Protein AF-A0AAD8Y2N8-F1 (afdb_monomer)

Sequence (390 aa):
MVSRKKAKGKARKAAAKAKKEEEKEAHNDSSAAAAQQREHEQEGALEAQMQRLLIDSLPSPCKHGFDPFPEGGNCDRFVSLFLETFNAGIGNKDGKKIDTMLEAVDAVDKKYPEVLYDSSKMKHILSYFLSGGTDHILNGRDGAARTTVAVIIMFEEFIAFSVLKTKAVLHLQKLKEIFIADDHTLVSFFRKRITCSCLDKKHKEVKSIKKMGYCNNEKCPLPGGKVERSKMKKAKGKARKAAVKAKKEEEEEAHDDSSAAAAQQREQEGAETQLQMQRLLIDSLPPLCKHGCDPFPAGHICDRFVCFYLDTCASSDALTKWTGFGARVVPLLEALDAVEEKYPEVLHDSSKMKQILTYFSSVGTQEILNEDGDAARITSAKAHYMFLFG

Structure (mmCIF, N/CA/C/O backbone):
data_AF-A0AAD8Y2N8-F1
#
_entry.id   AF-A0AAD8Y2N8-F1
#
loop_
_atom_site.group_PDB
_atom_site.id
_atom_site.type_symbol
_atom_site.label_atom_id
_atom_site.label_alt_id
_atom_site.label_comp_id
_atom_site.label_asym_id
_atom_site.label_entity_id
_atom_site.label_seq_id
_atom_site.pdbx_PDB_ins_code
_atom_site.Cartn_x
_atom_site.Cartn_y
_atom_site.Cartn_z
_atom_site.occupancy
_atom_site.B_iso_or_equiv
_atom_site.auth_seq_id
_atom_site.auth_comp_id
_atom_site.auth_asym_id
_atom_site.auth_atom_id
_atom_site.pdbx_PDB_model_num
ATOM 1 N N . MET A 1 1 ? 71.904 29.377 42.339 1.00 46.62 1 MET A N 1
ATOM 2 C CA . MET A 1 1 ? 71.273 29.226 41.006 1.00 46.62 1 MET A CA 1
ATOM 3 C C . MET A 1 1 ? 69.960 28.460 41.145 1.00 46.62 1 MET A C 1
ATOM 5 O O . MET A 1 1 ? 69.978 27.260 41.383 1.00 46.62 1 MET A O 1
ATOM 9 N N . VAL A 1 2 ? 68.816 29.150 41.083 1.00 44.25 2 VAL A N 1
ATOM 10 C CA . VAL A 1 2 ? 67.486 28.533 41.248 1.00 44.25 2 VAL A CA 1
ATOM 11 C C . VAL A 1 2 ? 67.082 27.842 39.942 1.00 44.25 2 VAL A C 1
ATOM 13 O O . VAL A 1 2 ? 67.032 28.457 38.880 1.00 44.25 2 VAL A O 1
ATOM 16 N N . SER A 1 3 ? 66.843 26.532 40.022 1.00 50.16 3 SER A N 1
ATOM 17 C CA . SER A 1 3 ? 66.620 25.640 38.880 1.00 50.16 3 SER A CA 1
ATOM 18 C C . SER A 1 3 ? 65.394 26.034 38.037 1.00 50.16 3 SER A C 1
ATOM 20 O O . SER A 1 3 ? 64.248 25.962 38.493 1.00 50.16 3 SER A O 1
ATOM 22 N N . ARG A 1 4 ? 65.648 26.380 36.763 1.00 54.41 4 ARG A N 1
ATOM 23 C CA . ARG A 1 4 ? 64.682 26.749 35.699 1.00 54.41 4 ARG A CA 1
ATOM 24 C C . ARG A 1 4 ? 63.517 25.760 35.499 1.00 54.41 4 ARG A C 1
ATOM 26 O O . ARG A 1 4 ? 62.532 26.113 34.854 1.00 54.41 4 ARG A O 1
ATOM 33 N N . LYS A 1 5 ? 63.569 24.542 36.055 1.00 57.84 5 LYS A N 1
ATOM 34 C CA . LYS A 1 5 ? 62.501 23.533 35.910 1.00 57.84 5 LYS A CA 1
ATOM 35 C C . LYS A 1 5 ? 61.232 23.832 36.725 1.00 57.84 5 LYS A C 1
ATOM 37 O O . LYS A 1 5 ? 60.155 23.428 36.297 1.00 57.84 5 LYS A O 1
ATOM 42 N N . LYS A 1 6 ? 61.300 24.575 37.841 1.00 55.38 6 LYS A N 1
ATOM 43 C CA . LYS A 1 6 ? 60.105 24.849 38.678 1.00 55.38 6 LYS A CA 1
ATOM 44 C C . LYS A 1 6 ? 59.189 25.960 38.134 1.00 55.38 6 LYS A C 1
ATOM 46 O O . LYS A 1 6 ? 57.996 25.946 38.422 1.00 55.38 6 LYS A O 1
ATOM 51 N N . ALA A 1 7 ? 59.695 26.872 37.300 1.00 56.53 7 ALA A N 1
ATOM 52 C CA . ALA A 1 7 ? 58.892 27.964 36.733 1.00 56.53 7 ALA A CA 1
ATOM 53 C C . ALA A 1 7 ? 57.951 27.501 35.598 1.00 56.53 7 ALA A C 1
ATOM 55 O O . ALA A 1 7 ? 56.822 27.976 35.491 1.00 56.53 7 ALA A O 1
ATOM 56 N N . LYS A 1 8 ? 58.360 26.504 34.797 1.00 57.00 8 LYS A N 1
ATOM 57 C CA . LYS A 1 8 ? 57.597 26.035 33.621 1.00 57.00 8 LYS A CA 1
ATOM 58 C C . LYS A 1 8 ? 56.325 25.244 33.986 1.00 57.00 8 LYS A C 1
ATOM 60 O O . LYS A 1 8 ? 55.377 25.205 33.206 1.00 57.00 8 LYS A O 1
ATOM 65 N N . GLY A 1 9 ? 56.273 24.655 35.186 1.00 59.78 9 GLY A N 1
ATOM 66 C CA . GLY A 1 9 ? 55.108 23.910 35.681 1.00 59.78 9 GLY A CA 1
ATOM 67 C C . GLY A 1 9 ? 53.938 24.794 36.132 1.00 59.78 9 GLY A C 1
ATOM 68 O O . GLY A 1 9 ? 52.783 24.420 35.935 1.00 59.78 9 GLY A O 1
ATOM 69 N N . LYS A 1 10 ? 54.210 25.989 36.681 1.00 60.56 10 LYS A N 1
ATOM 70 C CA . LYS A 1 10 ? 53.151 26.916 37.122 1.00 60.56 10 LYS A CA 1
ATOM 71 C C . LYS A 1 10 ? 52.397 27.546 35.943 1.00 60.56 10 LYS A C 1
ATOM 73 O O . LYS A 1 10 ? 51.178 27.650 36.010 1.00 60.56 10 LYS A O 1
ATOM 78 N N . ALA A 1 11 ? 53.083 27.853 34.839 1.00 61.31 11 ALA A N 1
ATOM 79 C CA . ALA A 1 11 ? 52.451 28.415 33.639 1.00 61.31 11 ALA A CA 1
ATOM 80 C C . ALA A 1 11 ? 51.464 27.439 32.963 1.00 61.31 11 ALA A C 1
ATOM 82 O O . ALA A 1 11 ? 50.363 27.831 32.587 1.00 61.31 11 ALA A O 1
ATOM 83 N N . ARG A 1 12 ? 51.800 26.140 32.882 1.00 64.06 12 ARG A N 1
ATOM 84 C CA . ARG A 1 12 ? 50.895 25.123 32.306 1.00 64.06 12 ARG A CA 1
ATOM 85 C C . ARG A 1 12 ? 49.624 24.903 33.132 1.00 64.06 12 ARG A C 1
ATOM 87 O O . ARG A 1 12 ? 48.577 24.618 32.560 1.00 64.06 12 ARG A O 1
ATOM 94 N N . LYS A 1 13 ? 49.694 25.055 34.459 1.00 70.12 13 LYS A N 1
ATOM 95 C CA . LYS A 1 13 ? 48.534 24.866 35.345 1.00 70.12 13 LYS A CA 1
ATOM 96 C C . LYS A 1 13 ? 47.549 26.044 35.287 1.00 70.12 13 LYS A C 1
ATOM 98 O O . LYS A 1 13 ? 46.355 25.822 35.445 1.00 70.12 13 LYS A O 1
ATOM 103 N N . ALA A 1 14 ? 48.030 27.259 35.011 1.00 70.81 14 ALA A N 1
ATOM 104 C CA . ALA A 1 14 ? 47.180 28.435 34.806 1.00 70.81 14 ALA A CA 1
ATOM 105 C C . ALA A 1 14 ? 46.430 28.383 33.460 1.00 70.81 14 ALA A C 1
ATOM 107 O O . ALA A 1 14 ? 45.222 28.593 33.432 1.00 70.81 14 ALA A O 1
ATOM 108 N N . ALA A 1 15 ? 47.106 27.992 32.372 1.00 69.50 15 ALA A N 1
ATOM 109 C CA . ALA A 1 15 ? 46.479 27.877 31.049 1.00 69.50 15 ALA A CA 1
ATOM 110 C C . ALA A 1 15 ? 45.377 26.799 30.994 1.00 69.50 15 ALA A C 1
ATOM 112 O O . ALA A 1 15 ? 44.333 27.005 30.383 1.00 69.50 15 ALA A O 1
ATOM 113 N N . ALA A 1 16 ? 45.570 25.667 31.680 1.00 72.81 16 ALA A N 1
ATOM 114 C CA . ALA A 1 16 ? 44.553 24.615 31.758 1.00 72.81 16 ALA A CA 1
ATOM 115 C C . ALA A 1 16 ? 43.324 25.018 32.594 1.00 72.81 16 ALA A C 1
ATOM 117 O O . ALA A 1 16 ? 42.245 24.469 32.387 1.00 72.81 16 ALA A O 1
ATOM 118 N N . LYS A 1 17 ? 43.475 25.958 33.540 1.00 76.06 17 LYS A N 1
ATOM 119 C CA . LYS A 1 17 ? 42.352 26.460 34.339 1.00 76.06 17 LYS A CA 1
ATOM 120 C C . LYS A 1 17 ? 41.508 27.460 33.541 1.00 76.06 17 LYS A C 1
ATOM 122 O O . LYS A 1 17 ? 40.297 27.301 33.524 1.00 76.06 17 LYS A O 1
ATOM 127 N N . ALA A 1 18 ? 42.147 28.383 32.817 1.00 73.25 18 ALA A N 1
ATOM 128 C CA . ALA A 1 18 ? 41.455 29.351 31.960 1.00 73.25 18 ALA A CA 1
ATOM 129 C C . ALA A 1 18 ? 40.616 28.662 30.868 1.00 73.25 18 ALA A C 1
ATOM 131 O O . ALA A 1 18 ? 39.437 28.956 30.713 1.00 73.25 18 ALA A O 1
ATOM 132 N N . LYS A 1 19 ? 41.175 27.638 30.208 1.00 73.38 19 LYS A N 1
ATOM 133 C CA . LYS A 1 19 ? 40.460 26.898 29.154 1.00 73.38 19 LYS A CA 1
ATOM 134 C C . LYS A 1 19 ? 39.216 26.151 29.663 1.00 73.38 19 LYS A C 1
ATOM 136 O O . LYS A 1 19 ? 38.261 25.954 28.927 1.00 73.38 19 LYS A O 1
ATOM 141 N N . LYS A 1 20 ? 39.220 25.747 30.938 1.00 74.75 20 LYS A N 1
ATOM 142 C CA . LYS A 1 20 ? 38.101 25.035 31.575 1.00 74.75 20 LYS A CA 1
ATOM 143 C C . LYS A 1 20 ? 37.013 25.978 32.105 1.00 74.75 20 LYS A C 1
ATOM 145 O O . LYS A 1 20 ? 35.928 25.507 32.435 1.00 74.75 20 LYS A O 1
ATOM 150 N N . GLU A 1 21 ? 37.312 27.269 32.243 1.00 73.50 21 GLU A N 1
ATOM 151 C CA . GLU A 1 21 ? 36.328 28.304 32.582 1.00 73.50 21 GLU A CA 1
ATOM 152 C C . GLU A 1 21 ? 35.629 28.817 31.307 1.00 73.50 21 GLU A C 1
ATOM 154 O O . GLU A 1 21 ? 34.402 28.855 31.299 1.00 73.50 21 GLU A O 1
ATOM 159 N N . GLU A 1 22 ? 36.347 29.017 30.191 1.00 68.69 22 GLU A N 1
ATOM 160 C CA . GLU A 1 22 ? 35.735 29.357 28.884 1.00 68.69 22 GLU A CA 1
ATOM 161 C C . GLU A 1 22 ? 34.762 28.279 28.368 1.00 68.69 22 GLU A C 1
ATOM 163 O O . GLU A 1 22 ? 33.666 28.594 27.907 1.00 68.69 22 GLU A O 1
ATOM 168 N N . GLU A 1 23 ? 35.104 26.989 28.492 1.00 67.56 23 GLU A N 1
ATOM 169 C CA . GLU A 1 23 ? 34.205 25.896 28.075 1.00 67.56 23 GLU A CA 1
ATOM 170 C C . GLU A 1 23 ? 32.923 25.811 28.927 1.00 67.56 23 GLU A C 1
ATOM 172 O O . GLU A 1 23 ? 31.916 25.265 28.476 1.00 67.56 23 GLU A O 1
ATOM 177 N N . LYS A 1 24 ? 32.932 26.353 30.154 1.00 66.56 24 LYS A N 1
ATOM 178 C CA . LYS A 1 24 ? 31.742 26.387 31.017 1.00 66.56 24 LYS A CA 1
ATOM 179 C C . LYS A 1 24 ? 30.820 27.559 30.701 1.00 66.56 24 LYS A C 1
ATOM 181 O O . LYS A 1 24 ? 29.609 27.386 30.802 1.00 66.56 24 LYS A O 1
ATOM 186 N N . GLU A 1 25 ? 31.363 28.709 30.308 1.00 61.75 25 GLU A N 1
ATOM 187 C CA . GLU A 1 25 ? 30.543 29.849 29.879 1.00 61.75 25 GLU A CA 1
ATOM 188 C C . GLU A 1 25 ? 29.883 29.576 28.521 1.00 61.75 25 GLU A C 1
ATOM 190 O O . GLU A 1 25 ? 28.669 29.732 28.398 1.00 61.75 25 GLU A O 1
ATOM 195 N N . ALA A 1 26 ? 30.609 28.999 27.556 1.00 58.38 26 ALA A N 1
ATOM 196 C CA . ALA A 1 26 ? 30.042 28.657 26.245 1.00 58.38 26 ALA A CA 1
ATOM 197 C C . ALA A 1 26 ? 28.902 27.613 26.309 1.00 58.38 26 ALA A C 1
ATOM 199 O O . ALA A 1 26 ? 28.002 27.610 25.467 1.00 58.38 26 ALA A O 1
ATOM 200 N N . HIS A 1 27 ? 28.904 26.729 27.315 1.00 56.41 27 HIS A N 1
ATOM 201 C CA . HIS A 1 27 ? 27.838 25.739 27.503 1.00 56.41 27 HIS A CA 1
ATOM 202 C C . HIS A 1 27 ? 26.563 26.338 28.129 1.00 56.41 27 HIS A C 1
ATOM 204 O O . HIS A 1 27 ? 25.469 25.815 27.907 1.00 56.41 27 HIS A O 1
ATOM 210 N N . ASN A 1 28 ? 26.663 27.429 28.896 1.00 57.59 28 ASN A N 1
ATOM 211 C CA . ASN A 1 28 ? 25.488 28.058 29.506 1.00 57.59 28 ASN A CA 1
ATOM 212 C C . ASN A 1 28 ? 24.690 28.896 28.498 1.00 57.59 28 ASN A C 1
ATOM 214 O O . ASN A 1 28 ? 23.461 28.804 28.481 1.00 57.59 28 ASN A O 1
ATOM 218 N N . ASP A 1 29 ? 25.361 29.606 27.590 1.00 57.62 29 ASP A N 1
ATOM 219 C CA . ASP A 1 29 ? 24.675 30.455 26.605 1.00 57.62 29 ASP A CA 1
ATOM 220 C C . ASP A 1 29 ? 23.942 29.637 25.527 1.00 57.62 29 ASP A C 1
ATOM 222 O O . ASP A 1 29 ? 22.840 29.990 25.102 1.00 57.62 29 ASP A O 1
ATOM 226 N N . SER A 1 30 ? 24.471 28.464 25.156 1.00 62.25 30 SER A N 1
ATOM 227 C CA . SER A 1 30 ? 23.787 27.546 24.231 1.00 62.25 30 SER A CA 1
ATOM 228 C C . SER A 1 30 ? 22.550 26.872 24.845 1.00 62.25 30 SER A C 1
ATOM 230 O O . SER A 1 30 ? 21.672 26.419 24.106 1.00 62.25 30 SER A O 1
ATOM 232 N N . SER A 1 31 ? 22.463 26.780 26.175 1.00 67.25 31 SER A N 1
ATOM 233 C CA . SER A 1 31 ? 21.336 26.140 26.866 1.00 67.25 31 SER A CA 1
ATOM 234 C C . SER A 1 31 ? 20.108 27.048 26.938 1.00 67.25 31 SER A C 1
ATOM 236 O O . SER A 1 31 ? 18.982 26.554 26.879 1.00 67.25 31 SER A O 1
ATOM 238 N N . ALA A 1 32 ? 20.303 28.362 27.073 1.00 71.25 32 ALA A N 1
ATOM 239 C CA . ALA A 1 32 ? 19.205 29.318 27.202 1.00 71.25 32 ALA A CA 1
ATOM 240 C C . ALA A 1 32 ? 18.456 29.521 25.872 1.00 71.25 32 ALA A C 1
ATOM 242 O O . ALA A 1 32 ? 17.226 29.495 25.845 1.00 71.25 32 ALA A O 1
ATOM 243 N N . ALA A 1 33 ? 19.184 29.614 24.753 1.00 71.12 33 ALA A N 1
ATOM 244 C CA . ALA A 1 33 ? 18.585 29.750 23.423 1.00 71.12 33 ALA A CA 1
ATOM 245 C C . ALA A 1 33 ? 17.753 28.514 23.020 1.00 71.12 33 ALA A C 1
ATOM 247 O O . ALA A 1 33 ? 16.658 28.639 22.473 1.00 71.12 33 ALA A O 1
ATOM 248 N N . ALA A 1 34 ? 18.225 27.310 23.364 1.00 72.00 34 ALA A N 1
ATOM 249 C CA . ALA A 1 34 ? 17.496 26.070 23.095 1.00 72.00 34 ALA A CA 1
ATOM 250 C C . ALA A 1 34 ? 16.212 25.925 23.936 1.00 72.00 34 ALA A C 1
ATOM 252 O O . ALA A 1 34 ? 15.283 25.235 23.517 1.00 72.00 34 ALA A O 1
ATOM 253 N N . ALA A 1 35 ? 16.147 26.551 25.116 1.00 72.38 35 ALA A N 1
ATOM 254 C CA . ALA A 1 35 ? 14.946 26.553 25.949 1.00 72.38 35 ALA A CA 1
ATOM 255 C C . ALA A 1 35 ? 13.861 27.477 25.372 1.00 72.38 35 ALA A C 1
ATOM 257 O O . ALA A 1 35 ? 12.724 27.043 25.212 1.00 72.38 35 ALA A O 1
ATOM 258 N N . GLN A 1 36 ? 14.231 28.692 24.955 1.00 75.38 36 GLN A N 1
ATOM 259 C CA . GLN A 1 36 ? 13.294 29.656 24.359 1.00 75.38 36 GLN A CA 1
ATOM 260 C C . GLN A 1 36 ? 12.695 29.154 23.037 1.00 75.38 36 GLN A C 1
ATOM 262 O O . GLN A 1 36 ? 11.505 29.326 22.783 1.00 75.38 36 GLN A O 1
ATOM 267 N N . GLN A 1 37 ? 13.489 28.460 22.215 1.00 73.31 37 GLN A N 1
ATOM 268 C CA . GLN A 1 37 ? 12.987 27.869 20.973 1.00 73.31 37 GLN A CA 1
ATOM 269 C C . GLN A 1 37 ? 11.957 26.753 21.234 1.00 73.31 37 GLN A C 1
ATOM 271 O O . GLN A 1 37 ? 10.979 26.631 20.500 1.00 73.31 37 GLN A O 1
ATOM 276 N N . ARG A 1 38 ? 12.121 25.978 22.317 1.00 74.81 38 ARG A N 1
ATOM 277 C CA . ARG A 1 38 ? 11.158 24.934 22.707 1.00 74.81 38 ARG A CA 1
ATOM 278 C C . ARG A 1 38 ? 9.847 25.504 23.236 1.00 74.81 38 ARG A C 1
ATOM 280 O O . ARG A 1 38 ? 8.810 24.894 23.000 1.00 74.81 38 ARG A O 1
ATOM 287 N N . GLU A 1 39 ? 9.881 26.634 23.936 1.00 78.06 39 GLU A N 1
ATOM 288 C CA . GLU A 1 39 ? 8.666 27.304 24.419 1.00 78.06 39 GLU A CA 1
ATOM 289 C C . GLU A 1 39 ? 7.841 27.853 23.248 1.00 78.06 39 GLU A C 1
ATOM 291 O O . GLU A 1 39 ? 6.650 27.565 23.157 1.00 78.06 39 GLU A O 1
ATOM 296 N N . HIS A 1 40 ? 8.484 28.504 22.273 1.00 75.19 40 HIS A N 1
ATOM 297 C CA . HIS A 1 40 ? 7.798 29.012 21.080 1.00 75.19 40 HIS A CA 1
ATOM 298 C C . HIS A 1 40 ? 7.239 27.883 20.184 1.00 75.19 40 HIS A C 1
ATOM 300 O O . HIS A 1 40 ? 6.174 28.020 19.579 1.00 75.19 40 HIS A O 1
ATOM 306 N N . GLU A 1 41 ? 7.925 26.736 20.099 1.00 75.38 41 GLU A N 1
ATOM 307 C CA . GLU A 1 41 ? 7.403 25.541 19.417 1.00 75.38 41 GLU A CA 1
ATOM 308 C C . GLU A 1 41 ? 6.224 24.901 20.174 1.00 75.38 41 GLU A C 1
ATOM 310 O O . GLU A 1 41 ? 5.296 24.384 19.546 1.00 75.38 41 GLU A O 1
ATOM 315 N N . GLN A 1 42 ? 6.222 24.952 21.512 1.00 76.38 42 GLN A N 1
ATOM 316 C CA . GLN A 1 42 ? 5.114 24.452 22.331 1.00 76.38 42 GLN A CA 1
ATOM 317 C C . GLN A 1 42 ? 3.874 25.345 22.251 1.00 76.38 42 GLN A C 1
ATOM 319 O O . GLN A 1 42 ? 2.769 24.813 22.140 1.00 76.38 42 GLN A O 1
ATOM 324 N N . GLU A 1 43 ? 4.033 26.669 22.250 1.00 74.81 43 GLU A N 1
ATOM 325 C CA . GLU A 1 43 ? 2.913 27.607 22.105 1.00 74.81 43 GLU A CA 1
ATOM 326 C C . GLU A 1 43 ? 2.244 27.476 20.731 1.00 74.81 43 GLU A C 1
ATOM 328 O O . GLU A 1 43 ? 1.023 27.326 20.661 1.00 74.81 43 GLU A O 1
ATOM 333 N N . GLY A 1 44 ? 3.025 27.379 19.648 1.00 77.38 44 GLY A N 1
ATOM 334 C CA . GLY A 1 44 ? 2.477 27.137 18.308 1.00 77.38 44 GLY A CA 1
ATOM 335 C C . GLY A 1 44 ? 1.757 25.786 18.180 1.00 77.38 44 GLY A C 1
ATOM 336 O O . GLY A 1 44 ? 0.728 25.678 17.508 1.00 77.38 44 GLY A O 1
ATOM 337 N N . ALA A 1 45 ? 2.250 24.746 18.862 1.00 73.38 45 ALA A N 1
ATOM 338 C CA . ALA A 1 45 ? 1.589 23.442 18.899 1.00 73.38 45 ALA A CA 1
ATOM 339 C C . ALA A 1 45 ? 0.272 23.468 19.698 1.00 73.38 45 ALA A C 1
ATOM 341 O O . ALA A 1 45 ? -0.696 22.814 19.297 1.00 73.38 45 ALA A O 1
ATOM 342 N N . LEU A 1 46 ? 0.220 24.225 20.799 1.00 71.69 46 LEU A N 1
ATOM 343 C CA . LEU A 1 46 ? -0.971 24.385 21.634 1.00 71.69 46 LEU A CA 1
ATOM 344 C C . LEU A 1 46 ? -2.048 25.214 20.922 1.00 71.69 46 LEU A C 1
ATOM 346 O O . LEU A 1 46 ? -3.219 24.834 20.920 1.00 71.69 46 LEU A O 1
ATOM 350 N N . GLU A 1 47 ? -1.661 26.299 20.254 1.00 71.50 47 GLU A N 1
ATOM 351 C CA . GLU A 1 47 ? -2.582 27.154 19.505 1.00 71.50 47 GLU A CA 1
ATOM 352 C C . GLU A 1 47 ? -3.189 26.411 18.303 1.00 71.50 47 GLU A C 1
ATOM 354 O O . GLU A 1 47 ? -4.409 26.421 18.108 1.00 71.50 47 GLU A O 1
ATOM 359 N N . ALA A 1 48 ? -2.380 25.637 17.569 1.00 68.44 48 ALA A N 1
ATOM 360 C CA . ALA A 1 48 ? -2.869 24.746 16.515 1.00 68.44 48 ALA A CA 1
ATOM 361 C C . ALA A 1 48 ? -3.803 23.645 17.057 1.00 68.44 48 ALA A C 1
ATOM 363 O O . ALA A 1 48 ? -4.716 23.194 16.358 1.00 68.44 48 ALA A O 1
ATOM 364 N N . GLN A 1 49 ? -3.603 23.202 18.302 1.00 72.25 49 GLN A N 1
ATOM 365 C CA . GLN A 1 49 ? -4.493 22.251 18.967 1.00 72.25 49 GLN A CA 1
ATOM 366 C C . GLN A 1 49 ? -5.820 22.906 19.386 1.00 72.25 49 GLN A C 1
ATOM 368 O O . GLN A 1 49 ? -6.872 22.288 19.227 1.00 72.25 49 GLN A O 1
ATOM 373 N N . MET A 1 50 ? -5.799 24.157 19.853 1.00 70.69 50 MET A N 1
ATOM 374 C CA . MET A 1 50 ? -7.007 24.913 20.208 1.00 70.69 50 MET A CA 1
ATOM 375 C C . MET A 1 50 ? -7.848 25.289 18.984 1.00 70.69 50 MET A C 1
ATOM 377 O O . MET A 1 50 ? -9.070 25.151 19.023 1.00 70.69 50 MET A O 1
ATOM 381 N N . GLN A 1 51 ? -7.220 25.678 17.871 1.00 69.81 51 GLN A N 1
ATOM 382 C CA . GLN A 1 51 ? -7.941 25.963 16.624 1.00 69.81 51 GLN A CA 1
ATOM 383 C C . GLN A 1 51 ? -8.617 24.713 16.040 1.00 69.81 51 GLN A C 1
ATOM 385 O O . GLN A 1 51 ? -9.693 24.815 15.454 1.00 69.81 51 GLN A O 1
ATOM 390 N N . ARG A 1 52 ? -8.055 23.516 16.263 1.00 60.69 52 ARG A N 1
ATOM 391 C CA . ARG A 1 52 ? -8.719 22.249 15.906 1.00 60.69 52 ARG A CA 1
ATOM 392 C C . ARG A 1 52 ? -9.975 21.990 16.742 1.00 60.69 52 ARG A C 1
ATOM 394 O O . ARG A 1 52 ? -10.972 21.550 16.187 1.00 60.69 52 ARG A O 1
ATOM 401 N N . LEU A 1 53 ? -9.954 22.316 18.035 1.00 61.28 53 LEU A N 1
ATOM 402 C CA . LEU A 1 53 ? -11.089 22.089 18.942 1.00 61.28 53 LEU A CA 1
ATOM 403 C C . LEU A 1 53 ? -12.280 23.025 18.683 1.00 61.28 53 LEU A C 1
ATOM 405 O O . LEU A 1 53 ? -13.419 22.652 18.953 1.00 61.28 53 LEU A O 1
ATOM 409 N N . LEU A 1 54 ? -12.047 24.228 18.151 1.00 56.84 54 LEU A N 1
ATOM 410 C CA . LEU A 1 54 ? -13.121 25.185 17.851 1.00 56.84 54 LEU A CA 1
ATOM 411 C C . LEU A 1 54 ? -13.921 24.821 16.587 1.00 56.84 54 LEU A C 1
ATOM 413 O O . LEU A 1 54 ? -15.105 25.141 16.511 1.00 56.84 54 LEU A O 1
ATOM 417 N N . ILE A 1 55 ? -13.333 24.077 15.643 1.00 54.78 55 ILE A N 1
ATOM 418 C CA . ILE A 1 55 ? -14.025 23.582 14.436 1.00 54.78 55 ILE A CA 1
ATOM 419 C C . ILE A 1 55 ? -14.919 22.358 14.753 1.00 54.78 55 ILE A C 1
ATOM 421 O O . ILE A 1 55 ? -15.891 22.100 14.046 1.00 54.78 55 ILE A O 1
ATOM 425 N N . ASP A 1 56 ? -14.675 21.659 15.868 1.00 50.12 56 ASP A N 1
ATOM 426 C CA . ASP A 1 56 ? -15.381 20.429 16.272 1.00 50.12 56 ASP A CA 1
ATOM 427 C C . ASP A 1 56 ? -16.788 20.645 16.881 1.00 50.12 56 ASP A C 1
ATOM 429 O O . ASP A 1 56 ? -17.437 19.682 17.299 1.00 50.12 56 ASP A O 1
ATOM 433 N N . SER A 1 57 ? -17.293 21.882 16.955 1.00 52.81 57 SER A N 1
ATOM 434 C CA . SER A 1 57 ? -18.511 22.208 17.725 1.00 52.81 57 SER A CA 1
ATOM 435 C C . SER A 1 57 ? -19.779 22.508 16.909 1.00 52.81 57 SER A C 1
ATOM 437 O O . SER A 1 57 ? -20.823 22.789 17.498 1.00 52.81 57 SER A O 1
ATOM 439 N N . LEU A 1 58 ? -19.761 22.344 15.580 1.00 52.97 58 LEU A N 1
ATOM 440 C CA . LEU A 1 58 ? -20.984 22.351 14.763 1.00 52.97 58 LEU A CA 1
ATOM 441 C C . LEU A 1 58 ? -21.181 20.984 14.085 1.00 52.97 58 LEU A C 1
ATOM 443 O O . LEU A 1 58 ? -20.512 20.691 13.092 1.00 52.97 58 LEU A O 1
ATOM 447 N N . PRO A 1 59 ? -22.081 20.121 14.600 1.00 63.69 59 PRO A N 1
ATOM 448 C CA . PRO A 1 59 ? -22.320 18.804 14.032 1.00 63.69 59 PRO A CA 1
ATOM 449 C C . PRO A 1 59 ? -23.100 18.934 12.719 1.00 63.69 59 PRO A C 1
ATOM 451 O O . PRO A 1 59 ? -24.325 18.842 12.687 1.00 63.69 59 PRO A O 1
ATOM 454 N N . SER A 1 60 ? -22.371 19.118 11.618 1.00 58.62 60 SER A N 1
ATOM 455 C CA . SER A 1 60 ? -22.814 18.637 10.311 1.00 58.62 60 SER A CA 1
ATOM 456 C C . SER A 1 60 ? -22.391 17.162 10.159 1.00 58.62 60 SER A C 1
ATOM 458 O O . SER A 1 60 ? -21.321 16.770 10.635 1.00 58.62 60 SER A O 1
ATOM 460 N N . PRO A 1 61 ? -23.259 16.304 9.593 1.00 61.00 61 PRO A N 1
ATOM 461 C CA . PRO A 1 61 ? -23.125 14.850 9.644 1.00 61.00 61 PRO A CA 1
ATOM 462 C C . PRO A 1 61 ? -21.864 14.385 8.911 1.00 61.00 61 PRO A C 1
ATOM 464 O O . PRO A 1 61 ? -21.586 14.813 7.791 1.00 61.00 61 PRO A O 1
ATOM 467 N N . CYS A 1 62 ? -21.080 13.521 9.558 1.00 74.69 62 CYS A N 1
ATOM 468 C CA . CYS A 1 62 ? -19.753 13.160 9.081 1.00 74.69 62 CYS A CA 1
ATOM 469 C C . CYS A 1 62 ? -19.806 12.493 7.693 1.00 74.69 62 CYS A C 1
ATOM 471 O O . CYS A 1 62 ? -20.222 11.352 7.545 1.00 74.69 62 CYS A O 1
ATOM 473 N N . LYS A 1 63 ? -19.285 13.170 6.671 1.00 82.19 63 LYS A N 1
ATOM 474 C CA . LYS A 1 63 ? -18.894 12.552 5.388 1.00 82.19 63 LYS A CA 1
ATOM 475 C C . LYS A 1 63 ? -17.439 12.059 5.419 1.00 82.19 63 LYS A C 1
ATOM 477 O O . LYS A 1 63 ? -16.736 12.078 4.414 1.00 82.19 63 LYS A O 1
ATOM 482 N N . HIS A 1 64 ? -16.954 11.736 6.622 1.00 88.44 64 HIS A N 1
ATOM 483 C CA . HIS A 1 64 ? -15.576 11.336 6.931 1.00 88.44 64 HIS A CA 1
ATOM 484 C C . HIS A 1 64 ? -14.481 12.206 6.279 1.00 88.44 64 HIS A C 1
ATOM 486 O O . HIS A 1 64 ? -13.421 11.710 5.910 1.00 88.44 64 HIS A O 1
ATOM 492 N N . GLY A 1 65 ? -14.729 13.520 6.176 1.00 83.06 65 GLY A N 1
ATOM 493 C CA . GLY A 1 65 ? -13.768 14.493 5.645 1.00 83.06 65 GLY A CA 1
ATOM 494 C C . GLY A 1 65 ? -13.585 14.453 4.125 1.00 83.06 65 GLY A C 1
ATOM 495 O O . GLY A 1 65 ? -12.617 15.023 3.629 1.00 83.06 65 GLY A O 1
ATOM 496 N N . PHE A 1 66 ? -14.478 13.784 3.393 1.00 91.81 66 PHE A N 1
ATOM 497 C CA . PHE A 1 66 ? -14.452 13.741 1.935 1.00 91.81 66 PHE A CA 1
ATOM 498 C C . PHE A 1 66 ? -15.456 14.716 1.321 1.00 91.81 66 PHE A C 1
ATOM 500 O O . PHE A 1 66 ? -16.637 14.723 1.679 1.00 91.81 66 PHE A O 1
ATOM 507 N N . ASP A 1 67 ? -14.960 15.502 0.370 1.00 91.56 67 ASP A N 1
ATOM 508 C CA . ASP A 1 67 ? -15.767 16.319 -0.525 1.00 91.56 67 ASP A CA 1
ATOM 509 C C . ASP A 1 67 ? -16.006 15.537 -1.830 1.00 91.56 67 ASP A C 1
ATOM 511 O O . ASP A 1 67 ? -15.018 15.174 -2.486 1.00 91.56 67 ASP A O 1
ATOM 515 N N . PRO A 1 68 ? -17.267 15.211 -2.183 1.00 92.38 68 PRO A N 1
ATOM 516 C CA . PRO A 1 68 ? -17.590 14.431 -3.372 1.00 92.38 68 PRO A CA 1
ATOM 517 C C . PRO A 1 68 ? -16.942 14.966 -4.648 1.00 92.38 68 PRO A C 1
ATOM 519 O O . PRO A 1 68 ? -16.802 16.172 -4.842 1.00 92.38 68 PRO A O 1
ATOM 522 N N . PHE A 1 69 ? -16.574 14.056 -5.549 1.00 91.25 69 PHE A N 1
ATOM 523 C CA . PHE A 1 69 ? -16.107 14.458 -6.869 1.00 91.25 69 PHE A CA 1
ATOM 524 C C . PHE A 1 69 ? -17.220 15.196 -7.627 1.00 91.25 69 PHE A C 1
ATOM 526 O O . PHE A 1 69 ? -18.391 14.828 -7.497 1.00 91.25 69 PHE A O 1
ATOM 533 N N . PRO A 1 70 ? -16.875 16.187 -8.468 1.00 88.75 70 PRO A N 1
ATOM 534 C CA . PRO A 1 70 ? -17.795 16.666 -9.486 1.00 88.75 70 PRO A CA 1
ATOM 535 C C . PRO A 1 70 ? -18.241 15.486 -10.352 1.00 88.75 70 PRO A C 1
ATOM 537 O O . PRO A 1 70 ? -17.403 14.702 -10.811 1.00 88.75 70 PRO A O 1
ATOM 540 N N . GLU A 1 71 ? -19.546 15.356 -10.567 1.00 89.69 71 GLU A N 1
ATOM 541 C CA . GLU A 1 71 ? -20.118 14.252 -11.334 1.00 89.69 71 GLU A CA 1
ATOM 542 C C . GLU A 1 71 ? -19.492 14.182 -12.737 1.00 89.69 71 GLU A C 1
ATOM 544 O O . GLU A 1 71 ? -19.414 15.181 -13.457 1.00 89.69 71 GLU A O 1
ATOM 549 N N . GLY A 1 72 ? -18.978 13.006 -13.110 1.00 87.88 72 GLY A N 1
ATOM 550 C CA . GLY A 1 72 ? -18.323 12.783 -14.400 1.00 87.88 72 GLY A CA 1
ATOM 551 C C . GLY A 1 72 ? -16.917 13.381 -14.550 1.00 87.88 72 GLY A C 1
ATOM 552 O O . GLY A 1 72 ? -16.354 13.299 -15.646 1.00 87.88 72 GLY A O 1
ATOM 553 N N . GLY A 1 73 ? -16.333 13.948 -13.489 1.00 94.88 73 GLY A N 1
ATOM 554 C CA . GLY A 1 73 ? -14.956 14.444 -13.489 1.00 94.88 73 GLY A CA 1
ATOM 555 C C . GLY A 1 73 ? -13.909 13.333 -13.657 1.00 94.88 73 GLY A C 1
ATOM 556 O O . GLY A 1 73 ? -14.160 12.160 -13.378 1.00 94.88 73 GLY A O 1
ATOM 557 N N . ASN A 1 74 ? -12.692 13.691 -14.085 1.00 96.44 74 ASN A N 1
ATOM 558 C CA . ASN A 1 74 ? -11.638 12.698 -14.345 1.00 96.44 74 ASN A CA 1
ATOM 559 C C . ASN A 1 74 ? -11.252 11.887 -13.093 1.00 96.44 74 ASN A C 1
ATOM 561 O O . ASN A 1 74 ? -10.946 10.710 -13.228 1.00 96.44 74 ASN A O 1
ATOM 565 N N . CYS A 1 75 ? -11.309 12.467 -11.885 1.00 96.62 75 CYS A N 1
ATOM 566 C CA . CYS A 1 75 ? -11.038 11.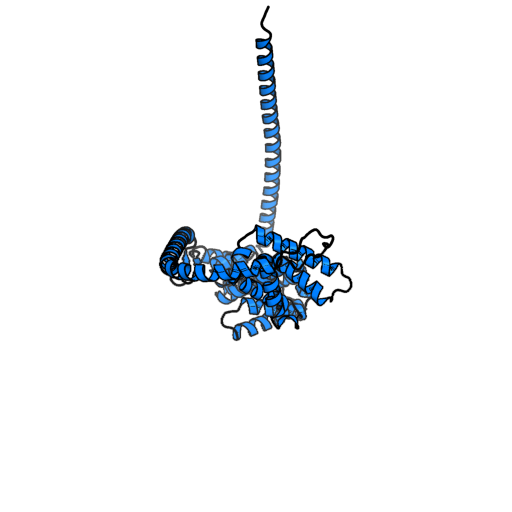732 -10.639 1.00 96.62 75 CYS A CA 1
ATOM 567 C C . CYS A 1 75 ? -12.083 10.637 -10.362 1.00 96.62 75 CYS A C 1
ATOM 569 O O . CYS A 1 75 ? -11.721 9.540 -9.949 1.00 96.62 75 CYS A O 1
ATOM 571 N N . ASP A 1 76 ? -13.361 10.910 -10.631 1.00 96.25 76 ASP A N 1
ATOM 572 C CA . ASP A 1 76 ? -14.447 9.935 -10.477 1.00 96.25 76 ASP A CA 1
ATOM 573 C C . ASP A 1 76 ? -14.302 8.771 -11.472 1.00 96.25 76 ASP A C 1
ATOM 575 O O . ASP A 1 76 ? -14.330 7.595 -11.099 1.00 96.25 76 ASP A O 1
ATOM 579 N N . ARG A 1 77 ? -14.015 9.096 -12.740 1.00 97.38 77 ARG A N 1
ATOM 580 C CA . ARG A 1 77 ? -13.741 8.096 -13.785 1.00 97.38 77 ARG A CA 1
ATOM 581 C C . ARG A 1 77 ? -12.470 7.289 -13.514 1.00 97.38 77 ARG A C 1
ATOM 583 O O . ARG A 1 77 ? -12.445 6.091 -13.788 1.00 97.38 77 ARG A O 1
ATOM 590 N N . PHE A 1 78 ? -11.436 7.926 -12.965 1.00 97.69 78 PHE A N 1
ATOM 591 C CA . PHE A 1 78 ? -10.207 7.268 -12.523 1.00 97.69 78 PHE A CA 1
ATOM 592 C C . PHE A 1 78 ? -10.509 6.227 -11.445 1.00 97.69 78 PHE A C 1
ATOM 594 O O . PHE A 1 78 ? -10.117 5.070 -11.581 1.00 97.69 78 PHE A O 1
ATOM 601 N N . VAL A 1 79 ? -11.226 6.623 -10.386 1.00 97.50 79 VAL A N 1
ATOM 602 C CA . VAL A 1 79 ? -11.565 5.735 -9.265 1.00 97.50 79 VAL A CA 1
ATOM 603 C C . VAL A 1 79 ? -12.436 4.579 -9.741 1.00 97.50 79 VAL A C 1
ATOM 605 O O . VAL A 1 79 ? -12.171 3.435 -9.375 1.00 97.50 79 VAL A O 1
ATOM 608 N N . SER A 1 80 ? -13.422 4.864 -10.592 1.00 96.75 80 SER A N 1
ATOM 609 C CA . SER A 1 80 ? -14.290 3.848 -11.188 1.00 96.75 80 SER A CA 1
ATOM 610 C C . SER A 1 80 ? -13.483 2.818 -11.984 1.00 96.75 80 SER A C 1
ATOM 612 O O . SER A 1 80 ? -13.551 1.630 -11.675 1.00 96.75 80 SER A O 1
ATOM 614 N N . LEU A 1 81 ? -12.623 3.257 -12.915 1.00 97.81 81 LEU A N 1
ATOM 615 C CA . LEU A 1 81 ? -11.775 2.344 -13.695 1.00 97.81 81 LEU A CA 1
ATOM 616 C C . LEU A 1 81 ? -10.825 1.530 -12.805 1.00 97.81 81 LEU A C 1
ATOM 618 O O . LEU A 1 81 ? -10.646 0.329 -13.029 1.00 97.81 81 LEU A O 1
ATOM 622 N N . PHE A 1 82 ? -10.212 2.170 -11.804 1.00 97.75 82 PHE A N 1
ATOM 623 C CA . PHE A 1 82 ? -9.326 1.486 -10.865 1.00 97.75 82 PHE A CA 1
ATOM 624 C C . PHE A 1 82 ? -10.070 0.363 -10.137 1.00 97.75 82 PHE A C 1
ATOM 626 O O . PHE A 1 82 ? -9.610 -0.777 -10.124 1.00 97.75 82 PHE A O 1
ATOM 633 N N . LEU A 1 83 ? -11.228 0.674 -9.547 1.00 96.44 83 LEU A N 1
ATOM 634 C CA . LEU A 1 83 ? -12.024 -0.282 -8.780 1.00 96.44 83 LEU A CA 1
ATOM 635 C C . LEU A 1 83 ? -12.575 -1.408 -9.657 1.00 96.44 83 LEU A C 1
ATOM 637 O O . LEU A 1 83 ? -12.537 -2.560 -9.234 1.00 96.44 83 LEU A O 1
ATOM 641 N N . GLU A 1 84 ? -13.051 -1.109 -10.866 1.00 96.31 84 GLU A N 1
ATOM 642 C CA . GLU A 1 84 ? -13.509 -2.118 -11.829 1.00 96.31 84 GLU A CA 1
ATOM 643 C C . GLU A 1 84 ? -12.389 -3.102 -12.180 1.00 96.31 84 GLU A C 1
ATOM 645 O O . GLU A 1 84 ? -12.562 -4.313 -12.033 1.00 96.31 84 GLU A O 1
ATOM 650 N N . THR A 1 85 ? -11.219 -2.582 -12.563 1.00 95.81 85 THR A N 1
ATOM 651 C CA . THR A 1 85 ? -10.055 -3.403 -12.935 1.00 95.81 85 THR A CA 1
ATOM 652 C C . THR A 1 85 ? -9.584 -4.250 -11.755 1.00 95.81 85 THR A C 1
ATOM 654 O O . THR A 1 85 ? -9.370 -5.456 -11.880 1.00 95.81 85 THR A O 1
ATOM 657 N N . PHE A 1 86 ? -9.479 -3.634 -10.578 1.00 95.19 86 PHE A N 1
ATOM 658 C CA . PHE A 1 86 ? -9.046 -4.309 -9.363 1.00 95.19 86 PHE A CA 1
ATOM 659 C C . PHE A 1 86 ? -10.015 -5.427 -8.941 1.00 95.19 86 PHE A C 1
ATOM 661 O O . PHE A 1 86 ? -9.588 -6.547 -8.654 1.00 95.19 86 PHE A O 1
ATOM 668 N N . ASN A 1 87 ? -11.325 -5.159 -8.950 1.00 93.38 87 ASN A N 1
ATOM 669 C CA . ASN A 1 87 ? -12.342 -6.145 -8.579 1.00 93.38 87 ASN A CA 1
ATOM 670 C C . ASN A 1 87 ? -12.429 -7.297 -9.591 1.00 93.38 87 ASN A C 1
ATOM 672 O O . ASN A 1 87 ? -12.578 -8.450 -9.181 1.00 93.38 87 ASN A O 1
ATOM 676 N N . ALA A 1 88 ? -12.279 -7.012 -10.889 1.00 93.62 88 ALA A N 1
ATOM 677 C CA . ALA A 1 88 ? -12.200 -8.043 -11.924 1.00 93.62 88 ALA A CA 1
ATOM 678 C C . ALA A 1 88 ? -10.983 -8.966 -11.723 1.00 93.62 88 ALA A C 1
ATOM 680 O O . ALA A 1 88 ? -11.072 -10.174 -11.947 1.00 93.62 88 ALA A O 1
ATOM 681 N N . GLY A 1 89 ? -9.859 -8.419 -11.250 1.00 91.06 89 GLY A N 1
ATOM 682 C CA . GLY A 1 89 ? -8.665 -9.194 -10.924 1.00 91.06 89 GLY A CA 1
ATOM 683 C C . GLY A 1 89 ? -8.843 -10.112 -9.709 1.00 91.06 89 GLY A C 1
ATOM 684 O O . GLY A 1 89 ? -8.406 -11.264 -9.742 1.00 91.06 89 GLY A O 1
ATOM 685 N N . ILE A 1 90 ? -9.504 -9.633 -8.647 1.00 87.69 90 ILE A N 1
ATOM 686 C CA . ILE A 1 90 ? -9.695 -10.407 -7.405 1.00 87.69 90 ILE A CA 1
ATOM 687 C C . ILE A 1 90 ? -10.532 -11.670 -7.635 1.00 87.69 90 ILE A C 1
ATOM 689 O O . ILE A 1 90 ? -10.228 -12.704 -7.046 1.00 87.69 90 ILE A O 1
ATOM 693 N N . GLY A 1 91 ? -11.570 -11.606 -8.475 1.00 80.12 91 GLY A N 1
ATOM 694 C CA . GLY A 1 91 ? -12.474 -12.741 -8.704 1.00 80.12 91 GLY A CA 1
ATOM 695 C C . GLY A 1 91 ? -11.826 -13.951 -9.386 1.00 80.12 91 GLY A C 1
ATOM 696 O O . GLY A 1 91 ? -12.387 -15.039 -9.338 1.00 80.12 91 GLY A O 1
ATOM 697 N N . ASN A 1 92 ? -10.650 -13.767 -9.995 1.00 76.06 92 ASN A N 1
ATOM 698 C CA . ASN A 1 92 ? -10.031 -14.745 -10.890 1.00 76.06 92 ASN A CA 1
ATOM 699 C C . ASN A 1 92 ? -8.706 -15.329 -10.376 1.00 76.06 92 ASN A C 1
ATOM 701 O O . ASN A 1 92 ? -8.143 -16.204 -11.031 1.00 76.06 92 ASN A O 1
ATOM 705 N N . LYS A 1 93 ? -8.150 -14.826 -9.263 1.00 68.81 93 LYS A N 1
ATOM 706 C CA . LYS A 1 93 ? -6.778 -15.156 -8.845 1.00 68.81 93 LYS A CA 1
ATOM 707 C C . LYS A 1 93 ? -6.710 -15.517 -7.361 1.00 68.81 93 LYS A C 1
ATOM 709 O O . LYS A 1 93 ? -6.905 -14.661 -6.496 1.00 68.81 93 LYS A O 1
ATOM 714 N N . ASP A 1 94 ? -6.326 -16.760 -7.076 1.00 60.69 94 ASP A N 1
ATOM 715 C CA . ASP A 1 94 ? -6.079 -17.287 -5.728 1.00 60.69 94 ASP A CA 1
ATOM 716 C C . ASP A 1 94 ? -4.842 -16.636 -5.076 1.00 60.69 94 ASP A C 1
ATOM 718 O O . ASP A 1 94 ? -3.756 -17.203 -5.006 1.00 60.69 94 ASP A O 1
ATOM 722 N N . GLY A 1 95 ? -4.996 -15.403 -4.584 1.00 64.69 95 GLY A N 1
ATOM 723 C CA . GLY A 1 95 ? -4.047 -14.788 -3.646 1.00 64.69 95 GLY A CA 1
ATOM 724 C C . GLY A 1 95 ? -3.133 -13.691 -4.198 1.00 64.69 95 GLY A C 1
ATOM 725 O O . GLY A 1 95 ? -2.395 -13.080 -3.424 1.00 64.69 95 GLY A O 1
ATOM 726 N N . LYS A 1 96 ? -3.220 -13.336 -5.482 1.00 85.88 96 LYS A N 1
ATOM 727 C CA . LYS A 1 96 ? -2.365 -12.305 -6.107 1.00 85.88 96 LYS A CA 1
ATOM 728 C C . LYS A 1 96 ? -2.924 -10.876 -5.993 1.00 85.88 96 LYS A C 1
ATOM 730 O O . LYS A 1 96 ? -2.986 -10.132 -6.966 1.00 85.88 96 LYS A O 1
ATOM 735 N N . LYS A 1 97 ? -3.337 -10.463 -4.786 1.00 89.94 97 LYS A N 1
ATOM 736 C CA . LYS A 1 97 ? -3.955 -9.134 -4.560 1.00 89.94 97 LYS A CA 1
ATOM 737 C C . LYS A 1 97 ? -3.050 -7.967 -4.964 1.00 89.94 97 LYS A C 1
ATOM 739 O O . LYS A 1 97 ? -3.543 -6.961 -5.464 1.00 89.94 97 LYS A O 1
ATOM 744 N N . ILE A 1 98 ? -1.743 -8.086 -4.733 1.00 90.25 98 ILE A N 1
ATOM 745 C CA . ILE A 1 98 ? -0.784 -7.037 -5.106 1.00 90.25 98 ILE A CA 1
ATOM 746 C C . ILE A 1 98 ? -0.717 -6.916 -6.630 1.00 90.25 98 ILE A C 1
ATOM 748 O O . ILE A 1 98 ? -0.876 -5.813 -7.138 1.00 90.25 98 ILE A O 1
ATOM 752 N N . ASP A 1 99 ? -0.604 -8.032 -7.350 1.00 88.94 99 ASP A N 1
ATOM 753 C CA . ASP A 1 99 ? -0.577 -8.040 -8.817 1.00 88.94 99 ASP A CA 1
ATOM 754 C C . ASP A 1 99 ? -1.843 -7.390 -9.387 1.00 88.94 99 ASP A C 1
ATOM 756 O O . ASP A 1 99 ? -1.754 -6.525 -10.250 1.00 88.94 99 ASP A O 1
ATOM 760 N N . THR A 1 100 ? -3.019 -7.696 -8.826 1.00 93.06 100 THR A N 1
ATOM 761 C CA . THR A 1 100 ? -4.277 -7.056 -9.256 1.00 93.06 100 THR A CA 1
ATOM 762 C C . THR A 1 100 ? -4.313 -5.550 -8.978 1.00 93.06 100 THR A C 1
ATOM 764 O O . THR A 1 100 ? -4.924 -4.802 -9.737 1.00 93.06 100 THR A O 1
ATOM 767 N N . MET A 1 101 ? -3.649 -5.070 -7.915 1.00 94.06 101 MET A N 1
ATOM 768 C CA . MET A 1 101 ? -3.502 -3.627 -7.681 1.00 94.06 101 MET A CA 1
ATOM 769 C C . MET A 1 101 ? -2.573 -2.996 -8.714 1.00 94.06 101 MET A C 1
ATOM 771 O O . MET A 1 101 ? -2.884 -1.920 -9.210 1.00 94.06 101 MET A O 1
ATOM 775 N N . LEU A 1 102 ? -1.458 -3.651 -9.045 1.00 91.31 102 LEU A N 1
ATOM 776 C CA . LEU A 1 102 ? -0.515 -3.162 -10.052 1.00 91.31 102 LEU A CA 1
ATOM 777 C C . LEU A 1 102 ? -1.155 -3.122 -11.446 1.00 91.31 102 LEU A C 1
ATOM 779 O O . LEU A 1 102 ? -0.979 -2.141 -12.159 1.00 91.31 102 LEU A O 1
ATOM 783 N N . GLU A 1 103 ? -1.958 -4.127 -11.797 1.00 92.81 103 GLU A N 1
ATOM 784 C CA . GLU A 1 103 ? -2.770 -4.144 -13.023 1.00 92.81 103 GLU A CA 1
ATOM 785 C C . GLU A 1 103 ? -3.780 -2.986 -13.050 1.00 92.81 103 GLU A C 1
ATOM 787 O O . GLU A 1 103 ? -3.932 -2.313 -14.068 1.00 92.81 103 GLU A O 1
ATOM 792 N N . ALA A 1 104 ? -4.439 -2.696 -11.924 1.00 95.75 104 ALA A N 1
ATOM 793 C CA . ALA A 1 104 ? -5.361 -1.568 -11.827 1.00 95.75 104 ALA A CA 1
ATOM 794 C C . ALA A 1 104 ? -4.651 -0.207 -11.938 1.00 95.75 104 ALA A C 1
ATOM 796 O O . ALA A 1 104 ? -5.182 0.697 -12.582 1.00 95.75 104 ALA A O 1
ATOM 797 N N . VAL A 1 105 ? -3.449 -0.063 -11.360 1.00 95.25 105 VAL A N 1
ATOM 798 C CA . VAL A 1 105 ? -2.595 1.128 -11.540 1.00 95.25 105 VAL A CA 1
ATOM 799 C C . VAL A 1 105 ? -2.209 1.296 -13.003 1.00 95.25 105 VAL A C 1
ATOM 801 O O . VAL A 1 105 ? -2.321 2.392 -13.537 1.00 95.25 105 VAL A O 1
ATOM 804 N N . ASP A 1 106 ? -1.796 0.216 -13.661 1.00 93.06 106 ASP A N 1
ATOM 805 C CA . ASP A 1 106 ? -1.425 0.219 -15.075 1.00 93.06 106 ASP A CA 1
ATOM 806 C C . ASP A 1 106 ? -2.587 0.667 -15.976 1.00 93.06 106 ASP A C 1
ATOM 808 O O . ASP A 1 106 ? -2.413 1.485 -16.882 1.00 93.06 106 ASP A O 1
ATOM 812 N N . ALA A 1 107 ? -3.799 0.187 -15.686 1.00 96.31 107 ALA A N 1
ATOM 813 C CA . ALA A 1 107 ? -4.999 0.569 -16.420 1.00 96.31 107 ALA A CA 1
ATOM 814 C C . ALA A 1 107 ? -5.319 2.067 -16.284 1.00 96.31 107 ALA A C 1
ATOM 816 O O . ALA A 1 107 ? -5.637 2.724 -17.282 1.00 96.31 107 ALA A O 1
ATOM 817 N N . VAL A 1 108 ? -5.225 2.629 -15.073 1.00 97.62 108 VAL A N 1
ATOM 818 C CA . VAL A 1 108 ? -5.472 4.066 -14.871 1.00 97.62 108 VAL A CA 1
ATOM 819 C C . VAL A 1 108 ? -4.323 4.947 -15.349 1.00 97.62 108 VAL A C 1
ATOM 821 O O . VAL A 1 108 ? -4.594 6.049 -15.809 1.00 97.62 108 VAL A O 1
ATOM 824 N N . ASP A 1 109 ? -3.079 4.471 -15.319 1.00 95.50 109 ASP A N 1
ATOM 825 C CA . ASP A 1 109 ? -1.919 5.157 -15.903 1.00 95.50 109 ASP A CA 1
ATOM 826 C C . ASP A 1 109 ? -2.103 5.354 -17.413 1.00 95.50 109 ASP A C 1
ATOM 828 O O . ASP A 1 109 ? -1.956 6.454 -17.940 1.00 95.50 109 ASP A O 1
ATOM 832 N N . LYS A 1 110 ? -2.550 4.302 -18.108 1.00 94.88 110 LYS A N 1
ATOM 833 C CA . LYS A 1 110 ? -2.829 4.346 -19.550 1.00 94.88 110 LYS A CA 1
ATOM 834 C C . LYS A 1 110 ? -3.939 5.322 -19.926 1.00 94.88 110 LYS A C 1
ATOM 836 O O . LYS A 1 110 ? -3.863 5.945 -20.983 1.00 94.88 110 LYS A O 1
ATOM 841 N N . LYS A 1 111 ? -5.000 5.409 -19.117 1.00 97.56 111 LYS A N 1
ATOM 842 C CA . LYS A 1 111 ? -6.215 6.160 -19.480 1.00 97.56 111 LYS A CA 1
ATOM 843 C C . LYS A 1 111 ? -6.282 7.564 -18.879 1.00 97.56 111 LYS A C 1
ATOM 845 O O . LYS A 1 111 ? -6.904 8.435 -19.479 1.00 97.56 111 LYS A O 1
ATOM 850 N N . TYR A 1 112 ? -5.681 7.764 -17.712 1.00 97.44 112 TYR A N 1
ATOM 851 C CA . TYR A 1 112 ? -5.768 8.993 -16.922 1.00 97.44 112 TYR A CA 1
ATOM 852 C C . TYR A 1 112 ? -4.401 9.403 -16.332 1.00 97.44 112 TYR A C 1
ATOM 854 O O . TYR A 1 112 ? -4.304 9.658 -15.120 1.00 97.44 112 TYR A O 1
ATOM 862 N N . PRO A 1 113 ? -3.325 9.492 -17.141 1.00 96.44 113 PRO A N 1
ATOM 863 C CA . PRO A 1 113 ? -2.006 9.877 -16.636 1.00 96.44 113 PRO A CA 1
ATOM 864 C C . PRO A 1 113 ? -2.020 11.286 -16.017 1.00 96.44 113 PRO A C 1
ATOM 866 O O . PRO A 1 113 ? -1.339 11.550 -15.028 1.00 96.44 113 PRO A O 1
ATOM 869 N N . GLU A 1 114 ? -2.860 12.196 -16.521 1.00 96.88 114 GLU A N 1
ATOM 870 C CA . GLU A 1 114 ? -3.021 13.556 -15.995 1.00 96.88 114 GLU A CA 1
ATOM 871 C C . GLU A 1 114 ? -3.690 13.615 -14.615 1.00 96.88 114 GLU A C 1
ATOM 873 O O . GLU A 1 114 ? -3.730 14.678 -13.988 1.00 96.88 114 GLU A O 1
ATOM 878 N N . VAL A 1 115 ? -4.282 12.507 -14.167 1.00 97.31 115 VAL A N 1
ATOM 879 C CA . VAL A 1 115 ? -4.788 12.334 -12.804 1.00 97.31 115 VAL A CA 1
ATOM 880 C C . VAL A 1 115 ? -3.720 11.673 -11.944 1.00 97.31 115 VAL A C 1
ATOM 882 O O . VAL A 1 115 ? -3.404 12.194 -10.877 1.00 97.31 115 VAL A O 1
ATOM 885 N N . LEU A 1 116 ? -3.132 10.575 -12.431 1.00 96.50 116 LEU A N 1
ATOM 886 C CA . LEU A 1 116 ? -2.168 9.765 -11.684 1.00 96.50 116 LEU A CA 1
ATOM 887 C C . LEU A 1 116 ? -0.897 10.540 -11.295 1.00 96.50 116 LEU A C 1
ATOM 889 O O . LEU A 1 116 ? -0.380 10.371 -10.190 1.00 96.50 116 LEU A O 1
ATOM 893 N N . TYR A 1 117 ? -0.406 11.407 -12.184 1.00 95.69 117 TYR A N 1
ATOM 894 C CA . TYR A 1 117 ? 0.811 12.198 -11.963 1.00 95.69 117 TYR A CA 1
ATOM 895 C C . TYR A 1 117 ? 0.551 13.597 -11.379 1.00 95.69 117 TYR A C 1
ATOM 897 O O . TYR A 1 117 ? 1.496 14.344 -11.121 1.00 95.69 117 TYR A O 1
ATOM 905 N N . ASP A 1 118 ? -0.708 13.956 -11.117 1.00 95.38 118 ASP A N 1
ATOM 906 C CA . ASP A 1 118 ? -1.079 15.216 -10.471 1.00 95.38 118 ASP A CA 1
ATOM 907 C C . ASP A 1 118 ? -1.235 15.011 -8.955 1.00 95.38 118 ASP A C 1
ATOM 909 O O . ASP A 1 118 ? -2.168 14.366 -8.470 1.00 95.38 118 ASP A O 1
ATOM 913 N N . SER A 1 119 ? -0.316 15.591 -8.176 1.00 92.69 119 SER A N 1
ATOM 914 C CA . SER A 1 119 ? -0.306 15.442 -6.713 1.00 92.69 119 SER A CA 1
ATOM 915 C C . SER A 1 119 ? -1.586 15.958 -6.042 1.00 92.69 119 SER A C 1
ATOM 917 O O . SER A 1 119 ? -2.003 15.401 -5.025 1.00 92.69 119 SER A O 1
ATOM 919 N N . SER A 1 120 ? -2.218 17.001 -6.586 1.00 93.38 120 SER A N 1
ATOM 920 C CA . SER A 1 120 ? -3.451 17.560 -6.028 1.00 93.38 120 SER A CA 1
ATOM 921 C C . SER A 1 120 ? -4.623 16.604 -6.248 1.00 93.38 120 SER A C 1
ATOM 923 O O . SER A 1 120 ? -5.325 16.246 -5.299 1.00 93.38 120 SER A O 1
ATOM 925 N N . LYS A 1 121 ? -4.779 16.094 -7.475 1.00 96.25 121 LYS A N 1
ATOM 926 C CA . LYS A 1 121 ? -5.836 15.126 -7.808 1.00 96.25 121 LYS A CA 1
ATOM 927 C C . LYS A 1 121 ? -5.659 13.809 -7.060 1.00 96.25 121 LYS A C 1
ATOM 929 O O . LYS A 1 121 ? -6.627 13.282 -6.515 1.00 96.25 121 LYS A O 1
ATOM 934 N N . MET A 1 122 ? -4.426 13.318 -6.936 1.00 97.25 122 MET A N 1
ATOM 935 C CA . MET A 1 122 ? -4.147 12.114 -6.154 1.00 97.25 122 MET A CA 1
ATOM 936 C C . MET A 1 122 ? -4.446 12.291 -4.661 1.00 97.25 122 MET A C 1
ATOM 938 O O . MET A 1 122 ? -4.952 11.362 -4.036 1.00 97.25 122 MET A O 1
ATOM 942 N N . LYS A 1 123 ? -4.219 13.475 -4.073 1.00 94.00 123 LYS A N 1
ATOM 943 C CA . LYS A 1 123 ? -4.665 13.762 -2.694 1.00 94.00 123 LYS A CA 1
ATOM 944 C C . LYS A 1 123 ? -6.188 13.683 -2.555 1.00 94.00 123 LYS A C 1
ATOM 946 O O . LYS A 1 123 ? -6.668 13.171 -1.545 1.00 94.00 123 LYS A O 1
ATOM 951 N N . HIS A 1 124 ? -6.939 14.137 -3.559 1.00 95.31 124 HIS A N 1
ATOM 952 C CA . HIS A 1 124 ? -8.404 14.017 -3.586 1.00 95.31 124 HIS A CA 1
ATOM 953 C C . HIS A 1 124 ? -8.857 12.555 -3.747 1.00 95.31 124 HIS A C 1
ATOM 955 O O . HIS A 1 124 ? -9.781 12.103 -3.078 1.00 95.31 124 HIS A O 1
ATOM 961 N N . ILE A 1 125 ? -8.159 11.760 -4.557 1.00 97.00 125 ILE A N 1
ATOM 962 C CA . ILE A 1 125 ? -8.404 10.311 -4.647 1.00 97.00 125 ILE A CA 1
ATOM 963 C C . ILE A 1 125 ? -8.120 9.619 -3.305 1.00 97.00 125 ILE A C 1
ATOM 965 O O . ILE A 1 125 ? -8.902 8.785 -2.848 1.00 97.00 125 ILE A O 1
ATOM 969 N N . LEU A 1 126 ? -7.033 9.986 -2.623 1.00 96.81 126 LEU A N 1
ATOM 970 C CA . LEU A 1 126 ? -6.720 9.453 -1.297 1.00 96.81 126 LEU A CA 1
ATOM 971 C C . LEU A 1 126 ? -7.795 9.815 -0.262 1.00 96.81 126 LEU A C 1
ATOM 973 O O . LEU A 1 126 ? -8.120 8.972 0.573 1.00 96.81 126 LEU A O 1
ATOM 977 N N . SER A 1 127 ? -8.379 11.019 -0.313 1.00 95.81 127 SER A N 1
ATOM 978 C CA . SER A 1 127 ? -9.469 11.393 0.599 1.00 95.81 127 SER A CA 1
ATOM 979 C C . SER A 1 127 ? -10.747 10.583 0.348 1.00 95.81 127 SER A C 1
ATOM 981 O O . SER A 1 127 ? -11.384 10.171 1.320 1.00 95.81 127 SER A O 1
ATOM 983 N N . TYR A 1 128 ? -11.062 10.246 -0.911 1.00 96.81 128 TYR A N 1
ATOM 984 C CA . TYR A 1 128 ? -12.139 9.304 -1.252 1.00 96.81 128 TYR A CA 1
ATOM 985 C C . TYR A 1 128 ? -11.930 7.943 -0.575 1.00 96.81 128 TYR A C 1
ATOM 987 O O . TYR A 1 128 ? -12.801 7.460 0.153 1.00 96.81 128 TYR A O 1
ATOM 995 N N . PHE A 1 129 ? -10.743 7.345 -0.737 1.00 97.75 129 PHE A N 1
ATOM 996 C CA . PHE A 1 129 ? -10.442 6.051 -0.118 1.00 97.75 129 PHE A CA 1
ATOM 997 C C . PHE A 1 129 ? -10.393 6.129 1.414 1.00 97.75 129 PHE A C 1
ATOM 999 O O . PHE A 1 129 ? -10.815 5.191 2.088 1.00 97.75 129 PHE A O 1
ATOM 1006 N N . LEU A 1 130 ? -9.919 7.232 1.998 1.00 97.25 130 LEU A N 1
ATOM 1007 C CA . LEU A 1 130 ? -9.929 7.420 3.452 1.00 97.25 130 LEU A CA 1
ATOM 1008 C C . LEU A 1 130 ? -11.350 7.453 4.021 1.00 97.25 130 LEU A C 1
ATOM 1010 O O . LEU A 1 130 ? -11.607 6.836 5.060 1.00 97.25 130 LEU A O 1
ATOM 1014 N N . SER A 1 131 ? -12.266 8.130 3.330 1.00 96.56 131 SER A N 1
ATOM 1015 C CA . SER A 1 131 ? -13.675 8.186 3.710 1.00 96.56 131 SER A CA 1
ATOM 1016 C C . SER A 1 131 ? -14.350 6.820 3.576 1.00 96.56 131 SER A C 1
ATOM 1018 O O . SER A 1 131 ? -14.819 6.276 4.577 1.00 96.56 131 SER A O 1
ATOM 1020 N N . GLY A 1 132 ? -14.255 6.172 2.408 1.00 96.25 132 GLY A N 1
ATOM 1021 C CA . GLY A 1 132 ? -14.837 4.838 2.205 1.00 96.25 132 GLY A CA 1
ATOM 1022 C C . GLY A 1 132 ? -14.240 3.765 3.128 1.00 96.25 132 GLY A C 1
ATOM 1023 O O . GLY A 1 132 ? -14.946 2.904 3.653 1.00 96.25 132 GLY A O 1
ATOM 1024 N N . GLY A 1 133 ? -12.939 3.836 3.413 1.00 97.00 133 GLY A N 1
ATOM 1025 C CA . GLY A 1 133 ? -12.284 2.951 4.378 1.00 97.00 133 GLY A CA 1
ATOM 1026 C C . GLY A 1 133 ? -12.768 3.161 5.815 1.00 97.00 133 GLY A C 1
ATOM 1027 O O . GLY A 1 133 ? -12.892 2.196 6.573 1.00 97.00 133 GLY A O 1
ATOM 1028 N N . THR A 1 134 ? -13.115 4.398 6.170 1.00 97.25 134 THR A N 1
ATOM 1029 C CA . THR A 1 134 ? -13.751 4.714 7.453 1.00 97.25 134 THR A CA 1
ATOM 1030 C C . THR A 1 134 ? -15.145 4.104 7.533 1.00 97.25 134 THR A C 1
ATOM 1032 O O . THR A 1 134 ? -15.447 3.438 8.526 1.00 97.25 134 THR A O 1
ATOM 1035 N N . ASP A 1 135 ? -15.944 4.203 6.469 1.00 97.00 135 ASP A N 1
ATOM 1036 C CA . ASP A 1 135 ? -17.240 3.522 6.393 1.00 97.00 135 ASP A CA 1
ATOM 1037 C C . ASP A 1 135 ? -17.091 2.006 6.547 1.00 97.00 135 ASP A C 1
ATOM 1039 O O . ASP A 1 135 ? -17.870 1.367 7.258 1.00 97.00 135 ASP A O 1
ATOM 1043 N N . HIS A 1 136 ? -16.087 1.391 5.918 1.00 97.75 136 HIS A N 1
ATOM 1044 C CA . HIS A 1 136 ? -15.835 -0.042 6.081 1.00 97.75 136 HIS A CA 1
ATOM 1045 C C . HIS A 1 136 ? -15.549 -0.419 7.541 1.00 97.75 136 HIS A C 1
ATOM 1047 O O . HIS A 1 136 ? -16.122 -1.391 8.030 1.00 97.75 136 HIS A O 1
ATOM 1053 N N . ILE A 1 137 ? -14.741 0.369 8.254 1.00 97.44 137 ILE A N 1
ATOM 1054 C CA . ILE A 1 137 ? -14.434 0.151 9.676 1.00 97.44 137 ILE A CA 1
ATOM 1055 C C . ILE A 1 137 ? -15.673 0.292 10.563 1.00 97.44 137 ILE A C 1
ATOM 1057 O O . ILE A 1 137 ? -15.894 -0.522 11.464 1.00 97.44 137 ILE A O 1
ATOM 1061 N N . LEU A 1 138 ? -16.470 1.338 10.345 1.00 96.31 138 LEU A N 1
ATOM 1062 C CA . LEU A 1 138 ? -17.646 1.607 11.172 1.00 96.31 138 LEU A CA 1
ATOM 1063 C C . LEU A 1 138 ? -18.731 0.542 10.971 1.00 96.31 138 LEU A C 1
ATOM 1065 O O . LEU A 1 138 ? -19.416 0.189 11.927 1.00 96.31 138 LEU A O 1
ATOM 1069 N N . ASN A 1 139 ? -18.806 -0.035 9.769 1.00 96.50 139 ASN A N 1
ATOM 1070 C CA . ASN A 1 139 ? -19.735 -1.109 9.417 1.00 96.50 139 ASN A CA 1
ATOM 1071 C C . ASN A 1 139 ? -19.190 -2.531 9.679 1.00 96.50 139 ASN A C 1
ATOM 1073 O O . ASN A 1 139 ? -19.810 -3.501 9.249 1.00 96.50 139 ASN A O 1
ATOM 1077 N N . GLY A 1 140 ? -18.025 -2.685 10.324 1.00 95.62 140 GLY A N 1
ATOM 1078 C CA . GLY A 1 140 ? -17.436 -4.002 10.626 1.00 95.62 140 GLY A CA 1
ATOM 1079 C C . GLY A 1 140 ? -16.999 -4.807 9.393 1.00 95.62 140 GLY A C 1
ATOM 1080 O O . GLY A 1 140 ? -16.918 -6.032 9.436 1.00 95.62 140 GLY A O 1
ATOM 1081 N N . ARG A 1 141 ? -16.736 -4.135 8.264 1.00 97.06 141 ARG A N 1
ATOM 1082 C CA . ARG A 1 141 ? -16.260 -4.745 7.012 1.00 97.06 141 ARG A CA 1
ATOM 1083 C C . ARG A 1 141 ? -14.731 -4.735 6.958 1.00 97.06 141 ARG A C 1
ATOM 1085 O O . ARG A 1 141 ? -14.139 -4.142 6.055 1.00 97.06 141 ARG A O 1
ATOM 1092 N N . ASP A 1 142 ? -14.079 -5.410 7.903 1.00 95.06 142 ASP A N 1
ATOM 1093 C CA . ASP A 1 142 ? -12.620 -5.317 8.093 1.00 95.06 142 ASP A CA 1
ATOM 1094 C C . ASP A 1 142 ? -11.821 -5.754 6.857 1.00 95.06 142 ASP A C 1
ATOM 1096 O O . ASP A 1 142 ? -10.797 -5.159 6.531 1.00 95.06 142 ASP A O 1
ATOM 1100 N N . GLY A 1 143 ? -12.299 -6.763 6.119 1.00 94.25 143 GLY A N 1
ATOM 1101 C CA . GLY A 1 143 ? -11.664 -7.205 4.871 1.00 94.25 143 GLY A CA 1
ATOM 1102 C C . GLY A 1 143 ? -11.645 -6.122 3.785 1.00 94.25 143 GLY A C 1
ATOM 1103 O O . GLY A 1 143 ? -10.625 -5.937 3.112 1.00 94.25 143 GLY A O 1
ATOM 1104 N N . ALA A 1 144 ? -12.738 -5.365 3.657 1.00 95.81 144 ALA A N 1
ATOM 1105 C CA . ALA A 1 144 ? -12.812 -4.222 2.753 1.00 95.81 144 ALA A CA 1
ATOM 1106 C C . ALA A 1 144 ? -11.916 -3.082 3.257 1.00 95.81 144 ALA A C 1
ATOM 1108 O O . ALA A 1 144 ? -11.107 -2.571 2.491 1.00 95.81 144 ALA A O 1
ATOM 1109 N N . ALA A 1 145 ? -11.942 -2.783 4.562 1.00 97.19 145 ALA A N 1
ATOM 1110 C CA . ALA A 1 145 ? -11.074 -1.772 5.165 1.00 97.19 145 ALA A CA 1
ATOM 1111 C C . ALA A 1 145 ? -9.578 -2.061 4.934 1.00 97.19 145 ALA A C 1
ATOM 1113 O O . ALA A 1 145 ? -8.843 -1.162 4.531 1.00 97.19 145 ALA A O 1
ATOM 1114 N N . ARG A 1 146 ? -9.114 -3.309 5.118 1.00 96.31 146 ARG A N 1
ATOM 1115 C CA . ARG A 1 146 ? -7.722 -3.713 4.813 1.00 96.31 146 ARG A CA 1
ATOM 1116 C C . ARG A 1 146 ? -7.362 -3.449 3.357 1.00 96.31 146 ARG A C 1
ATOM 1118 O O . ARG A 1 146 ? -6.279 -2.948 3.074 1.00 96.31 146 ARG A O 1
ATOM 1125 N N . THR A 1 147 ? -8.278 -3.780 2.454 1.00 95.44 147 THR A N 1
ATOM 1126 C CA . THR A 1 147 ? -8.094 -3.590 1.015 1.00 95.44 147 THR A CA 1
ATOM 1127 C C . THR A 1 147 ? -7.995 -2.105 0.674 1.00 95.44 147 THR A C 1
ATOM 1129 O O . THR A 1 147 ? -7.059 -1.699 -0.006 1.00 95.44 147 THR A O 1
ATOM 1132 N N . THR A 1 148 ? -8.868 -1.271 1.240 1.00 97.38 148 THR A N 1
ATOM 1133 C CA . THR A 1 148 ? -8.800 0.185 1.094 1.00 97.38 148 THR A CA 1
ATOM 1134 C C . THR A 1 148 ? -7.494 0.765 1.640 1.00 97.38 148 THR A C 1
ATOM 1136 O O . THR A 1 148 ? -6.878 1.597 0.982 1.00 97.38 148 THR A O 1
ATOM 1139 N N . VAL A 1 149 ? -7.013 0.305 2.804 1.00 97.44 149 VAL A N 1
ATOM 1140 C CA . VAL A 1 149 ? -5.711 0.750 3.332 1.00 97.44 149 VAL A CA 1
ATOM 1141 C C . VAL A 1 149 ? -4.562 0.329 2.418 1.00 97.44 149 VAL A C 1
ATOM 1143 O O . VAL A 1 149 ? -3.645 1.119 2.207 1.00 97.44 149 VAL A O 1
ATOM 1146 N N . ALA A 1 150 ? -4.598 -0.881 1.859 1.00 96.44 150 ALA A N 1
ATOM 1147 C CA . ALA A 1 150 ? -3.602 -1.321 0.886 1.00 96.44 150 ALA A CA 1
ATOM 1148 C C . ALA A 1 150 ? -3.585 -0.412 -0.354 1.00 96.44 150 ALA A C 1
ATOM 1150 O O . ALA A 1 150 ? -2.508 0.016 -0.756 1.00 96.44 150 ALA A O 1
ATOM 1151 N N . VAL A 1 151 ? -4.749 -0.027 -0.888 1.00 96.81 151 VAL A N 1
ATOM 1152 C CA . VAL A 1 151 ? -4.841 0.938 -2.001 1.00 96.81 151 VAL A CA 1
ATOM 1153 C C . VAL A 1 151 ? -4.251 2.300 -1.617 1.00 96.81 151 VAL A C 1
ATOM 1155 O O . VAL A 1 151 ? -3.433 2.840 -2.357 1.00 96.81 151 VAL A O 1
ATOM 1158 N N . ILE A 1 152 ? -4.591 2.832 -0.435 1.00 97.56 152 ILE A N 1
ATOM 1159 C CA . ILE A 1 152 ? -4.042 4.104 0.072 1.00 97.56 152 ILE A CA 1
ATOM 1160 C C . ILE A 1 152 ? -2.517 4.035 0.176 1.00 97.56 152 ILE A C 1
ATOM 1162 O O . ILE A 1 152 ? -1.830 4.930 -0.305 1.00 97.56 152 ILE A O 1
ATOM 1166 N N . ILE A 1 153 ? -1.979 2.977 0.795 1.00 96.69 153 ILE A N 1
ATOM 1167 C CA . ILE A 1 153 ? -0.530 2.795 0.936 1.00 96.69 153 ILE A CA 1
ATOM 1168 C C . ILE A 1 153 ? 0.114 2.689 -0.441 1.00 96.69 153 ILE A C 1
ATOM 1170 O O . ILE A 1 153 ? 1.127 3.333 -0.669 1.00 96.69 153 ILE A O 1
ATOM 1174 N N . MET A 1 154 ? -0.461 1.913 -1.357 1.00 95.69 154 MET A N 1
ATOM 1175 C CA . MET A 1 154 ? 0.077 1.754 -2.703 1.00 95.69 154 MET A CA 1
ATOM 1176 C C . MET A 1 154 ? 0.155 3.106 -3.423 1.00 95.69 154 MET A C 1
ATOM 1178 O O . MET A 1 154 ? 1.222 3.442 -3.929 1.00 95.69 154 MET A O 1
ATOM 1182 N N . PHE A 1 155 ? -0.900 3.926 -3.384 1.00 96.81 155 PHE A N 1
ATOM 1183 C CA . PHE A 1 155 ? -0.863 5.262 -3.983 1.00 96.81 155 PHE A CA 1
ATOM 1184 C C . PHE A 1 155 ? 0.098 6.217 -3.263 1.00 96.81 155 PHE A C 1
ATOM 1186 O O . PHE A 1 155 ? 0.804 6.968 -3.929 1.00 96.81 155 PHE A O 1
ATOM 1193 N N . GLU A 1 156 ? 0.192 6.184 -1.929 1.00 95.88 156 GLU A N 1
ATOM 1194 C CA . GLU A 1 156 ? 1.197 6.961 -1.182 1.00 95.88 156 GLU A CA 1
ATOM 1195 C C . GLU A 1 156 ? 2.631 6.581 -1.600 1.00 95.88 156 GLU A C 1
ATOM 1197 O O . GLU A 1 156 ? 3.473 7.458 -1.803 1.00 95.88 156 GLU A O 1
ATOM 1202 N N . GLU A 1 157 ? 2.918 5.281 -1.732 1.00 93.88 157 GLU A N 1
ATOM 1203 C CA . GLU A 1 157 ? 4.219 4.778 -2.185 1.00 93.88 157 GLU A CA 1
ATOM 1204 C C . GLU A 1 157 ? 4.469 5.142 -3.659 1.00 93.88 157 GLU A C 1
ATOM 1206 O O . GLU A 1 157 ? 5.556 5.615 -3.978 1.00 93.88 157 GLU A O 1
ATOM 1211 N N . PHE A 1 158 ? 3.463 5.023 -4.533 1.00 91.00 158 PHE A N 1
ATOM 1212 C CA . PHE A 1 158 ? 3.548 5.416 -5.943 1.00 91.00 158 PHE A CA 1
ATOM 1213 C C . PHE A 1 158 ? 3.835 6.911 -6.107 1.00 91.00 158 PHE A C 1
ATOM 1215 O O . PHE A 1 158 ? 4.738 7.287 -6.849 1.00 91.00 158 PHE A O 1
ATOM 1222 N N . ILE A 1 159 ? 3.129 7.783 -5.382 1.00 91.56 159 ILE A N 1
ATOM 1223 C CA . ILE A 1 159 ? 3.384 9.230 -5.410 1.00 91.56 159 ILE A CA 1
ATOM 1224 C C . ILE A 1 159 ? 4.815 9.516 -4.947 1.00 91.56 159 ILE A C 1
ATOM 1226 O O . ILE A 1 159 ? 5.527 10.295 -5.579 1.00 91.56 159 ILE A O 1
ATOM 1230 N N . ALA A 1 160 ? 5.262 8.881 -3.861 1.00 90.88 160 ALA A N 1
ATOM 1231 C CA . ALA A 1 160 ? 6.610 9.083 -3.342 1.00 90.88 160 ALA A CA 1
ATOM 1232 C C . ALA A 1 160 ? 7.701 8.608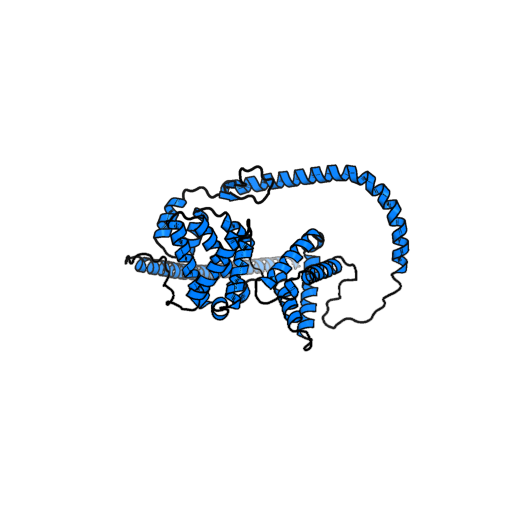 -4.320 1.00 90.88 160 ALA A C 1
ATOM 1234 O O . ALA A 1 160 ? 8.719 9.292 -4.451 1.00 90.88 160 ALA A O 1
ATOM 1235 N N . PHE A 1 161 ? 7.477 7.478 -4.994 1.00 88.00 161 PHE A N 1
ATOM 1236 C CA . PHE A 1 161 ? 8.390 6.856 -5.955 1.00 88.00 161 PHE A CA 1
ATOM 1237 C C . PHE A 1 161 ? 8.375 7.560 -7.319 1.00 88.00 161 PHE A C 1
ATOM 1239 O O . PHE A 1 161 ? 9.381 8.112 -7.756 1.00 88.00 161 PHE A O 1
ATOM 1246 N N . SER A 1 162 ? 7.225 7.588 -7.991 1.00 84.81 162 SER A N 1
ATOM 1247 C CA . SER A 1 162 ? 7.111 7.988 -9.396 1.00 84.81 162 SER A CA 1
ATOM 1248 C C . SER A 1 162 ? 6.893 9.488 -9.601 1.00 84.81 162 SER A C 1
ATOM 1250 O O . SER A 1 162 ? 7.393 10.039 -10.580 1.00 84.81 162 SER A O 1
ATOM 1252 N N . VAL A 1 163 ? 6.177 10.164 -8.693 1.00 85.88 163 VAL A N 1
ATOM 1253 C CA . VAL A 1 163 ? 5.836 11.593 -8.846 1.00 85.88 163 VAL A CA 1
ATOM 1254 C C . VAL A 1 163 ? 6.881 12.477 -8.171 1.00 85.88 163 VAL A C 1
ATOM 1256 O O . VAL A 1 163 ? 7.499 13.325 -8.809 1.00 85.88 163 VAL A O 1
ATOM 1259 N N . LEU A 1 164 ? 7.099 12.268 -6.872 1.00 86.75 164 LEU A N 1
ATOM 1260 C CA . LEU A 1 164 ? 7.979 13.105 -6.056 1.00 86.75 164 LEU A CA 1
ATOM 1261 C C . LEU A 1 164 ? 9.445 12.666 -6.110 1.00 86.75 164 LEU A C 1
ATOM 1263 O O . LEU A 1 164 ? 10.312 13.455 -5.742 1.00 86.75 164 LEU A O 1
ATOM 1267 N N . LYS A 1 165 ? 9.728 11.421 -6.525 1.00 88.69 165 LYS A N 1
ATOM 1268 C CA . LYS A 1 165 ? 11.080 10.823 -6.547 1.00 88.69 165 LYS A CA 1
ATOM 1269 C C . LYS A 1 165 ? 11.818 10.958 -5.208 1.00 88.69 165 LYS A C 1
ATOM 1271 O O . LYS A 1 165 ? 13.028 11.137 -5.147 1.00 88.69 165 LYS A O 1
ATOM 1276 N N . THR A 1 166 ? 11.048 10.904 -4.124 1.00 89.44 166 THR A N 1
ATOM 1277 C CA . THR A 1 166 ? 11.536 10.952 -2.732 1.00 89.44 166 THR A CA 1
ATOM 1278 C C . THR A 1 166 ? 11.808 9.566 -2.178 1.00 89.44 166 THR A C 1
ATOM 1280 O O . THR A 1 166 ? 12.498 9.425 -1.169 1.00 89.44 166 THR A O 1
ATOM 1283 N N . LYS A 1 167 ? 11.243 8.545 -2.825 1.00 85.62 167 LYS A N 1
ATOM 1284 C CA . LYS A 1 167 ? 11.549 7.154 -2.565 1.00 85.62 167 LYS A CA 1
ATOM 1285 C C . LYS A 1 167 ? 12.221 6.540 -3.756 1.00 85.62 167 LYS A C 1
ATOM 1287 O O . LYS A 1 167 ? 11.965 6.884 -4.905 1.00 85.62 167 LYS A O 1
ATOM 1292 N N . ALA A 1 168 ? 13.072 5.626 -3.365 1.00 78.88 168 ALA A N 1
ATOM 1293 C CA . ALA A 1 168 ? 13.909 4.851 -4.202 1.00 78.88 168 ALA A CA 1
ATOM 1294 C C . ALA A 1 168 ? 13.032 3.648 -4.649 1.00 78.88 168 ALA A C 1
ATOM 1296 O O . ALA A 1 168 ? 12.556 3.673 -5.771 1.00 78.88 168 ALA A O 1
ATOM 1297 N N . VAL A 1 169 ? 12.691 2.695 -3.771 1.00 83.19 169 VAL A N 1
ATOM 1298 C CA . VAL A 1 169 ? 11.823 1.535 -4.094 1.00 83.19 169 VAL A CA 1
ATOM 1299 C C . VAL A 1 169 ? 10.368 1.715 -3.635 1.00 83.19 169 VAL A C 1
ATOM 1301 O O . VAL A 1 169 ? 10.079 2.410 -2.653 1.00 83.19 169 VAL A O 1
ATOM 1304 N N . LEU A 1 170 ? 9.441 0.964 -4.249 1.00 83.50 170 LEU A N 1
ATOM 1305 C CA . LEU A 1 170 ? 8.116 0.695 -3.672 1.00 83.50 170 LEU A CA 1
ATOM 1306 C C . LEU A 1 170 ? 8.208 -0.315 -2.514 1.00 83.50 170 LEU A C 1
ATOM 1308 O O . LEU A 1 170 ? 8.582 -1.473 -2.694 1.00 83.50 170 LEU A O 1
ATOM 1312 N N . HIS A 1 171 ? 7.768 0.071 -1.314 1.00 88.62 171 HIS A N 1
ATOM 1313 C CA . HIS A 1 171 ? 7.732 -0.822 -0.147 1.00 88.62 171 HIS A CA 1
ATOM 1314 C C . HIS A 1 171 ? 6.538 -1.802 -0.164 1.00 88.62 171 HIS A C 1
ATOM 1316 O O . HIS A 1 171 ? 5.629 -1.732 0.671 1.00 88.62 171 HIS A O 1
ATOM 1322 N N . LEU A 1 172 ? 6.556 -2.784 -1.072 1.00 85.94 172 LEU A N 1
ATOM 1323 C CA . LEU A 1 172 ? 5.492 -3.796 -1.205 1.00 85.94 172 LEU A CA 1
ATOM 1324 C C . LEU A 1 172 ? 5.310 -4.664 0.054 1.00 85.94 172 LEU A C 1
ATOM 1326 O O . LEU A 1 172 ? 4.208 -5.136 0.339 1.00 85.94 172 LEU A O 1
ATOM 1330 N N . GLN A 1 173 ? 6.355 -4.820 0.872 1.00 85.88 173 GLN A N 1
ATOM 1331 C CA . GLN A 1 173 ? 6.266 -5.548 2.141 1.00 85.88 173 GLN A CA 1
ATOM 1332 C C . GLN A 1 173 ? 5.222 -4.939 3.094 1.00 85.88 173 GLN A C 1
ATOM 1334 O O . GLN A 1 173 ? 4.500 -5.660 3.784 1.00 85.88 173 GLN A O 1
ATOM 1339 N N . LYS A 1 174 ? 5.075 -3.610 3.081 1.00 88.38 174 LYS A N 1
ATOM 1340 C CA . LYS A 1 174 ? 4.082 -2.892 3.890 1.00 88.38 174 LYS A CA 1
ATOM 1341 C C . LYS A 1 174 ? 2.645 -3.208 3.449 1.00 88.38 174 LYS A C 1
ATOM 1343 O O . LYS A 1 174 ? 1.746 -3.230 4.288 1.00 88.38 174 LYS A O 1
ATOM 1348 N N . LEU A 1 175 ? 2.433 -3.504 2.162 1.00 90.00 175 LEU A N 1
ATOM 1349 C CA . LEU A 1 175 ? 1.145 -3.976 1.642 1.00 90.00 175 LEU A CA 1
ATOM 1350 C C . LEU A 1 175 ? 0.842 -5.398 2.128 1.00 90.00 175 LEU A C 1
ATOM 1352 O O . LEU A 1 175 ? -0.264 -5.666 2.586 1.00 90.00 175 LEU A O 1
ATOM 1356 N N . LYS A 1 176 ? 1.826 -6.304 2.122 1.00 88.19 176 LYS A N 1
ATOM 1357 C CA . LYS A 1 176 ? 1.638 -7.661 2.671 1.00 88.19 176 LYS A CA 1
ATOM 1358 C C . LYS A 1 176 ? 1.214 -7.615 4.146 1.00 88.19 176 LYS A C 1
ATOM 1360 O O . LYS A 1 176 ? 0.275 -8.300 4.546 1.00 88.19 176 LYS A O 1
ATOM 1365 N N . GLU A 1 177 ? 1.845 -6.751 4.940 1.00 89.31 177 GLU A N 1
ATOM 1366 C CA . GLU A 1 177 ? 1.516 -6.583 6.361 1.00 89.31 177 GLU A CA 1
ATOM 1367 C C . GLU A 1 177 ? 0.107 -6.028 6.607 1.00 89.31 177 GLU A C 1
ATOM 1369 O O . GLU A 1 177 ? -0.523 -6.385 7.607 1.00 89.31 177 GLU A O 1
ATOM 1374 N N . ILE A 1 178 ? -0.423 -5.178 5.719 1.00 93.56 178 ILE A N 1
ATOM 1375 C CA . ILE A 1 178 ? -1.754 -4.605 5.937 1.00 93.56 178 ILE A CA 1
ATOM 1376 C C . ILE A 1 178 ? -2.885 -5.599 5.666 1.00 93.56 178 ILE A C 1
ATOM 1378 O O . ILE A 1 178 ? -3.917 -5.553 6.337 1.00 93.56 178 ILE A O 1
ATO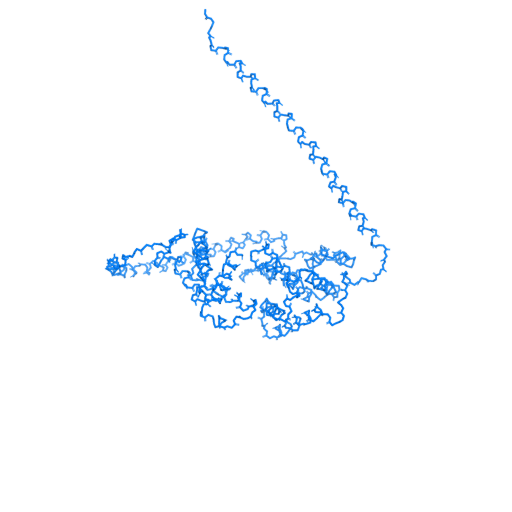M 1382 N N . PHE A 1 179 ? -2.687 -6.560 4.759 1.00 91.06 179 PHE A N 1
ATOM 1383 C CA . PHE A 1 179 ? -3.697 -7.586 4.480 1.00 91.06 179 PHE A CA 1
ATOM 1384 C C . PHE A 1 179 ? -3.993 -8.503 5.673 1.00 91.06 179 PHE A C 1
ATOM 1386 O O . PHE A 1 179 ? -5.046 -9.138 5.710 1.00 91.06 179 PHE A O 1
ATOM 1393 N N . ILE A 1 180 ? -3.112 -8.518 6.673 1.00 89.88 180 ILE A N 1
ATOM 1394 C CA . ILE A 1 180 ? -3.266 -9.274 7.921 1.00 89.88 180 ILE A CA 1
ATOM 1395 C C . ILE A 1 180 ? -3.479 -8.367 9.145 1.00 89.88 180 ILE A C 1
ATOM 1397 O O . ILE A 1 180 ? -3.526 -8.857 10.274 1.00 89.88 180 ILE A O 1
ATOM 1401 N N . ALA A 1 181 ? -3.621 -7.052 8.954 1.00 92.06 181 ALA A N 1
ATOM 1402 C CA . ALA A 1 181 ? -3.738 -6.091 10.048 1.00 92.06 181 ALA A CA 1
ATOM 1403 C C . ALA A 1 181 ? -4.985 -6.324 10.921 1.00 92.06 181 ALA A C 1
ATOM 1405 O O . ALA A 1 181 ? -6.076 -6.608 10.423 1.00 92.06 181 ALA A O 1
ATOM 1406 N N . ASP A 1 182 ? -4.818 -6.167 12.236 1.00 92.75 182 ASP A N 1
ATOM 1407 C CA . ASP A 1 182 ? -5.925 -6.173 13.195 1.00 92.75 182 ASP A CA 1
ATOM 1408 C C . ASP A 1 182 ? -6.699 -4.843 13.189 1.00 92.75 182 ASP A C 1
ATOM 1410 O O . ASP A 1 182 ? -6.205 -3.812 12.722 1.00 92.75 182 ASP A O 1
ATOM 1414 N N . ASP A 1 183 ? -7.916 -4.856 13.730 1.00 94.75 183 ASP A N 1
ATOM 1415 C CA . ASP A 1 183 ? -8.823 -3.702 13.713 1.00 94.75 183 ASP A CA 1
ATOM 1416 C C . ASP A 1 183 ? -8.217 -2.498 14.428 1.00 94.75 183 ASP A C 1
ATOM 1418 O O . ASP A 1 183 ? -8.350 -1.364 13.975 1.00 94.75 183 ASP A O 1
ATOM 1422 N N . HIS A 1 184 ? -7.470 -2.732 15.513 1.00 94.81 184 HIS A N 1
ATOM 1423 C CA . HIS A 1 184 ? -6.724 -1.673 16.185 1.00 94.81 184 HIS A CA 1
ATOM 1424 C C . HIS A 1 184 ? -5.749 -0.994 15.210 1.00 94.81 184 HIS A C 1
ATOM 1426 O O . HIS A 1 184 ? -5.619 0.235 15.213 1.00 94.81 184 HIS A O 1
ATOM 1432 N N . THR A 1 185 ? -5.006 -1.761 14.415 1.00 94.31 185 THR A N 1
ATOM 1433 C CA . THR A 1 185 ? -4.060 -1.218 13.433 1.00 94.31 185 THR A CA 1
ATOM 1434 C C . THR A 1 185 ? -4.791 -0.430 12.349 1.00 94.31 185 THR A C 1
ATOM 1436 O O . THR A 1 185 ? -4.360 0.681 12.040 1.00 94.31 185 THR A O 1
ATOM 1439 N N . LEU A 1 186 ? -5.916 -0.942 11.839 1.00 96.62 186 LEU A N 1
ATOM 1440 C CA . LEU A 1 186 ? -6.731 -0.260 10.828 1.00 96.62 186 LEU A CA 1
ATOM 1441 C C . LEU A 1 186 ? -7.318 1.048 11.365 1.00 96.62 186 LEU A C 1
ATOM 1443 O O . LEU A 1 186 ? -7.063 2.111 10.807 1.00 96.62 186 LEU A O 1
ATOM 1447 N N . VAL A 1 187 ? -8.004 1.018 12.507 1.00 96.94 187 VAL A N 1
ATOM 1448 C CA . VAL A 1 187 ? -8.574 2.220 13.135 1.00 96.94 187 VAL A CA 1
ATOM 1449 C C . VAL A 1 187 ? -7.481 3.247 13.433 1.00 96.94 187 VAL A C 1
ATOM 1451 O O . VAL A 1 187 ? -7.648 4.433 13.152 1.00 96.94 187 VAL A O 1
ATOM 1454 N N . SER A 1 188 ? -6.322 2.808 13.941 1.00 95.75 188 SER A N 1
ATOM 1455 C CA . SER A 1 188 ? -5.183 3.705 14.154 1.00 95.75 188 SER A CA 1
ATOM 1456 C C . SER A 1 188 ? -4.613 4.274 12.852 1.00 95.75 188 SER A C 1
ATOM 1458 O O . SER A 1 188 ? -4.013 5.349 12.906 1.00 95.75 188 SER A O 1
ATOM 1460 N N . PHE A 1 189 ? -4.716 3.570 11.724 1.00 96.62 189 PHE A N 1
ATOM 1461 C CA . PHE A 1 189 ? -4.248 4.051 10.427 1.00 96.62 189 PHE A CA 1
ATOM 1462 C C . PHE A 1 189 ? -5.118 5.210 9.931 1.00 96.62 189 PHE A C 1
ATOM 1464 O O . PHE A 1 189 ? -4.571 6.267 9.610 1.00 96.62 189 PHE A O 1
ATOM 1471 N N . PHE A 1 190 ? -6.445 5.041 9.925 1.00 97.25 190 PHE A N 1
ATOM 1472 C CA . PHE A 1 190 ? -7.373 6.076 9.452 1.00 97.25 190 PHE A CA 1
ATO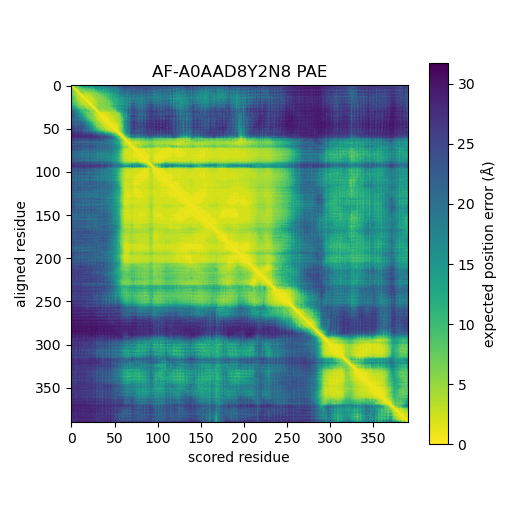M 1473 C C . PHE A 1 190 ? -7.422 7.274 10.399 1.00 97.25 190 PHE A C 1
ATOM 1475 O O . PHE A 1 190 ? -7.318 8.410 9.952 1.00 97.25 190 PHE A O 1
ATOM 1482 N N . ARG A 1 191 ? -7.459 7.040 11.718 1.00 96.00 191 ARG A N 1
ATOM 1483 C CA . ARG A 1 191 ? -7.531 8.109 12.730 1.00 96.00 191 ARG A CA 1
ATOM 1484 C C . ARG A 1 191 ? -6.354 9.087 12.669 1.00 96.00 191 ARG A C 1
ATOM 1486 O O . ARG A 1 191 ? -6.485 10.242 13.046 1.00 96.00 191 ARG A O 1
ATOM 1493 N N . LYS A 1 192 ? -5.182 8.628 12.220 1.00 96.12 192 LYS A N 1
ATOM 1494 C CA . LYS A 1 192 ? -4.001 9.488 12.036 1.00 96.12 192 LYS A CA 1
ATOM 1495 C C . LYS A 1 192 ? -4.075 10.359 10.780 1.00 96.12 192 LYS A C 1
ATOM 1497 O O . LYS A 1 192 ? -3.303 11.304 10.681 1.00 96.12 192 LYS A O 1
ATOM 1502 N N . ARG A 1 193 ? -4.933 10.007 9.821 1.00 95.38 193 ARG A N 1
ATOM 1503 C CA . ARG A 1 193 ? -5.044 10.663 8.511 1.00 95.38 193 ARG A CA 1
ATOM 1504 C C . ARG A 1 193 ? -6.283 11.535 8.380 1.00 95.38 193 ARG A C 1
ATOM 1506 O O . ARG A 1 193 ? -6.233 12.510 7.645 1.00 95.38 193 ARG A O 1
ATOM 1513 N N . ILE A 1 194 ? -7.358 11.211 9.095 1.00 93.62 194 ILE A N 1
ATOM 1514 C CA . ILE A 1 194 ? -8.575 12.019 9.118 1.00 93.62 194 ILE A CA 1
ATOM 1515 C C . ILE A 1 194 ? -8.968 12.362 10.553 1.00 93.62 194 ILE A C 1
ATOM 1517 O O . ILE A 1 194 ? -8.962 11.510 11.445 1.00 93.62 194 ILE A O 1
ATOM 1521 N N . THR A 1 195 ? -9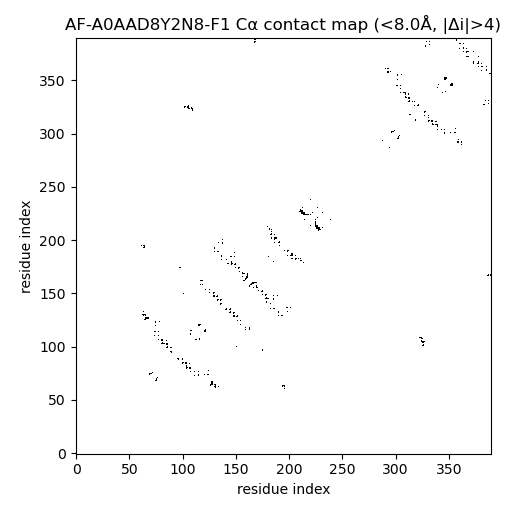.340 13.618 10.771 1.00 90.69 195 THR A N 1
ATOM 1522 C CA . THR A 1 195 ? -9.956 14.083 12.014 1.00 90.69 195 THR A CA 1
ATOM 1523 C C . THR A 1 195 ? -11.440 13.735 11.968 1.00 90.69 195 THR A C 1
ATOM 1525 O O . THR A 1 195 ? -12.227 14.401 11.299 1.00 90.69 195 THR A O 1
ATOM 1528 N N . CYS A 1 196 ? -11.821 12.632 12.614 1.00 90.81 196 CYS A N 1
ATOM 1529 C CA . CYS A 1 196 ? -13.196 12.144 12.619 1.00 90.81 196 CYS A CA 1
ATOM 1530 C C . CYS A 1 196 ? -13.566 11.572 13.992 1.00 90.81 196 CYS A C 1
ATOM 1532 O O . CYS A 1 196 ? -13.007 10.562 14.429 1.00 90.81 196 CYS A O 1
ATOM 1534 N N . SER A 1 197 ? -14.572 12.167 14.634 1.00 93.25 197 SER A N 1
ATOM 1535 C CA . SER A 1 197 ? -15.066 11.743 15.950 1.00 93.25 197 SER A CA 1
ATOM 1536 C C . SER A 1 197 ? -15.603 10.302 15.958 1.00 93.25 197 SER A C 1
ATOM 1538 O O . SER A 1 197 ? -15.488 9.597 16.966 1.00 93.25 197 SER A O 1
ATOM 1540 N N . CYS A 1 198 ? -16.111 9.803 14.824 1.00 95.25 198 CYS A N 1
ATOM 1541 C CA . CYS A 1 198 ? -16.518 8.402 14.670 1.00 95.25 198 CYS A CA 1
ATOM 1542 C C . CYS A 1 198 ? -15.338 7.441 14.854 1.00 95.25 198 CYS A C 1
ATOM 1544 O O . CYS A 1 198 ? -15.474 6.412 15.521 1.00 95.25 198 CYS A O 1
ATOM 1546 N N . LEU A 1 199 ? -14.162 7.792 14.323 1.00 95.69 199 LEU A N 1
ATOM 1547 C CA . LEU A 1 199 ? -12.947 7.001 14.506 1.00 95.69 199 LEU A CA 1
ATOM 1548 C C . LEU A 1 199 ? -12.399 7.109 15.926 1.00 95.69 199 LEU A C 1
ATOM 1550 O O . LEU A 1 199 ? -11.850 6.129 16.420 1.00 95.69 199 LEU A O 1
ATOM 1554 N N . ASP A 1 200 ? -12.568 8.240 16.615 1.00 95.81 200 ASP A N 1
ATOM 1555 C CA . ASP A 1 200 ? -12.216 8.339 18.036 1.00 95.81 200 ASP A CA 1
ATOM 1556 C C . ASP A 1 200 ? -13.069 7.404 18.896 1.00 95.81 200 ASP A C 1
ATOM 1558 O O . ASP A 1 200 ? -12.539 6.718 19.778 1.00 95.81 200 ASP A O 1
ATOM 1562 N N . LYS A 1 201 ? -14.378 7.334 18.620 1.00 96.19 201 LYS A N 1
ATOM 1563 C CA . LYS A 1 201 ? -15.284 6.387 19.279 1.00 96.19 201 LYS A CA 1
ATOM 1564 C C . LYS A 1 201 ? -14.859 4.946 18.993 1.00 96.19 201 LYS A C 1
ATOM 1566 O O . LYS A 1 201 ? -14.580 4.205 19.936 1.00 96.19 201 LYS A O 1
ATOM 1571 N N . LYS A 1 202 ? -14.693 4.581 17.716 1.00 97.00 202 LYS A N 1
ATOM 1572 C CA . LYS A 1 202 ? -14.256 3.233 17.324 1.00 97.00 202 LYS A CA 1
ATOM 1573 C C . LYS A 1 202 ? -12.891 2.873 17.912 1.00 97.00 202 LYS A C 1
ATOM 1575 O O . LYS A 1 202 ? -12.677 1.749 18.352 1.00 97.00 202 LYS A O 1
ATOM 1580 N N . HIS A 1 203 ? -11.969 3.831 17.986 1.00 96.81 203 HIS A N 1
ATOM 1581 C CA . HIS A 1 203 ? -10.651 3.631 18.582 1.00 96.81 203 HIS A CA 1
ATOM 1582 C C . HIS A 1 203 ? -10.742 3.298 20.071 1.00 96.81 203 HIS A C 1
ATOM 1584 O O . HIS A 1 203 ? -10.011 2.427 20.535 1.00 96.81 203 HIS A O 1
ATOM 1590 N N . LYS A 1 204 ? -11.630 3.954 20.831 1.00 96.56 204 LYS A N 1
ATOM 1591 C CA . LYS A 1 204 ? -11.864 3.616 22.245 1.00 96.56 204 LYS A CA 1
ATOM 1592 C C . LYS A 1 204 ? -12.368 2.177 22.401 1.00 96.56 204 LYS A C 1
ATOM 1594 O O . LYS A 1 204 ? -11.900 1.496 23.308 1.00 96.56 204 LYS A O 1
ATOM 1599 N N . GLU A 1 205 ? -13.234 1.712 21.499 1.00 96.12 205 GLU A N 1
ATOM 1600 C CA . GLU A 1 205 ? -13.752 0.334 21.487 1.00 96.12 205 GLU A CA 1
ATOM 1601 C C . GLU A 1 205 ? -12.642 -0.695 21.222 1.00 96.12 205 GLU A C 1
ATOM 1603 O O . GLU A 1 205 ? -12.516 -1.671 21.957 1.00 96.12 205 GLU A O 1
ATOM 1608 N N . VAL A 1 206 ? -11.785 -0.461 20.220 1.00 95.81 206 VAL A N 1
ATOM 1609 C CA . VAL A 1 206 ? -10.737 -1.429 19.835 1.00 95.81 206 VAL A CA 1
ATOM 1610 C C . VAL A 1 206 ? -9.442 -1.303 20.645 1.00 95.81 206 VAL A C 1
ATOM 1612 O O . VAL A 1 206 ? -8.553 -2.145 20.518 1.00 95.81 206 VAL A O 1
ATOM 1615 N N . LYS A 1 207 ? -9.293 -0.275 21.493 1.00 93.88 207 LYS A N 1
ATOM 1616 C CA . LYS A 1 207 ? -8.067 -0.040 22.284 1.00 93.88 207 LYS A CA 1
ATOM 1617 C C . LYS A 1 207 ? -7.773 -1.173 23.272 1.00 93.88 207 LYS A C 1
ATOM 1619 O O . LYS A 1 207 ? -6.607 -1.416 23.580 1.00 93.88 207 LYS A O 1
ATOM 1624 N N . SER A 1 208 ? -8.809 -1.841 23.779 1.00 92.38 208 SER A N 1
ATOM 1625 C CA . SER A 1 208 ? -8.681 -2.987 24.689 1.00 92.38 208 SER A CA 1
ATOM 1626 C C . SER A 1 208 ? -8.319 -4.287 23.963 1.00 92.38 208 SER A C 1
ATOM 1628 O O . SER A 1 208 ? -7.833 -5.223 24.602 1.00 92.38 208 SER A O 1
ATOM 1630 N N . ILE A 1 209 ? -8.506 -4.352 22.638 1.00 91.94 209 ILE A N 1
ATOM 1631 C CA . ILE A 1 209 ? -8.179 -5.534 21.845 1.00 91.94 209 ILE A CA 1
ATOM 1632 C C . ILE A 1 209 ? -6.661 -5.710 21.830 1.00 91.94 209 ILE A C 1
ATOM 1634 O O . ILE A 1 209 ? -5.875 -4.832 21.463 1.00 91.94 209 ILE A O 1
ATOM 1638 N N . LYS A 1 210 ? -6.248 -6.899 22.253 1.00 91.38 210 LYS A N 1
ATOM 1639 C CA . LYS A 1 210 ? -4.858 -7.329 22.302 1.00 91.38 210 LYS A CA 1
ATOM 1640 C C . LYS A 1 210 ? -4.266 -7.326 20.891 1.00 91.38 210 LYS A C 1
ATOM 1642 O O . LYS A 1 210 ? -4.713 -8.075 20.029 1.00 91.38 210 LYS A O 1
ATOM 1647 N N . LYS A 1 211 ? -3.229 -6.513 20.674 1.00 90.25 211 LYS A N 1
ATOM 1648 C CA . LYS A 1 211 ? -2.546 -6.412 19.375 1.00 90.25 211 LYS A CA 1
ATOM 1649 C C . LYS A 1 211 ? -1.921 -7.742 18.987 1.00 90.25 211 LYS A C 1
ATOM 1651 O O . LYS A 1 211 ? -1.065 -8.263 19.716 1.00 90.25 211 LYS A O 1
ATOM 1656 N N . MET A 1 212 ? -2.276 -8.234 17.811 1.00 88.12 212 MET A N 1
ATOM 1657 C CA . MET A 1 212 ? -1.713 -9.463 17.269 1.00 88.12 212 MET A CA 1
ATOM 1658 C C . MET A 1 212 ? -0.579 -9.138 16.288 1.00 88.12 212 MET A C 1
ATOM 1660 O O . MET A 1 212 ? -0.452 -8.038 15.741 1.00 88.12 212 MET A O 1
ATOM 1664 N N . GLY A 1 213 ? 0.337 -10.081 16.149 1.00 87.31 213 GLY A N 1
ATOM 1665 C CA . GLY A 1 213 ? 1.398 -10.105 15.157 1.00 87.31 213 GLY A CA 1
ATOM 1666 C C . GLY A 1 213 ? 1.413 -11.471 14.487 1.00 87.31 213 GLY A C 1
ATOM 1667 O O . GLY A 1 213 ? 0.919 -12.448 15.054 1.00 87.31 213 GLY A O 1
ATOM 1668 N N . TYR A 1 214 ? 1.981 -11.520 13.290 1.00 85.62 214 TYR A N 1
ATOM 1669 C CA . TYR A 1 214 ? 2.066 -12.731 12.488 1.00 85.62 214 TYR A CA 1
ATOM 1670 C C . TYR A 1 214 ? 3.525 -13.128 12.298 1.00 85.62 214 TYR A C 1
ATOM 1672 O O . TYR A 1 214 ? 4.414 -12.277 12.196 1.00 85.62 214 TYR A O 1
ATOM 1680 N N . CYS A 1 215 ? 3.774 -14.431 12.302 1.00 83.31 215 CYS A N 1
ATOM 1681 C CA . CYS A 1 215 ? 5.042 -15.020 11.926 1.00 83.31 215 CYS A CA 1
ATOM 1682 C C . CYS A 1 215 ? 4.922 -15.533 10.493 1.00 83.31 215 CYS A C 1
ATOM 1684 O O . CYS A 1 215 ? 4.095 -16.395 10.229 1.00 83.31 215 CYS A O 1
ATOM 1686 N N . ASN A 1 216 ? 5.771 -15.026 9.600 1.00 80.44 216 ASN A N 1
ATOM 1687 C CA . ASN A 1 216 ? 5.809 -15.454 8.198 1.00 80.44 216 ASN A CA 1
ATOM 1688 C C . ASN A 1 216 ? 6.601 -16.759 7.994 1.00 80.44 216 ASN A C 1
ATOM 1690 O O . ASN A 1 216 ? 6.845 -17.143 6.861 1.00 80.44 216 ASN A O 1
ATOM 1694 N N . ASN A 1 217 ? 7.057 -17.416 9.066 1.00 80.25 217 ASN A N 1
ATOM 1695 C CA . ASN A 1 217 ? 7.692 -18.725 8.946 1.00 80.25 217 ASN A CA 1
ATOM 1696 C C . ASN A 1 217 ? 6.594 -19.782 8.773 1.00 80.25 217 ASN A C 1
ATOM 1698 O O . ASN A 1 217 ? 5.793 -19.973 9.686 1.00 80.25 217 ASN A O 1
ATOM 1702 N N . GLU A 1 218 ? 6.584 -20.477 7.641 1.00 83.06 218 GLU A N 1
ATOM 1703 C CA . GLU A 1 218 ? 5.623 -21.547 7.341 1.00 83.06 218 GLU A CA 1
ATOM 1704 C C . GLU A 1 218 ? 5.695 -22.695 8.355 1.00 83.06 218 GLU A C 1
ATOM 1706 O O . GLU A 1 218 ? 4.676 -23.268 8.729 1.00 83.06 218 GLU A O 1
ATOM 1711 N N . LYS A 1 219 ? 6.890 -22.961 8.899 1.00 85.25 219 LYS A N 1
ATOM 1712 C CA . LYS A 1 219 ? 7.124 -23.959 9.955 1.00 85.25 219 LYS A CA 1
ATOM 1713 C C . LYS A 1 219 ? 6.848 -23.412 11.365 1.00 85.25 219 LYS A C 1
ATOM 1715 O O . LYS A 1 219 ? 7.291 -23.990 12.359 1.00 85.25 219 LYS A O 1
ATOM 1720 N N . CYS A 1 220 ? 6.193 -22.255 11.506 1.00 84.44 220 CYS A N 1
ATOM 1721 C CA . CYS A 1 220 ? 5.941 -21.673 12.821 1.00 84.44 220 CYS A CA 1
ATOM 1722 C C . CYS A 1 220 ? 4.943 -22.537 13.616 1.00 84.44 220 CYS A C 1
ATOM 1724 O O . CYS A 1 220 ? 3.811 -22.708 13.172 1.00 84.44 220 CYS A O 1
ATOM 1726 N N . PRO A 1 221 ? 5.279 -22.994 14.839 1.00 88.06 221 PRO A N 1
ATOM 1727 C CA . PRO A 1 221 ? 4.386 -23.842 15.637 1.00 88.06 221 PRO A CA 1
ATOM 1728 C C . PRO A 1 221 ? 3.186 -23.084 16.232 1.00 88.06 221 PRO A C 1
ATOM 1730 O O . PRO A 1 221 ? 2.421 -23.636 17.019 1.00 88.06 221 PRO A O 1
ATOM 1733 N N . LEU A 1 222 ? 3.042 -21.789 15.937 1.00 86.88 222 LEU A N 1
ATOM 1734 C CA . LEU A 1 222 ? 1.939 -20.981 16.440 1.00 86.88 222 LEU A CA 1
ATOM 1735 C C . LEU A 1 222 ? 0.684 -21.231 15.594 1.00 86.88 222 LEU A C 1
ATOM 1737 O O . LEU A 1 222 ? 0.764 -21.136 14.369 1.00 86.88 222 LEU A O 1
ATOM 1741 N N . PRO A 1 223 ? -0.489 -21.468 16.207 1.00 87.81 223 PRO A N 1
ATOM 1742 C CA . PRO A 1 223 ? -1.722 -21.706 15.465 1.00 87.81 223 PRO A CA 1
ATOM 1743 C C . PRO A 1 223 ? -2.054 -20.500 14.571 1.00 87.81 223 PRO A C 1
ATOM 1745 O O . PRO A 1 223 ? -2.229 -19.374 15.047 1.00 87.81 223 PRO A O 1
ATOM 1748 N N . GLY A 1 224 ? -2.081 -20.733 13.255 1.00 85.81 224 GLY A N 1
ATOM 1749 C CA . GLY A 1 224 ? -2.292 -19.700 12.235 1.00 85.81 224 GLY A CA 1
ATOM 1750 C C . GLY A 1 224 ? -1.191 -18.634 12.167 1.00 85.81 224 GLY A C 1
ATOM 1751 O O . GLY A 1 224 ? -1.464 -17.516 11.734 1.00 85.81 224 GLY A O 1
ATOM 1752 N N . GLY A 1 225 ? 0.012 -18.921 12.678 1.00 87.31 225 GLY A N 1
ATOM 1753 C CA . GLY A 1 225 ? 1.137 -17.981 12.710 1.00 87.31 225 GLY A CA 1
ATOM 1754 C C . GLY A 1 225 ? 0.922 -16.768 13.623 1.00 87.31 225 GLY A C 1
ATOM 1755 O O . GLY A 1 225 ? 1.715 -15.829 13.581 1.00 87.31 225 GLY A O 1
ATOM 1756 N N . LYS A 1 226 ? -0.132 -16.749 14.450 1.00 88.56 226 LYS A N 1
ATOM 1757 C CA . LYS A 1 226 ? -0.525 -15.583 15.257 1.00 88.56 226 LYS A CA 1
ATOM 1758 C C . LYS A 1 226 ? 0.118 -15.608 16.642 1.00 88.56 226 LYS A C 1
ATOM 1760 O O . LYS A 1 226 ? 0.070 -16.602 17.361 1.00 88.56 226 LYS A O 1
ATOM 1765 N N . VAL A 1 227 ? 0.656 -14.470 17.075 1.00 90.56 227 VAL A N 1
ATOM 1766 C CA . VAL A 1 227 ? 1.143 -14.252 18.444 1.00 90.56 227 VAL A CA 1
ATOM 1767 C C . VAL A 1 227 ? 0.817 -12.845 18.902 1.00 90.56 227 VAL A C 1
ATOM 1769 O O . VAL A 1 227 ? 0.845 -11.897 18.128 1.00 90.56 227 VAL A O 1
ATOM 1772 N N . GLU A 1 228 ? 0.550 -12.674 20.190 1.00 90.50 228 GLU A N 1
ATOM 1773 C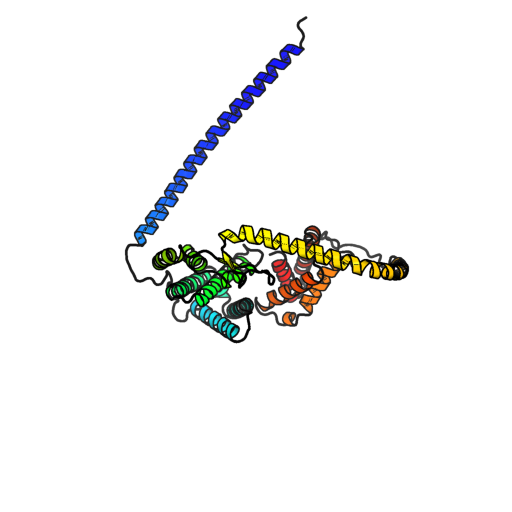 CA . GLU A 1 228 ? 0.454 -11.340 20.770 1.00 90.50 228 GLU A CA 1
ATOM 1774 C C . GLU A 1 228 ? 1.736 -10.535 20.518 1.00 90.50 228 GLU A C 1
ATOM 1776 O O . GLU A 1 228 ? 2.844 -10.992 20.818 1.00 90.50 228 GLU A O 1
ATOM 1781 N N . ARG A 1 229 ? 1.598 -9.294 20.045 1.00 85.50 229 ARG A N 1
ATOM 1782 C CA . ARG A 1 229 ? 2.744 -8.448 19.691 1.00 85.50 229 ARG A CA 1
ATOM 1783 C C . ARG A 1 229 ? 3.695 -8.209 20.873 1.00 85.50 229 ARG A C 1
ATOM 1785 O O . ARG A 1 229 ? 4.909 -8.182 20.680 1.00 85.50 229 ARG A O 1
ATOM 1792 N N . SER A 1 230 ? 3.175 -8.108 22.100 1.00 87.31 230 SER A N 1
ATOM 1793 C CA . SER A 1 230 ? 3.989 -7.988 23.323 1.00 87.31 230 SER A CA 1
ATOM 1794 C C . SER A 1 230 ? 4.816 -9.253 23.619 1.00 87.31 230 SER A C 1
ATOM 1796 O O . SER A 1 230 ? 5.914 -9.162 24.168 1.00 87.31 230 SER A O 1
ATOM 1798 N N . LYS A 1 231 ? 4.349 -10.432 23.185 1.00 86.31 231 LYS A N 1
ATOM 1799 C CA . LYS A 1 231 ? 5.047 -11.724 23.314 1.00 86.31 231 LYS A CA 1
ATOM 1800 C C . LYS A 1 231 ? 5.961 -12.032 22.125 1.00 86.31 231 LYS A C 1
ATOM 1802 O O . LYS A 1 231 ? 6.884 -12.838 22.256 1.00 86.31 231 LYS A O 1
ATOM 1807 N N . MET A 1 232 ? 5.767 -11.357 20.993 1.00 82.25 232 MET A N 1
ATOM 1808 C CA . MET A 1 232 ? 6.505 -11.600 19.753 1.00 82.25 232 MET A CA 1
ATOM 1809 C C . MET A 1 232 ? 8.025 -11.429 19.906 1.00 82.25 232 MET A C 1
ATOM 1811 O O . MET A 1 232 ? 8.772 -12.199 19.313 1.00 82.25 232 MET A O 1
ATOM 1815 N N . LYS A 1 233 ? 8.513 -10.499 20.746 1.00 75.69 233 LYS A N 1
ATOM 1816 C CA . LYS A 1 233 ? 9.963 -10.357 21.012 1.00 75.69 233 LYS A CA 1
ATOM 1817 C C . LYS A 1 233 ? 10.573 -11.642 21.591 1.00 75.69 233 LYS A C 1
ATOM 1819 O O . LYS A 1 233 ? 11.653 -12.054 21.178 1.00 75.69 233 LYS A O 1
ATOM 1824 N N . LYS A 1 234 ? 9.856 -12.308 22.502 1.00 74.62 234 LYS A N 1
ATOM 1825 C CA . LYS A 1 234 ? 10.285 -13.585 23.095 1.00 74.62 234 LYS A CA 1
ATOM 1826 C C . LYS A 1 234 ? 10.146 -14.738 22.094 1.00 74.62 234 LYS A C 1
ATOM 1828 O O . LYS A 1 234 ? 11.021 -15.596 22.033 1.00 74.62 234 LYS A O 1
ATOM 1833 N N . ALA A 1 235 ? 9.083 -14.730 21.287 1.00 69.38 235 ALA A N 1
ATOM 1834 C CA . ALA A 1 235 ? 8.837 -15.749 20.267 1.00 69.38 235 ALA A CA 1
ATOM 1835 C C . ALA A 1 235 ? 9.874 -15.711 19.132 1.00 69.38 235 ALA A C 1
ATOM 1837 O O . ALA A 1 235 ? 10.427 -16.752 18.796 1.00 69.38 235 ALA A O 1
ATOM 1838 N N . LYS A 1 236 ? 10.221 -14.523 18.611 1.00 70.00 236 LYS A N 1
ATOM 1839 C CA . LYS A 1 236 ? 11.257 -14.355 17.575 1.00 70.00 236 LYS A CA 1
ATOM 1840 C C . LYS A 1 236 ? 12.615 -14.882 18.039 1.00 70.00 236 LYS A C 1
ATOM 1842 O O . LYS A 1 236 ? 13.290 -15.566 17.281 1.00 70.00 236 LYS A O 1
ATOM 1847 N N . GLY A 1 237 ? 12.990 -14.623 19.295 1.00 75.31 237 GLY A N 1
ATOM 1848 C CA . GLY A 1 237 ? 14.226 -15.158 19.871 1.00 75.31 237 GLY A CA 1
ATOM 1849 C C . GLY A 1 237 ? 14.247 -16.689 19.926 1.00 75.31 237 GLY A C 1
ATOM 1850 O O . GLY A 1 237 ? 15.252 -17.296 19.570 1.00 75.31 237 GLY A O 1
ATOM 1851 N N . LYS A 1 238 ? 13.135 -17.323 20.324 1.00 75.75 238 LYS A N 1
ATOM 1852 C CA . LYS A 1 238 ? 13.017 -18.791 20.355 1.00 75.75 238 LYS A CA 1
ATOM 1853 C C . LYS A 1 238 ? 12.985 -19.404 18.953 1.00 75.75 238 LYS A C 1
ATOM 1855 O O . LYS A 1 238 ? 13.718 -20.352 18.711 1.00 75.75 238 LYS A O 1
ATOM 1860 N N . ALA A 1 239 ? 12.201 -18.838 18.035 1.00 73.69 239 ALA A N 1
ATOM 1861 C CA . ALA A 1 239 ? 12.104 -19.309 16.654 1.00 73.69 239 ALA A CA 1
ATOM 1862 C C . ALA A 1 239 ? 13.446 -19.195 15.920 1.00 73.69 239 ALA A C 1
ATOM 1864 O O . ALA A 1 239 ? 13.858 -20.140 15.262 1.00 73.69 239 ALA A O 1
ATOM 1865 N N . ARG A 1 240 ? 14.177 -18.085 16.103 1.00 77.25 240 ARG A N 1
ATOM 1866 C CA . ARG A 1 240 ? 15.527 -17.925 15.544 1.00 77.25 240 ARG A CA 1
ATOM 1867 C C . ARG A 1 240 ? 16.495 -18.968 16.098 1.00 77.25 240 ARG A C 1
ATOM 1869 O O . ARG A 1 240 ? 17.253 -19.542 15.333 1.00 77.25 240 ARG A O 1
ATOM 1876 N N . LYS A 1 241 ? 16.460 -19.241 17.407 1.00 79.06 241 LYS A N 1
ATOM 1877 C CA . LYS A 1 241 ? 17.288 -20.296 18.014 1.00 79.06 241 LYS A CA 1
ATOM 1878 C C . LYS A 1 241 ? 16.936 -21.687 17.481 1.00 79.06 241 LYS A C 1
ATOM 1880 O O . LYS A 1 241 ? 17.844 -22.458 17.212 1.00 79.06 241 LYS A O 1
ATOM 1885 N N . ALA A 1 242 ? 15.649 -21.986 17.309 1.00 80.06 242 ALA A N 1
ATOM 1886 C CA . ALA A 1 242 ? 15.197 -23.253 16.739 1.00 80.06 242 ALA A CA 1
ATOM 1887 C C . ALA A 1 242 ? 15.624 -23.406 15.271 1.00 80.06 242 ALA A C 1
ATOM 1889 O O . ALA A 1 242 ? 16.132 -24.455 14.911 1.00 80.06 242 ALA A O 1
ATOM 1890 N N . ALA A 1 243 ? 15.503 -22.351 14.458 1.00 79.00 243 ALA A N 1
ATOM 1891 C CA . ALA A 1 243 ? 15.951 -22.358 13.065 1.00 79.00 243 ALA A CA 1
ATOM 1892 C C . ALA A 1 243 ? 17.475 -22.523 12.942 1.00 79.00 243 ALA A C 1
ATOM 1894 O O . ALA A 1 243 ? 17.938 -23.287 12.109 1.00 79.00 243 ALA A O 1
ATOM 1895 N N . VAL A 1 244 ? 18.256 -21.857 13.803 1.00 83.69 244 VAL A N 1
ATOM 1896 C CA . VAL A 1 244 ? 19.718 -22.040 13.853 1.00 83.69 244 VAL A CA 1
ATOM 1897 C C . VAL A 1 244 ? 20.084 -23.463 14.278 1.00 83.69 244 VAL A C 1
ATOM 1899 O O . VAL A 1 244 ? 21.016 -24.030 13.724 1.00 83.69 244 VAL A O 1
ATOM 1902 N N . LYS A 1 245 ? 19.356 -24.050 15.238 1.00 89.56 245 LYS A N 1
ATOM 1903 C CA . LYS A 1 245 ? 19.566 -25.442 15.660 1.00 89.56 245 LYS A CA 1
ATOM 1904 C C . LYS A 1 245 ? 19.244 -26.426 14.532 1.00 89.56 245 LYS A C 1
ATOM 1906 O O . LYS A 1 245 ? 20.084 -27.260 14.245 1.00 89.56 245 LYS A O 1
ATOM 1911 N N . ALA A 1 246 ? 18.094 -26.270 13.874 1.00 87.25 246 ALA A N 1
ATOM 1912 C CA . ALA A 1 246 ? 17.688 -27.114 12.751 1.00 87.25 246 ALA A CA 1
ATOM 1913 C C . ALA A 1 246 ? 18.677 -27.021 11.581 1.00 87.25 246 ALA A C 1
ATOM 1915 O O . ALA A 1 246 ? 19.095 -28.042 11.064 1.00 87.25 246 ALA A O 1
ATOM 1916 N N . LYS A 1 247 ? 19.134 -25.809 11.234 1.00 86.12 247 LYS A N 1
ATOM 1917 C CA . LYS A 1 247 ? 20.153 -25.630 10.193 1.00 86.12 247 LYS A CA 1
ATOM 1918 C C . LYS A 1 247 ? 21.485 -26.296 10.558 1.00 86.12 247 LYS A C 1
ATOM 1920 O O . LYS A 1 247 ? 22.130 -26.866 9.696 1.00 86.12 247 LYS A O 1
ATOM 1925 N N . LYS A 1 248 ? 21.891 -26.241 11.832 1.00 91.31 248 LYS A N 1
ATOM 1926 C CA . LYS A 1 248 ? 23.103 -26.925 12.305 1.00 91.31 248 LYS A CA 1
ATOM 1927 C C . LYS A 1 248 ? 22.965 -28.449 12.229 1.00 91.31 248 LYS A C 1
ATOM 1929 O O . LYS A 1 248 ? 23.932 -29.108 11.889 1.00 91.31 248 LYS A O 1
ATOM 1934 N N . GLU A 1 249 ? 21.788 -28.984 12.549 1.00 91.19 249 GLU A N 1
ATOM 1935 C CA . GLU A 1 249 ? 21.488 -30.419 12.431 1.00 91.19 249 GLU A CA 1
ATOM 1936 C C . GLU A 1 249 ? 21.482 -30.860 10.954 1.00 91.19 249 GLU A C 1
ATOM 1938 O O . GLU A 1 249 ? 22.125 -31.848 10.628 1.00 91.19 249 GLU A O 1
ATOM 1943 N N . GLU A 1 250 ? 20.877 -30.078 10.050 1.00 88.31 250 GLU A N 1
ATOM 1944 C CA . GLU A 1 250 ? 20.926 -30.317 8.594 1.00 88.31 250 GLU A CA 1
ATOM 1945 C C . GLU A 1 250 ? 22.366 -30.243 8.034 1.00 88.31 250 GLU A C 1
ATOM 1947 O O . GLU A 1 250 ? 22.745 -31.053 7.193 1.00 88.31 250 GLU A O 1
ATOM 1952 N N . GLU A 1 251 ? 23.193 -29.296 8.501 1.00 88.50 251 GLU A N 1
ATOM 1953 C CA . GLU A 1 251 ? 24.614 -29.192 8.118 1.00 88.50 251 GLU A CA 1
ATOM 1954 C C . GLU A 1 251 ? 25.453 -30.372 8.647 1.00 88.50 251 GLU A C 1
ATOM 1956 O O . GLU A 1 251 ? 26.363 -30.825 7.952 1.00 88.50 251 GLU A O 1
ATOM 1961 N N . GLU A 1 252 ? 25.161 -30.874 9.853 1.00 88.56 252 GLU A N 1
ATOM 1962 C CA . GLU A 1 252 ? 25.815 -32.062 10.422 1.00 88.56 252 GLU A CA 1
ATOM 1963 C C . GLU A 1 252 ? 25.443 -33.333 9.642 1.00 88.56 252 GLU A C 1
ATOM 1965 O O . GLU A 1 252 ? 26.339 -34.092 9.280 1.00 88.56 252 GLU A O 1
ATOM 1970 N N . GLU A 1 253 ? 24.165 -33.522 9.296 1.00 87.12 253 GLU A N 1
ATOM 1971 C CA . GLU A 1 253 ? 23.713 -34.648 8.461 1.00 87.12 253 GLU A CA 1
ATOM 1972 C C . GLU A 1 253 ? 24.328 -34.597 7.049 1.00 87.12 253 GLU A C 1
ATOM 1974 O O . GLU A 1 253 ? 24.824 -35.603 6.545 1.00 87.12 253 GLU A O 1
ATOM 1979 N N . ALA A 1 254 ? 24.390 -33.414 6.426 1.00 82.69 254 ALA A N 1
ATOM 1980 C CA . ALA A 1 254 ? 24.980 -33.254 5.096 1.00 82.69 254 ALA A CA 1
ATOM 1981 C C . ALA A 1 254 ? 26.510 -33.447 5.070 1.00 82.69 254 ALA A C 1
ATOM 1983 O O . ALA A 1 254 ? 27.071 -33.841 4.042 1.00 82.69 254 ALA A O 1
ATOM 1984 N N . HIS A 1 255 ? 27.211 -33.156 6.172 1.00 77.69 255 HIS A N 1
ATOM 1985 C CA . HIS A 1 255 ? 28.660 -33.349 6.261 1.00 77.69 255 HIS A CA 1
ATOM 1986 C C . HIS A 1 255 ? 29.044 -34.838 6.251 1.00 77.69 255 HIS A C 1
ATOM 1988 O O . HIS A 1 255 ? 30.061 -35.201 5.650 1.00 77.69 255 HIS A O 1
ATOM 1994 N N . ASP A 1 256 ? 28.229 -35.701 6.857 1.00 69.62 256 ASP A N 1
ATOM 1995 C CA . ASP A 1 256 ? 28.490 -37.142 6.882 1.00 69.62 256 ASP A CA 1
ATOM 1996 C C . ASP A 1 256 ? 28.352 -37.768 5.478 1.00 69.62 256 ASP A C 1
ATOM 1998 O O . ASP A 1 256 ? 29.220 -38.549 5.070 1.00 69.62 256 ASP A O 1
ATOM 2002 N N . ASP A 1 257 ? 27.382 -37.315 4.677 1.00 65.69 257 ASP A N 1
ATOM 2003 C CA . ASP A 1 257 ? 27.185 -37.763 3.287 1.00 65.69 257 ASP A CA 1
ATOM 2004 C C . ASP A 1 257 ? 28.212 -37.163 2.297 1.00 65.69 257 ASP A C 1
ATOM 2006 O O . ASP A 1 257 ? 28.640 -37.815 1.338 1.00 65.69 257 ASP A O 1
ATOM 2010 N N . SER A 1 258 ? 28.671 -35.930 2.537 1.00 58.72 258 SER A N 1
ATOM 2011 C CA . SER A 1 258 ? 29.646 -35.228 1.681 1.00 58.72 258 SER A CA 1
ATOM 2012 C C . SER A 1 258 ? 31.053 -35.845 1.726 1.00 58.72 258 SER A C 1
ATOM 2014 O O . SER A 1 258 ? 31.795 -35.794 0.739 1.00 58.72 258 SER A O 1
ATOM 2016 N N . SER A 1 259 ? 31.417 -36.509 2.829 1.00 61.16 259 SER A N 1
ATOM 2017 C CA . SER A 1 259 ? 32.723 -37.173 2.962 1.00 61.16 259 SER A CA 1
ATOM 2018 C C . SER A 1 259 ? 32.954 -38.288 1.923 1.00 61.16 259 SER A C 1
ATOM 2020 O O . SER A 1 259 ? 34.097 -38.528 1.527 1.00 61.16 259 SER A O 1
ATOM 2022 N N . ALA A 1 260 ? 31.882 -38.905 1.408 1.00 59.41 260 ALA A N 1
ATOM 2023 C CA . ALA A 1 260 ? 31.941 -39.911 0.346 1.00 59.41 260 ALA A CA 1
ATOM 2024 C C . ALA A 1 260 ? 32.016 -39.293 -1.067 1.00 59.41 260 ALA A C 1
ATOM 2026 O O . ALA A 1 260 ? 32.722 -39.813 -1.933 1.00 59.41 260 ALA A O 1
ATOM 2027 N N . ALA A 1 261 ? 31.345 -38.159 -1.302 1.00 58.53 261 ALA A N 1
ATOM 2028 C CA . ALA A 1 261 ? 31.328 -37.476 -2.601 1.00 58.53 261 ALA A CA 1
ATOM 2029 C C . ALA A 1 261 ? 32.621 -36.681 -2.878 1.00 58.53 261 ALA A C 1
ATOM 2031 O O . ALA A 1 261 ? 33.136 -36.689 -3.999 1.00 58.53 261 ALA A O 1
ATOM 2032 N N . ALA A 1 262 ? 33.216 -36.065 -1.849 1.00 59.88 262 ALA A N 1
ATOM 2033 C CA . ALA A 1 262 ? 34.473 -35.320 -1.966 1.00 59.88 262 ALA A CA 1
ATOM 2034 C C . ALA A 1 262 ? 35.676 -36.205 -2.367 1.00 59.88 262 ALA A C 1
ATOM 2036 O O . ALA A 1 262 ? 36.659 -35.705 -2.919 1.00 59.88 262 ALA A O 1
ATOM 2037 N N . ALA A 1 263 ? 35.605 -37.520 -2.128 1.00 62.06 263 ALA A N 1
ATOM 2038 C CA . ALA A 1 263 ? 36.610 -38.476 -2.592 1.00 62.06 263 ALA A CA 1
ATOM 2039 C C . ALA A 1 263 ? 36.540 -38.717 -4.114 1.00 62.06 263 ALA A C 1
ATOM 2041 O O . ALA A 1 263 ? 37.582 -38.860 -4.745 1.00 62.06 263 ALA A O 1
ATOM 2042 N N . GLN A 1 264 ? 35.344 -38.689 -4.716 1.00 60.09 264 GLN A N 1
ATOM 2043 C CA . GLN A 1 264 ? 35.154 -38.863 -6.165 1.00 60.09 264 GLN A CA 1
ATOM 2044 C C . GLN A 1 264 ? 35.475 -37.590 -6.963 1.00 60.09 264 GLN A C 1
ATOM 2046 O O . GLN A 1 264 ? 35.977 -37.661 -8.082 1.00 60.09 264 GLN A O 1
ATOM 2051 N N . GLN A 1 265 ? 35.235 -36.410 -6.386 1.00 60.28 265 GLN A N 1
ATOM 2052 C CA . GLN A 1 265 ? 35.445 -35.133 -7.078 1.00 60.28 265 GLN A CA 1
ATOM 2053 C C . GLN A 1 265 ? 36.938 -34.776 -7.238 1.00 60.28 265 GLN A C 1
ATOM 2055 O O . GLN A 1 265 ? 37.335 -34.210 -8.256 1.00 60.28 265 GLN A O 1
ATOM 2060 N N . ARG A 1 266 ? 37.797 -35.209 -6.299 1.00 60.53 266 ARG A N 1
ATOM 2061 C CA . ARG A 1 266 ? 39.264 -35.049 -6.395 1.00 60.53 266 ARG A CA 1
ATOM 2062 C C . ARG A 1 266 ? 39.899 -35.830 -7.552 1.00 60.53 266 ARG A C 1
ATOM 2064 O O . ARG A 1 266 ? 40.989 -35.464 -7.983 1.00 60.53 266 ARG A O 1
ATOM 2071 N N . GLU A 1 267 ? 39.236 -36.860 -8.078 1.00 58.91 267 GLU A N 1
ATOM 2072 C CA . GLU A 1 267 ? 39.688 -37.568 -9.285 1.00 58.91 267 GLU A CA 1
ATOM 2073 C C . GLU A 1 267 ? 39.308 -36.827 -10.581 1.00 58.91 267 GLU A C 1
ATOM 2075 O O . GLU A 1 267 ? 40.002 -36.962 -11.587 1.00 58.91 267 GLU A O 1
ATOM 2080 N N . GLN A 1 268 ? 38.258 -35.995 -10.564 1.00 56.41 268 GLN A N 1
ATOM 2081 C CA . GLN A 1 268 ? 37.798 -35.240 -11.738 1.00 56.41 268 GLN A CA 1
ATOM 2082 C C . GLN A 1 268 ? 38.504 -33.880 -11.896 1.00 56.41 268 GLN A C 1
ATOM 2084 O O . GLN A 1 268 ? 38.849 -33.495 -13.014 1.00 56.41 268 GLN A O 1
ATOM 2089 N N . GLU A 1 269 ? 38.811 -33.179 -10.798 1.00 54.41 269 GLU A N 1
ATOM 2090 C CA . GLU A 1 269 ? 39.461 -31.852 -10.837 1.00 54.41 269 GLU A CA 1
ATOM 2091 C C . GLU A 1 269 ? 40.913 -31.882 -11.355 1.00 54.41 269 GLU A C 1
ATOM 2093 O O . GLU A 1 269 ? 41.409 -30.881 -11.882 1.00 54.41 269 GLU A O 1
ATOM 2098 N N . GLY A 1 270 ? 41.586 -33.038 -11.285 1.00 56.78 270 GLY A N 1
ATOM 2099 C CA . GLY A 1 270 ? 42.921 -33.237 -11.862 1.00 56.78 270 GLY A CA 1
ATOM 2100 C C . GLY A 1 270 ? 42.955 -33.204 -13.398 1.00 56.78 270 GLY A C 1
ATOM 2101 O O . GLY A 1 270 ? 44.006 -32.932 -13.975 1.00 56.78 270 GLY A O 1
ATOM 2102 N N . ALA A 1 271 ? 41.821 -33.436 -14.069 1.00 54.28 271 ALA A N 1
ATOM 2103 C CA . ALA A 1 271 ? 41.725 -33.404 -15.531 1.00 54.28 271 ALA A CA 1
ATOM 2104 C C . ALA A 1 271 ? 41.395 -32.001 -16.082 1.00 54.28 271 ALA A C 1
ATOM 2106 O O . ALA A 1 271 ? 41.785 -31.656 -17.198 1.00 54.28 271 ALA A O 1
ATOM 2107 N N . GLU A 1 272 ? 40.713 -31.161 -15.300 1.00 49.66 272 GLU A N 1
ATOM 2108 C CA . GLU A 1 272 ? 40.201 -29.860 -15.756 1.00 49.66 272 GLU A CA 1
ATOM 2109 C C . GLU A 1 272 ? 41.238 -28.728 -15.616 1.00 49.66 272 GLU A C 1
ATOM 2111 O O . GLU A 1 272 ? 41.308 -27.819 -16.451 1.00 49.66 272 GLU A O 1
ATOM 2116 N N . THR A 1 273 ? 42.148 -28.840 -14.640 1.00 55.81 273 THR A N 1
ATOM 2117 C CA . THR A 1 273 ? 43.273 -27.900 -14.458 1.00 55.81 273 THR A CA 1
ATOM 2118 C C . THR A 1 273 ? 44.254 -27.915 -15.638 1.00 55.81 273 THR A C 1
ATOM 2120 O O . THR A 1 273 ? 44.889 -26.899 -15.929 1.00 55.81 273 THR A O 1
ATOM 2123 N N . GLN A 1 274 ? 44.332 -29.023 -16.383 1.00 56.25 274 GLN A N 1
ATOM 2124 C CA . GLN A 1 274 ? 45.166 -29.136 -17.584 1.00 56.25 274 GLN A CA 1
ATOM 2125 C C . GLN A 1 274 ? 44.557 -28.407 -18.801 1.00 56.25 274 GLN A C 1
ATOM 2127 O O . GLN A 1 274 ? 45.291 -27.925 -19.663 1.00 56.25 274 GLN A O 1
ATOM 2132 N N . LEU A 1 275 ? 43.227 -28.250 -18.841 1.00 53.69 275 LEU A N 1
ATOM 2133 C CA . LEU A 1 275 ? 42.502 -27.559 -19.914 1.00 53.69 275 LEU A CA 1
ATOM 2134 C C . LEU A 1 275 ? 42.485 -26.031 -19.719 1.00 53.69 275 LEU A C 1
ATOM 2136 O O . LEU A 1 275 ? 42.491 -25.263 -20.683 1.00 53.69 275 LEU A O 1
ATOM 2140 N N . GLN A 1 276 ? 42.495 -25.574 -18.463 1.00 56.25 276 GLN A N 1
ATOM 2141 C CA . GLN A 1 276 ? 42.425 -24.151 -18.114 1.00 56.25 276 GLN A CA 1
ATOM 2142 C C . GLN A 1 276 ? 43.740 -23.404 -18.404 1.00 56.25 276 GLN A C 1
ATOM 2144 O O . GLN A 1 276 ? 43.716 -22.234 -18.788 1.00 56.25 276 GLN A O 1
ATOM 2149 N N . MET A 1 277 ? 44.882 -24.100 -18.339 1.00 54.38 277 MET A N 1
ATOM 2150 C CA . MET A 1 277 ? 46.191 -23.546 -18.712 1.00 54.38 277 MET A CA 1
ATOM 2151 C C . MET A 1 277 ? 46.307 -23.239 -20.218 1.00 54.38 277 MET A C 1
ATOM 2153 O O . MET A 1 277 ? 47.116 -22.402 -20.611 1.00 54.38 277 MET A O 1
ATOM 2157 N N . GLN A 1 278 ? 45.474 -23.863 -21.060 1.00 52.75 278 GLN A N 1
ATOM 2158 C CA . GLN A 1 278 ? 45.487 -23.669 -22.514 1.00 52.75 278 GLN A CA 1
ATOM 2159 C C . GLN A 1 278 ? 44.619 -22.483 -22.980 1.00 52.75 278 GLN A C 1
ATOM 2161 O O . GLN A 1 278 ? 44.791 -22.002 -24.098 1.00 52.75 278 GLN A O 1
ATOM 2166 N N . ARG A 1 279 ? 43.721 -21.966 -22.124 1.00 46.34 279 ARG A N 1
ATOM 2167 C CA . ARG A 1 279 ? 42.837 -20.824 -22.439 1.00 46.34 279 ARG A CA 1
ATOM 2168 C C . ARG A 1 279 ? 43.429 -19.451 -22.108 1.00 46.34 279 ARG A C 1
ATOM 2170 O O . ARG A 1 279 ? 42.915 -18.456 -22.594 1.00 46.34 279 ARG A O 1
ATOM 2177 N N . LEU A 1 280 ? 44.526 -19.380 -21.351 1.00 49.47 280 LEU A N 1
ATOM 2178 C CA . LEU A 1 280 ? 45.177 -18.115 -20.963 1.00 49.47 280 LEU A CA 1
ATOM 2179 C C . LEU A 1 280 ? 46.076 -17.493 -22.054 1.00 49.47 280 LEU A C 1
ATOM 2181 O O . LEU A 1 280 ? 46.769 -16.514 -21.792 1.00 49.47 280 LEU A O 1
ATOM 2185 N N . LEU A 1 281 ? 46.083 -18.049 -23.269 1.00 47.78 281 LEU A N 1
ATOM 2186 C CA . LEU A 1 281 ? 46.950 -17.619 -24.376 1.00 47.78 281 LEU A CA 1
ATOM 2187 C C . LEU A 1 281 ? 46.207 -16.918 -25.526 1.00 47.78 281 LEU A C 1
ATOM 2189 O O . LEU A 1 281 ? 46.836 -16.536 -26.511 1.00 47.78 281 LEU A O 1
ATOM 2193 N N . ILE A 1 282 ? 44.895 -16.716 -25.408 1.00 45.62 282 ILE A N 1
ATOM 2194 C CA . ILE A 1 282 ? 44.065 -16.024 -26.400 1.00 45.62 282 ILE A CA 1
ATOM 2195 C C . ILE A 1 282 ? 43.264 -14.954 -25.641 1.00 45.62 282 ILE A C 1
ATOM 2197 O O . ILE A 1 282 ? 42.794 -15.219 -24.543 1.00 45.62 282 ILE A O 1
ATOM 2201 N N . ASP A 1 283 ? 43.159 -13.754 -26.209 1.00 38.72 283 ASP A N 1
ATOM 2202 C CA . ASP A 1 283 ? 42.484 -12.548 -25.685 1.00 38.72 283 ASP A CA 1
ATOM 2203 C C . ASP A 1 283 ? 43.350 -11.572 -24.877 1.00 38.72 283 ASP A C 1
ATOM 2205 O O . ASP A 1 283 ? 43.040 -11.101 -23.785 1.00 38.72 283 ASP A O 1
ATOM 2209 N N . SER A 1 284 ? 44.442 -11.173 -25.528 1.00 51.53 284 SER A N 1
ATOM 2210 C CA . SER A 1 284 ? 45.023 -9.837 -25.383 1.00 51.53 284 SER A CA 1
ATOM 2211 C C . SER A 1 284 ? 44.187 -8.825 -26.189 1.00 51.53 284 SER A C 1
ATOM 2213 O O . SER A 1 284 ? 44.277 -8.817 -27.416 1.00 51.53 284 SER A O 1
ATOM 2215 N N . LEU A 1 285 ? 43.398 -7.959 -25.538 1.00 37.19 285 LEU A N 1
ATOM 2216 C CA . LEU A 1 285 ? 42.698 -6.834 -26.190 1.00 37.19 285 LEU A CA 1
ATOM 2217 C C . LEU A 1 285 ? 42.973 -5.483 -25.486 1.00 37.19 285 LEU A C 1
ATOM 2219 O O . LEU A 1 285 ? 42.964 -5.433 -24.255 1.00 37.19 285 LEU A O 1
ATOM 2223 N N . PRO A 1 286 ? 43.197 -4.382 -26.238 1.00 41.22 286 PRO A N 1
ATOM 2224 C CA . PRO A 1 286 ? 43.332 -3.012 -25.724 1.00 41.22 286 PRO A CA 1
ATOM 2225 C C . PRO A 1 286 ? 42.037 -2.178 -25.936 1.00 41.22 286 PRO A C 1
ATOM 2227 O O . PRO A 1 286 ? 41.099 -2.656 -26.567 1.00 41.22 286 PRO A O 1
ATOM 2230 N N . PRO A 1 287 ? 42.014 -0.881 -25.560 1.00 50.53 287 PRO A N 1
ATOM 2231 C CA . PRO A 1 287 ? 41.837 -0.358 -24.218 1.00 50.53 287 PRO A CA 1
ATOM 2232 C C . PRO A 1 287 ? 40.410 0.173 -23.950 1.00 50.53 287 PRO A C 1
ATOM 2234 O O . PRO A 1 287 ? 39.597 0.425 -24.835 1.00 50.53 287 PRO A O 1
ATOM 2237 N N . LEU A 1 288 ? 40.192 0.374 -22.657 1.00 46.38 288 LEU A N 1
ATOM 2238 C CA . LEU A 1 288 ? 38.998 0.765 -21.915 1.00 46.38 288 LEU A CA 1
ATOM 2239 C C . LEU A 1 288 ? 38.258 2.016 -22.418 1.00 46.38 288 LEU A C 1
ATOM 2241 O O . LEU A 1 288 ? 38.862 3.005 -22.846 1.00 46.38 288 LEU A O 1
ATOM 2245 N N . CYS A 1 289 ? 36.930 2.014 -22.243 1.00 49.12 289 CYS A N 1
ATOM 2246 C CA . CYS A 1 289 ? 36.126 3.231 -22.334 1.00 49.12 289 CYS A CA 1
ATOM 2247 C C . CYS A 1 289 ? 36.480 4.197 -21.181 1.00 49.12 289 CYS A C 1
ATOM 2249 O O . CYS A 1 289 ? 36.808 3.780 -20.071 1.00 49.12 289 CYS A O 1
ATOM 2251 N N . LYS A 1 290 ? 36.408 5.510 -21.430 1.00 49.44 290 LYS A N 1
ATOM 2252 C CA . LYS A 1 290 ? 36.888 6.587 -20.536 1.00 49.44 290 LYS A CA 1
ATOM 2253 C C . LYS A 1 290 ? 36.090 6.780 -19.228 1.00 49.44 290 LYS A C 1
ATOM 2255 O O . LYS A 1 290 ? 36.287 7.787 -18.554 1.00 49.44 290 LYS A O 1
ATOM 2260 N N . HIS A 1 291 ? 35.201 5.860 -18.853 1.00 57.81 291 HIS A N 1
ATOM 2261 C CA . HIS A 1 291 ? 34.250 6.049 -17.746 1.00 57.81 291 HIS A CA 1
ATOM 2262 C C . HIS A 1 291 ? 34.610 5.297 -16.452 1.00 57.81 291 HIS A C 1
ATOM 2264 O O . HIS A 1 291 ? 33.838 5.317 -15.498 1.00 57.81 291 HIS A O 1
ATOM 2270 N N . GLY A 1 292 ? 35.801 4.688 -16.378 1.00 57.78 292 GLY A N 1
ATOM 2271 C CA . GLY A 1 292 ? 36.416 4.276 -15.107 1.00 57.78 292 GLY A CA 1
ATOM 2272 C C . GLY A 1 292 ? 35.777 3.077 -14.399 1.00 57.78 292 GLY A C 1
ATOM 2273 O O . GLY A 1 292 ? 36.047 2.874 -13.218 1.00 57.78 292 GLY A O 1
ATOM 2274 N N . CYS A 1 293 ? 34.950 2.289 -15.088 1.00 67.38 293 CYS A N 1
ATOM 2275 C CA . CYS A 1 293 ? 34.518 0.976 -14.614 1.00 67.38 293 CYS A CA 1
ATOM 2276 C C . CYS A 1 293 ? 35.087 -0.084 -15.549 1.00 67.38 293 CYS A C 1
ATOM 2278 O O . CYS A 1 293 ? 34.663 -0.177 -16.702 1.00 67.38 293 CYS A O 1
ATOM 2280 N N . ASP A 1 294 ? 36.052 -0.858 -15.059 1.00 75.75 294 ASP A N 1
ATOM 2281 C CA . ASP A 1 294 ? 36.500 -2.043 -15.777 1.00 75.75 294 ASP A CA 1
ATOM 2282 C C . ASP A 1 294 ? 35.324 -3.030 -15.821 1.00 75.75 294 ASP A C 1
ATOM 2284 O O . ASP A 1 294 ? 34.708 -3.284 -14.775 1.00 75.75 294 ASP A O 1
ATOM 2288 N N . PRO A 1 295 ? 34.955 -3.562 -17.002 1.00 78.00 295 PRO A N 1
ATOM 2289 C CA . PRO A 1 295 ? 33.988 -4.645 -17.061 1.00 78.00 295 PRO A CA 1
ATOM 2290 C C . PRO A 1 295 ? 34.478 -5.788 -16.171 1.00 78.00 295 PRO A C 1
ATOM 2292 O O . PRO A 1 295 ? 35.685 -6.016 -16.031 1.00 78.00 295 PRO A O 1
ATOM 2295 N N . PHE A 1 296 ? 33.542 -6.498 -15.544 1.00 84.25 296 PHE A N 1
ATOM 2296 C CA . PHE A 1 296 ? 33.903 -7.673 -14.765 1.00 84.25 296 PHE A CA 1
ATOM 2297 C C . PHE A 1 296 ? 34.713 -8.636 -15.645 1.00 84.25 296 PHE A C 1
ATOM 2299 O O . PHE A 1 296 ? 34.361 -8.823 -16.812 1.00 84.25 296 PHE A O 1
ATOM 2306 N N . PRO A 1 297 ? 35.788 -9.255 -15.123 1.00 84.75 297 PRO A N 1
ATOM 2307 C CA . PRO A 1 297 ? 36.487 -10.292 -15.864 1.00 84.75 297 PRO A CA 1
ATOM 2308 C C . PRO A 1 297 ? 35.490 -11.363 -16.308 1.00 84.75 297 PRO A C 1
ATOM 2310 O O . PRO A 1 297 ? 34.638 -11.765 -15.512 1.00 84.75 297 PRO A O 1
ATOM 2313 N N . ALA A 1 298 ? 35.594 -11.826 -17.553 1.00 83.62 298 ALA A N 1
ATOM 2314 C CA . ALA A 1 298 ? 34.681 -12.832 -18.083 1.00 83.62 298 ALA A CA 1
ATOM 2315 C C . ALA A 1 298 ? 34.619 -14.052 -17.149 1.00 83.62 298 ALA A C 1
ATOM 2317 O O . ALA A 1 298 ? 35.647 -14.608 -16.749 1.00 83.62 298 ALA A O 1
ATOM 2318 N N . GLY A 1 299 ? 33.405 -14.449 -16.760 1.00 83.69 299 GLY A N 1
ATOM 2319 C CA . GLY A 1 299 ? 33.195 -15.563 -15.833 1.00 83.69 299 GLY A CA 1
ATOM 2320 C C . GLY A 1 299 ? 33.378 -15.219 -14.349 1.00 83.69 299 GLY A C 1
ATOM 2321 O O . GLY A 1 299 ? 33.199 -16.107 -13.505 1.00 83.69 299 GLY A O 1
ATOM 2322 N N . HIS A 1 300 ? 33.661 -13.960 -13.999 1.00 91.75 300 HIS A N 1
ATOM 2323 C CA . HIS A 1 300 ? 33.541 -13.464 -12.630 1.00 91.75 300 HIS A CA 1
ATOM 2324 C C . HIS A 1 300 ? 32.096 -13.622 -12.135 1.00 91.75 300 HIS A C 1
ATOM 2326 O O . HIS A 1 300 ? 31.138 -13.581 -12.903 1.00 91.75 300 HIS A O 1
ATOM 2332 N N . ILE A 1 301 ? 31.908 -13.805 -10.832 1.00 91.19 301 ILE A N 1
ATOM 2333 C CA . ILE A 1 301 ? 30.580 -14.108 -10.284 1.00 91.19 301 ILE A CA 1
ATOM 2334 C C . ILE A 1 301 ? 29.569 -12.973 -10.521 1.00 91.19 301 ILE A C 1
ATOM 2336 O O . ILE A 1 301 ? 28.414 -13.231 -10.839 1.00 91.19 301 ILE A O 1
ATOM 2340 N N . CYS A 1 302 ? 30.028 -11.718 -10.469 1.00 89.44 302 CYS A N 1
ATOM 2341 C CA . CYS A 1 302 ? 29.207 -10.550 -10.794 1.00 89.44 302 CYS A CA 1
ATOM 2342 C C . CYS A 1 302 ? 28.892 -10.433 -12.295 1.00 89.44 302 CYS A C 1
ATOM 2344 O O . CYS A 1 302 ? 27.827 -9.940 -12.641 1.00 89.44 302 CYS A O 1
ATOM 2346 N N . ASP A 1 303 ? 29.787 -10.901 -13.171 1.00 89.69 303 ASP A N 1
ATOM 2347 C CA . ASP A 1 303 ? 29.552 -10.957 -14.621 1.00 89.69 303 ASP A CA 1
ATOM 2348 C C . ASP A 1 303 ? 28.413 -11.938 -14.924 1.00 89.69 303 ASP A C 1
ATOM 2350 O O . ASP A 1 303 ? 27.387 -11.568 -15.488 1.00 89.69 303 ASP A O 1
ATOM 2354 N N . ARG A 1 304 ? 28.528 -13.169 -14.401 1.00 90.62 304 ARG A N 1
ATOM 2355 C CA . ARG A 1 304 ? 27.491 -14.203 -14.544 1.00 90.62 304 ARG A CA 1
ATOM 2356 C C . ARG A 1 304 ? 26.152 -13.769 -13.958 1.00 90.62 304 ARG A C 1
ATOM 2358 O O . ARG A 1 304 ? 25.122 -14.046 -14.561 1.00 90.62 304 ARG A O 1
ATOM 2365 N N . PHE A 1 305 ? 26.172 -13.088 -12.810 1.00 91.94 305 PHE A N 1
ATOM 2366 C CA . PHE A 1 305 ? 24.981 -12.495 -12.205 1.00 91.94 305 PHE A CA 1
ATOM 2367 C C . PHE A 1 305 ? 24.305 -11.513 -13.164 1.00 91.94 305 PHE A C 1
ATOM 2369 O O . PHE A 1 305 ? 23.110 -11.633 -13.416 1.00 91.94 305 PHE A O 1
ATOM 2376 N N . VAL A 1 306 ? 25.060 -10.547 -13.701 1.00 88.75 306 VAL A N 1
ATOM 2377 C CA . VAL A 1 306 ? 24.512 -9.491 -14.562 1.00 88.75 306 VAL A CA 1
ATOM 2378 C C . VAL A 1 306 ? 23.985 -10.078 -15.865 1.00 88.75 306 VAL A C 1
ATOM 2380 O O . VAL A 1 306 ? 22.862 -9.758 -16.246 1.00 88.75 306 VAL A O 1
ATOM 2383 N N . CYS A 1 307 ? 24.741 -10.970 -16.510 1.00 88.88 307 CYS A N 1
ATOM 2384 C CA . CYS A 1 307 ? 24.287 -11.665 -17.713 1.00 88.88 307 CYS A CA 1
ATOM 2385 C C . CYS A 1 307 ? 23.007 -12.456 -17.442 1.00 88.88 307 CYS A C 1
ATOM 2387 O O . CYS A 1 307 ? 22.022 -12.268 -18.143 1.00 88.88 307 CYS A O 1
ATOM 2389 N N . PHE A 1 308 ? 22.973 -13.264 -16.378 1.00 90.44 308 PHE A N 1
ATOM 2390 C CA . PHE A 1 308 ? 21.790 -14.055 -16.046 1.00 90.44 308 PHE A CA 1
ATOM 2391 C C . PHE A 1 308 ? 20.572 -13.182 -15.723 1.00 90.44 308 PHE A C 1
ATOM 2393 O O . PHE A 1 308 ? 19.469 -13.486 -16.171 1.00 90.44 308 PHE A O 1
ATOM 2400 N N . TYR A 1 309 ? 20.760 -12.081 -14.992 1.00 88.50 309 TYR A N 1
ATOM 2401 C CA . TYR A 1 309 ? 19.700 -11.112 -14.719 1.00 88.50 309 TYR A CA 1
ATOM 2402 C C . TYR A 1 309 ? 19.147 -10.502 -16.015 1.00 88.50 309 TYR A C 1
ATOM 2404 O O . TYR A 1 309 ? 17.932 -10.485 -16.217 1.00 88.50 309 TYR A O 1
ATOM 2412 N N . LEU A 1 310 ? 20.025 -10.038 -16.909 1.00 86.19 310 LEU A N 1
ATOM 2413 C CA . LEU A 1 310 ? 19.637 -9.438 -18.187 1.00 86.19 310 LEU A CA 1
ATOM 2414 C C . LEU A 1 310 ? 18.961 -10.451 -19.118 1.00 86.19 310 LEU A C 1
ATOM 2416 O O . LEU A 1 310 ? 17.935 -10.123 -19.709 1.00 86.19 310 LEU A O 1
ATOM 2420 N N . ASP A 1 311 ? 19.470 -11.680 -19.194 1.00 86.81 311 ASP A N 1
ATOM 2421 C CA . ASP A 1 311 ? 18.878 -12.770 -19.974 1.00 86.81 311 ASP A CA 1
ATOM 2422 C C . ASP A 1 311 ? 17.499 -13.162 -19.429 1.00 86.81 311 ASP A C 1
ATOM 2424 O O . ASP A 1 311 ? 16.562 -13.392 -20.195 1.00 86.81 311 ASP A O 1
ATOM 2428 N N . THR A 1 312 ? 17.334 -13.188 -18.103 1.00 85.31 312 THR A N 1
ATOM 2429 C CA . THR A 1 312 ? 16.034 -13.456 -17.467 1.00 85.31 312 THR A CA 1
ATOM 2430 C C . THR A 1 312 ? 15.040 -12.337 -17.773 1.00 85.31 312 THR A C 1
ATOM 2432 O O . THR A 1 312 ? 13.892 -12.599 -18.123 1.00 85.31 312 THR A O 1
ATOM 2435 N N . CYS A 1 313 ? 15.490 -11.080 -17.742 1.00 80.44 313 CYS A N 1
ATOM 2436 C CA . CYS A 1 313 ? 14.657 -9.953 -18.151 1.00 80.44 313 CYS A CA 1
ATOM 2437 C C . CYS A 1 313 ? 14.275 -10.044 -19.638 1.00 80.44 313 CYS A C 1
ATOM 2439 O O . CYS A 1 313 ? 13.112 -9.842 -19.975 1.00 80.44 313 CYS A O 1
ATOM 2441 N N . ALA A 1 314 ? 15.228 -10.378 -20.516 1.00 80.25 314 ALA A N 1
ATOM 2442 C CA . ALA A 1 314 ? 15.039 -10.466 -21.966 1.00 80.25 314 ALA A CA 1
ATOM 2443 C C . ALA A 1 314 ? 14.177 -11.657 -22.413 1.00 80.25 314 ALA A C 1
ATOM 2445 O O . ALA A 1 314 ? 13.470 -11.553 -23.412 1.00 80.25 314 ALA A O 1
ATOM 2446 N N . SER A 1 315 ? 14.237 -12.776 -21.688 1.00 80.31 315 SER A N 1
ATOM 2447 C CA . SER A 1 315 ? 13.448 -13.986 -21.960 1.00 80.31 315 SER A CA 1
ATOM 2448 C C . SER A 1 315 ? 12.013 -13.903 -21.449 1.00 80.31 315 SER A C 1
ATOM 2450 O O . SER A 1 315 ? 11.166 -14.684 -21.884 1.00 80.31 315 SER A O 1
ATOM 2452 N N . SER A 1 316 ? 11.704 -12.943 -20.574 1.00 74.00 316 SER A N 1
ATOM 2453 C CA . SER A 1 316 ? 10.319 -12.624 -20.255 1.00 74.00 316 SER A CA 1
ATOM 2454 C C . SER A 1 316 ? 9.655 -12.039 -21.506 1.00 74.00 316 SER A C 1
ATOM 2456 O O . SER A 1 316 ? 9.962 -10.918 -21.921 1.00 74.00 316 SER A O 1
ATOM 2458 N N . ASP A 1 317 ? 8.701 -12.778 -22.090 1.00 63.84 317 ASP A N 1
ATOM 2459 C CA . ASP A 1 317 ? 7.849 -12.362 -23.226 1.00 63.84 317 ASP A CA 1
ATOM 2460 C C . ASP A 1 317 ? 7.224 -10.961 -23.040 1.00 63.84 317 ASP A C 1
ATOM 2462 O O . ASP A 1 317 ? 6.753 -10.330 -23.993 1.00 63.84 317 ASP A O 1
ATOM 2466 N N . ALA A 1 318 ? 7.230 -10.451 -21.806 1.00 54.59 318 ALA A N 1
ATOM 2467 C CA . ALA A 1 318 ? 6.865 -9.096 -21.452 1.00 54.59 318 ALA A CA 1
ATOM 2468 C C . ALA A 1 318 ? 7.660 -8.024 -22.215 1.00 54.59 318 ALA A C 1
ATOM 2470 O O . ALA A 1 318 ? 7.060 -7.003 -22.539 1.00 54.59 318 ALA A O 1
ATOM 2471 N N . LEU A 1 319 ? 8.947 -8.221 -22.548 1.00 52.59 319 LEU A N 1
ATOM 2472 C CA . LEU A 1 319 ? 9.820 -7.146 -23.059 1.00 52.59 319 LEU A CA 1
ATOM 2473 C C . LEU A 1 319 ? 9.332 -6.501 -24.372 1.00 52.59 319 LEU A C 1
ATOM 2475 O O . LEU A 1 319 ? 9.579 -5.324 -24.623 1.00 52.59 319 LEU A O 1
ATOM 2479 N N . THR A 1 320 ? 8.577 -7.239 -25.191 1.00 51.44 320 THR A N 1
ATOM 2480 C CA . THR A 1 320 ? 8.038 -6.749 -26.475 1.00 51.44 320 THR A CA 1
ATOM 2481 C C . THR A 1 320 ? 6.702 -6.002 -26.355 1.00 51.44 320 THR A C 1
ATOM 2483 O O . THR A 1 320 ? 6.250 -5.396 -27.324 1.00 51.44 320 THR A O 1
ATOM 2486 N N . LYS A 1 321 ? 6.055 -6.005 -25.178 1.00 53.03 321 LYS A N 1
ATOM 2487 C CA . LYS A 1 321 ? 4.692 -5.467 -24.971 1.00 53.03 321 LYS A CA 1
ATOM 2488 C C . LYS A 1 321 ? 4.627 -4.272 -24.009 1.00 53.03 321 LYS A C 1
ATOM 2490 O O . LYS A 1 321 ? 3.557 -3.968 -23.479 1.00 53.03 321 LYS A O 1
ATOM 2495 N N . TRP A 1 322 ? 5.744 -3.580 -23.771 1.00 58.00 322 TRP A N 1
ATOM 2496 C CA . TRP A 1 322 ? 5.855 -2.509 -22.768 1.00 58.00 322 TRP A CA 1
ATOM 2497 C C . TRP A 1 322 ? 5.037 -1.259 -23.113 1.00 58.00 322 TRP A C 1
ATOM 2499 O O . TRP A 1 322 ? 5.547 -0.266 -23.625 1.00 58.00 322 TRP A O 1
ATOM 2509 N N . THR A 1 323 ? 3.767 -1.261 -22.722 1.00 50.44 323 THR A N 1
ATOM 2510 C CA . THR A 1 323 ? 3.009 -0.034 -22.469 1.00 50.44 323 THR A CA 1
ATOM 2511 C C . THR A 1 323 ? 2.456 -0.124 -21.049 1.00 50.44 323 THR A C 1
ATOM 2513 O O . THR A 1 323 ? 1.667 -1.020 -20.758 1.00 50.44 323 THR A O 1
ATOM 2516 N N . GLY A 1 324 ? 2.910 0.764 -20.158 1.00 55.00 324 GLY A N 1
ATOM 2517 C CA . GLY A 1 324 ? 2.423 0.892 -18.777 1.00 55.00 324 GLY A CA 1
ATOM 2518 C C . GLY A 1 324 ? 3.385 0.431 -17.664 1.00 55.00 324 GLY A C 1
ATOM 2519 O O . GLY A 1 324 ? 4.373 -0.268 -17.905 1.00 55.00 324 GLY A O 1
ATOM 2520 N N . PHE A 1 325 ? 3.128 0.904 -16.441 1.00 50.97 325 PHE A N 1
ATOM 2521 C CA . PHE A 1 325 ? 3.929 0.687 -15.230 1.00 50.97 325 PHE A CA 1
ATOM 2522 C C . PHE A 1 325 ? 4.018 -0.784 -14.787 1.00 50.97 325 PHE A C 1
ATOM 2524 O O . PHE A 1 325 ? 5.098 -1.255 -14.426 1.00 50.97 325 PHE A O 1
ATOM 2531 N N . GLY A 1 326 ? 2.908 -1.530 -14.836 1.00 56.56 326 GLY A N 1
ATOM 2532 C CA . GLY A 1 326 ? 2.852 -2.917 -14.356 1.00 56.56 326 GLY A CA 1
ATOM 2533 C C . GLY A 1 326 ? 3.702 -3.864 -15.206 1.00 56.56 326 GLY A C 1
ATOM 2534 O O . GLY A 1 326 ? 4.423 -4.707 -14.674 1.00 56.56 326 GLY A O 1
ATOM 2535 N N . ALA A 1 327 ? 3.707 -3.645 -16.524 1.00 62.66 327 ALA A N 1
ATOM 2536 C CA . ALA A 1 327 ? 4.500 -4.418 -17.480 1.00 62.66 327 ALA A CA 1
ATOM 2537 C C . ALA A 1 327 ? 6.022 -4.243 -17.306 1.00 62.66 327 ALA A C 1
ATOM 2539 O O . ALA A 1 327 ? 6.787 -5.090 -17.759 1.00 62.66 327 ALA A O 1
ATOM 2540 N N . ARG A 1 328 ? 6.463 -3.161 -16.647 1.00 64.62 328 ARG A N 1
ATOM 2541 C CA . ARG A 1 328 ? 7.887 -2.870 -16.413 1.00 64.62 328 ARG A CA 1
ATOM 2542 C C . ARG A 1 328 ? 8.424 -3.506 -15.139 1.00 64.62 328 ARG A C 1
ATOM 2544 O O . ARG A 1 328 ? 9.591 -3.855 -15.096 1.00 64.62 328 ARG A O 1
ATOM 2551 N N . VAL A 1 329 ? 7.598 -3.628 -14.100 1.00 65.06 329 VAL A N 1
ATOM 2552 C CA . VAL A 1 329 ? 8.056 -4.018 -12.755 1.00 65.06 329 VAL A CA 1
ATOM 2553 C C . VAL A 1 329 ? 8.037 -5.533 -12.549 1.00 65.06 329 VAL A C 1
ATOM 2555 O O . VAL A 1 329 ? 8.932 -6.063 -11.897 1.00 65.06 329 VAL A O 1
ATOM 2558 N N . VAL A 1 330 ? 7.055 -6.242 -13.114 1.00 70.06 330 VAL A N 1
ATOM 2559 C CA . VAL A 1 330 ? 6.905 -7.696 -12.908 1.00 70.06 330 VAL A CA 1
ATOM 2560 C C . VAL A 1 330 ? 8.114 -8.498 -13.422 1.00 70.06 330 VAL A C 1
ATOM 2562 O O . VAL A 1 330 ? 8.667 -9.249 -12.624 1.00 70.06 330 VAL A O 1
ATOM 2565 N N . PRO A 1 331 ? 8.622 -8.295 -14.656 1.00 74.50 331 PRO A N 1
ATOM 2566 C CA . PRO A 1 331 ? 9.788 -9.043 -15.143 1.00 74.50 331 PRO A CA 1
ATOM 2567 C C . PRO A 1 331 ? 11.062 -8.761 -14.343 1.00 74.50 331 PRO A C 1
ATOM 2569 O O . PRO A 1 331 ? 11.913 -9.630 -14.193 1.00 74.50 331 PRO A O 1
ATOM 2572 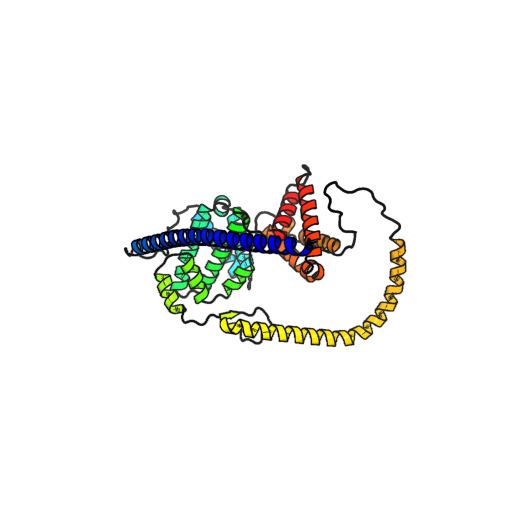N N . LEU A 1 332 ? 11.193 -7.542 -13.806 1.00 76.69 332 LEU A N 1
ATOM 2573 C CA . LEU A 1 332 ? 12.333 -7.170 -12.972 1.00 76.69 332 LEU A CA 1
ATOM 2574 C C . LEU A 1 332 ? 12.293 -7.880 -11.618 1.00 76.69 332 LEU A C 1
ATOM 2576 O O . LEU A 1 332 ? 13.341 -8.286 -11.123 1.00 76.69 332 LEU A O 1
ATOM 2580 N N . LEU A 1 333 ? 11.101 -8.030 -11.028 1.00 74.31 333 LEU A N 1
ATOM 2581 C CA . LEU A 1 333 ? 10.905 -8.813 -9.807 1.00 74.31 333 LEU A CA 1
ATOM 2582 C C . LEU A 1 333 ? 11.189 -10.297 -10.054 1.00 74.31 333 LEU A C 1
ATOM 2584 O O . LEU A 1 333 ? 11.935 -10.892 -9.290 1.00 74.31 333 LEU A O 1
ATOM 2588 N N . GLU A 1 334 ? 10.669 -10.870 -11.142 1.00 81.94 334 GLU A N 1
ATOM 2589 C CA . GLU A 1 334 ? 10.923 -12.271 -11.510 1.00 81.94 334 GLU A CA 1
ATOM 2590 C C . GLU A 1 334 ? 12.415 -12.534 -11.760 1.00 81.94 334 GLU A C 1
ATOM 2592 O O . GLU A 1 334 ? 12.959 -13.535 -11.297 1.00 81.94 334 GLU A O 1
ATOM 2597 N N . ALA A 1 335 ? 13.104 -11.610 -12.436 1.00 84.06 335 ALA A N 1
ATOM 2598 C CA . ALA A 1 335 ? 14.542 -11.708 -12.645 1.00 84.06 335 ALA A CA 1
ATOM 2599 C C . ALA A 1 335 ? 15.336 -11.569 -11.342 1.00 84.06 335 ALA A C 1
ATOM 2601 O O . ALA A 1 335 ? 16.347 -12.248 -11.182 1.00 84.06 335 ALA A O 1
ATOM 2602 N N . LEU A 1 336 ? 14.897 -10.721 -10.406 1.00 81.56 336 LEU A N 1
ATOM 2603 C CA . LEU A 1 336 ? 15.516 -10.635 -9.084 1.00 81.56 336 LEU A CA 1
ATOM 2604 C C . LEU A 1 336 ? 15.323 -11.921 -8.278 1.00 81.56 336 LEU A C 1
ATOM 2606 O O . LEU A 1 336 ? 16.303 -12.404 -7.721 1.00 81.56 336 LEU A O 1
ATOM 2610 N N . ASP A 1 337 ? 14.117 -12.492 -8.261 1.00 81.50 337 ASP A N 1
ATOM 2611 C CA . ASP A 1 337 ? 13.835 -13.753 -7.562 1.00 81.50 337 ASP A CA 1
ATOM 2612 C C . ASP A 1 337 ? 14.684 -14.901 -8.146 1.00 81.50 337 ASP A C 1
ATOM 2614 O O . ASP A 1 337 ? 15.341 -15.636 -7.407 1.00 81.50 337 ASP A O 1
ATOM 2618 N N . ALA A 1 338 ? 14.763 -15.013 -9.479 1.00 88.06 338 ALA A N 1
ATOM 2619 C CA . ALA A 1 338 ? 15.580 -16.028 -10.151 1.00 88.06 338 ALA A CA 1
ATOM 2620 C C . ALA A 1 338 ? 17.081 -15.866 -9.855 1.00 88.06 338 ALA A C 1
ATOM 2622 O O . ALA A 1 338 ? 17.824 -16.840 -9.705 1.00 88.06 338 ALA A O 1
ATOM 2623 N N . VAL A 1 339 ? 17.550 -14.622 -9.783 1.00 88.75 339 VAL A N 1
ATOM 2624 C CA . VAL A 1 339 ? 18.940 -14.308 -9.455 1.00 88.75 339 VAL A CA 1
ATOM 2625 C C . VAL A 1 339 ? 19.235 -14.540 -7.970 1.00 88.75 339 VAL A C 1
ATOM 2627 O O . VAL A 1 339 ? 20.339 -14.978 -7.652 1.00 88.75 339 VAL A O 1
ATOM 2630 N N . GLU A 1 340 ? 18.278 -14.303 -7.069 1.00 88.75 340 GLU A N 1
ATOM 2631 C CA . GLU A 1 340 ? 18.401 -14.627 -5.641 1.00 88.75 340 GLU A CA 1
ATOM 2632 C C . GLU A 1 340 ? 18.534 -16.130 -5.412 1.00 88.75 340 GLU A C 1
ATOM 2634 O O . GLU A 1 340 ? 19.373 -16.550 -4.616 1.00 88.75 340 GLU A O 1
ATOM 2639 N N . GLU A 1 341 ? 17.781 -16.939 -6.156 1.00 90.12 341 GLU A N 1
ATOM 2640 C CA . GLU A 1 341 ? 17.893 -18.397 -6.106 1.00 90.12 341 GLU A CA 1
ATOM 2641 C C . GLU A 1 341 ? 19.260 -18.885 -6.614 1.00 90.12 341 GLU A C 1
ATOM 2643 O O . GLU A 1 341 ? 19.879 -19.760 -6.005 1.00 90.12 341 GLU A O 1
ATOM 2648 N N . LYS A 1 342 ? 19.756 -18.310 -7.717 1.00 93.56 342 LYS A N 1
ATOM 2649 C CA . LYS A 1 342 ? 20.961 -18.801 -8.403 1.00 93.56 342 LYS A CA 1
ATOM 2650 C C . LYS A 1 342 ? 22.279 -18.229 -7.871 1.00 93.56 342 LYS A C 1
ATOM 2652 O O . LYS A 1 342 ? 23.301 -18.905 -7.965 1.00 93.56 342 LYS A O 1
ATOM 2657 N N . TYR A 1 343 ? 22.271 -16.999 -7.357 1.00 93.06 343 TYR A N 1
ATOM 2658 C CA . TYR A 1 343 ? 23.463 -16.266 -6.907 1.00 93.06 343 TYR A CA 1
ATOM 2659 C C . TYR A 1 343 ? 23.253 -15.549 -5.553 1.00 93.06 343 TYR A C 1
ATOM 2661 O O . TYR A 1 343 ? 23.525 -14.341 -5.436 1.00 93.06 343 TYR A O 1
ATOM 2669 N N . PRO A 1 344 ? 22.796 -16.245 -4.493 1.00 90.75 344 PRO A N 1
ATOM 2670 C CA . PRO A 1 344 ? 22.528 -15.622 -3.192 1.00 90.75 344 PRO A CA 1
ATOM 2671 C C . PRO A 1 344 ? 23.782 -14.978 -2.568 1.00 90.75 344 PRO A C 1
ATOM 2673 O O . PRO A 1 344 ? 23.705 -13.943 -1.902 1.00 90.75 344 PRO A O 1
ATOM 2676 N N . GLU A 1 345 ? 24.971 -15.532 -2.822 1.00 89.12 345 GLU A N 1
ATOM 2677 C CA . GLU A 1 345 ? 26.265 -15.016 -2.354 1.00 89.12 345 GLU A CA 1
ATOM 2678 C C . GLU A 1 345 ? 26.692 -13.695 -3.004 1.00 89.12 345 GLU A C 1
ATOM 2680 O O . GLU A 1 345 ? 27.654 -13.063 -2.551 1.00 89.12 345 GLU A O 1
ATOM 2685 N N . VAL A 1 346 ? 26.029 -13.297 -4.090 1.00 89.38 346 VAL A N 1
ATOM 2686 C CA . VAL A 1 346 ? 26.224 -11.993 -4.722 1.00 89.38 346 VAL A CA 1
ATOM 2687 C C . VAL A 1 346 ? 25.299 -10.968 -4.078 1.00 89.38 346 VAL A C 1
ATOM 2689 O O . VAL A 1 346 ? 25.788 -9.927 -3.647 1.00 89.38 346 VAL A O 1
ATOM 2692 N N . LEU A 1 347 ? 24.007 -11.284 -3.919 1.00 84.69 347 LEU A N 1
ATOM 2693 C CA . LEU A 1 347 ? 23.021 -10.381 -3.305 1.00 84.69 347 LEU A CA 1
ATOM 2694 C C . LEU A 1 347 ? 23.316 -10.069 -1.834 1.00 84.69 347 LEU A C 1
ATOM 2696 O O . LEU A 1 347 ? 23.068 -8.955 -1.369 1.00 84.69 347 LEU A O 1
ATOM 2700 N N . HIS A 1 348 ? 23.846 -11.037 -1.086 1.00 83.69 348 HIS A N 1
ATOM 2701 C CA . HIS A 1 348 ? 24.158 -10.861 0.334 1.00 83.69 348 HIS A CA 1
ATOM 2702 C C . HIS A 1 348 ? 25.543 -10.247 0.599 1.00 83.69 348 HIS A C 1
ATOM 2704 O O . HIS A 1 348 ? 25.847 -9.896 1.742 1.00 83.69 348 HIS A O 1
ATOM 2710 N N . ASP A 1 349 ? 26.372 -10.079 -0.434 1.00 89.12 349 ASP A N 1
ATOM 2711 C CA . ASP A 1 349 ? 27.673 -9.419 -0.340 1.00 89.12 349 ASP A CA 1
ATOM 2712 C C . ASP A 1 349 ? 27.553 -7.954 -0.784 1.00 89.12 349 ASP A C 1
ATOM 2714 O O . ASP A 1 349 ? 27.451 -7.625 -1.968 1.00 89.12 349 ASP A O 1
ATOM 2718 N N . SER A 1 350 ? 27.593 -7.044 0.191 1.00 76.56 350 SER A N 1
ATOM 2719 C CA . SER A 1 350 ? 27.437 -5.607 -0.053 1.00 76.56 350 SER A CA 1
ATOM 2720 C C . SER A 1 350 ? 28.523 -5.017 -0.957 1.00 76.56 350 SER A C 1
ATOM 2722 O O . SER A 1 350 ? 28.262 -4.035 -1.655 1.00 76.56 350 SER A O 1
ATOM 2724 N N . SER A 1 351 ? 29.724 -5.605 -0.984 1.00 86.12 351 SER A N 1
ATOM 2725 C CA . SER A 1 351 ? 30.813 -5.168 -1.859 1.00 86.12 351 SER A CA 1
ATOM 2726 C C . SER A 1 351 ? 30.523 -5.552 -3.308 1.00 86.12 351 SER A C 1
ATOM 2728 O O . SER A 1 351 ? 30.608 -4.702 -4.197 1.00 86.12 351 SER A O 1
ATOM 2730 N N . LYS A 1 352 ? 30.103 -6.802 -3.547 1.00 88.31 352 LYS A N 1
ATOM 2731 C CA . LYS A 1 352 ? 29.738 -7.284 -4.890 1.00 88.31 352 LYS A CA 1
ATOM 2732 C C . LYS A 1 352 ? 28.525 -6.549 -5.444 1.00 88.31 352 LYS A C 1
ATOM 2734 O O . LYS A 1 352 ? 28.575 -6.083 -6.581 1.00 88.31 352 LYS A O 1
ATOM 2739 N N . MET A 1 353 ? 27.488 -6.351 -4.627 1.00 85.94 353 MET A N 1
ATOM 2740 C CA . MET A 1 353 ? 26.337 -5.542 -5.026 1.00 85.94 353 MET A CA 1
ATOM 2741 C C . MET A 1 353 ? 26.756 -4.123 -5.377 1.00 85.94 353 MET A C 1
ATOM 2743 O O . MET A 1 353 ? 26.391 -3.635 -6.436 1.00 85.94 353 MET A O 1
ATOM 2747 N N . LYS A 1 354 ? 27.606 -3.472 -4.574 1.00 79.12 354 LYS A N 1
ATOM 2748 C CA . LYS A 1 354 ? 28.116 -2.136 -4.912 1.00 79.12 354 LYS A CA 1
ATOM 2749 C C . LYS A 1 354 ? 28.841 -2.109 -6.263 1.00 79.12 354 LYS A C 1
ATOM 2751 O O . LYS A 1 354 ? 28.691 -1.139 -7.005 1.00 79.12 354 LYS A O 1
ATOM 2756 N N . GLN A 1 355 ? 29.602 -3.146 -6.605 1.00 84.75 355 GLN A N 1
ATOM 2757 C CA . GLN A 1 355 ? 30.262 -3.236 -7.911 1.00 84.75 355 GLN A CA 1
ATOM 2758 C C . GLN A 1 355 ? 29.250 -3.403 -9.051 1.00 84.75 355 GLN A C 1
ATOM 2760 O O . GLN A 1 355 ? 29.328 -2.667 -10.029 1.00 84.75 355 GLN A O 1
ATOM 2765 N N . ILE A 1 356 ? 28.275 -4.307 -8.911 1.00 85.12 356 ILE A N 1
ATOM 2766 C CA . ILE A 1 356 ? 27.202 -4.525 -9.903 1.00 85.12 356 ILE A CA 1
ATOM 2767 C C . ILE A 1 356 ? 26.401 -3.243 -10.116 1.00 85.12 356 ILE A C 1
ATOM 2769 O O . ILE A 1 356 ? 26.102 -2.849 -11.241 1.00 85.12 356 ILE A O 1
ATOM 2773 N N . LEU A 1 357 ? 26.120 -2.546 -9.021 1.00 77.38 357 LEU A N 1
ATOM 2774 C CA . LEU A 1 357 ? 25.458 -1.257 -9.037 1.00 77.38 357 LEU A CA 1
ATOM 2775 C C . LEU A 1 357 ? 26.306 -0.217 -9.800 1.00 77.38 357 LEU A C 1
ATOM 2777 O O . LEU A 1 357 ? 25.825 0.497 -10.681 1.00 77.38 357 LEU A O 1
ATOM 2781 N N . THR A 1 358 ? 27.607 -0.155 -9.539 1.00 79.75 358 THR A N 1
ATOM 2782 C CA . THR A 1 358 ? 28.500 0.761 -10.270 1.00 79.75 358 THR A CA 1
ATOM 2783 C C . THR A 1 358 ? 28.527 0.429 -11.772 1.00 79.75 358 THR A C 1
ATOM 2785 O O . THR A 1 358 ? 28.427 1.331 -12.604 1.00 79.75 358 THR A O 1
ATOM 2788 N N . TYR A 1 359 ? 28.544 -0.861 -12.118 1.00 83.56 359 TYR A N 1
ATOM 2789 C CA . TYR A 1 359 ? 28.484 -1.341 -13.497 1.00 83.56 359 TYR A CA 1
ATOM 2790 C C . TYR A 1 359 ? 27.207 -0.873 -14.214 1.00 83.56 359 TYR A C 1
ATOM 2792 O O . TYR A 1 359 ? 27.306 -0.158 -15.211 1.00 83.56 359 TYR A O 1
ATOM 2800 N N . PHE A 1 360 ? 26.014 -1.155 -13.678 1.00 79.62 360 PHE A N 1
ATOM 2801 C CA . PHE A 1 360 ? 24.747 -0.715 -14.285 1.00 79.62 360 PHE A CA 1
ATOM 2802 C C . PHE A 1 360 ? 24.635 0.814 -14.400 1.00 79.62 360 PHE A C 1
ATOM 2804 O O . PHE A 1 360 ? 24.100 1.315 -15.388 1.00 79.62 360 PHE A O 1
ATOM 2811 N N . SER A 1 361 ? 25.181 1.561 -13.434 1.00 72.94 361 SER A N 1
ATOM 2812 C CA . SER A 1 361 ? 25.251 3.030 -13.496 1.00 72.94 361 SER A CA 1
ATOM 2813 C C . SER A 1 361 ? 26.078 3.501 -14.696 1.00 72.94 361 SER A C 1
ATOM 2815 O O . SER A 1 361 ? 25.679 4.419 -15.416 1.00 72.94 361 SER A O 1
ATOM 2817 N N . SER A 1 362 ? 27.234 2.865 -14.918 1.00 76.69 362 SER A N 1
ATOM 2818 C CA . SER A 1 362 ? 28.147 3.210 -16.011 1.00 76.69 362 SER A CA 1
ATOM 2819 C C . SER A 1 362 ? 27.568 2.852 -17.382 1.00 76.69 362 SER A C 1
ATOM 2821 O O . SER A 1 362 ? 27.563 3.700 -18.274 1.00 76.69 362 SER A O 1
ATOM 2823 N N . VAL A 1 363 ? 26.978 1.659 -17.520 1.00 75.06 363 VAL A N 1
ATOM 2824 C CA . VAL A 1 363 ? 26.341 1.194 -18.762 1.00 75.06 363 VAL A CA 1
ATOM 2825 C C . VAL A 1 363 ? 25.114 2.042 -19.096 1.00 75.06 363 VAL A C 1
ATOM 2827 O O . VAL A 1 363 ? 24.976 2.510 -20.223 1.00 75.06 363 VAL A O 1
ATOM 2830 N N . GLY A 1 364 ? 24.258 2.328 -18.108 1.00 67.81 364 GLY A N 1
ATOM 2831 C CA . GLY A 1 364 ? 23.088 3.186 -18.305 1.00 67.81 364 GLY A CA 1
ATOM 2832 C C . GLY A 1 364 ? 23.459 4.610 -18.730 1.00 67.81 364 GLY A C 1
ATOM 2833 O O . GLY A 1 364 ? 22.782 5.194 -19.571 1.00 67.81 364 GLY A O 1
ATOM 2834 N N . THR A 1 365 ? 24.560 5.158 -18.207 1.00 60.91 365 THR A N 1
ATOM 2835 C CA . THR A 1 365 ? 25.068 6.479 -18.621 1.00 60.91 365 THR A CA 1
ATOM 2836 C C . THR A 1 365 ? 25.595 6.453 -20.058 1.00 60.91 365 THR A C 1
ATOM 2838 O O . THR A 1 365 ? 25.368 7.400 -20.806 1.00 60.91 365 THR A O 1
ATOM 2841 N N . GLN A 1 366 ? 26.260 5.369 -20.464 1.00 63.00 366 GLN A N 1
ATOM 2842 C CA . GLN A 1 366 ? 26.796 5.211 -21.817 1.00 63.00 366 GLN A CA 1
ATOM 2843 C C . GLN A 1 366 ? 25.687 5.096 -22.873 1.00 63.00 366 GLN A C 1
ATOM 2845 O O . GLN A 1 366 ? 25.765 5.754 -23.905 1.00 63.00 366 GLN A O 1
ATOM 2850 N N . GLU A 1 367 ? 24.629 4.333 -22.593 1.00 63.03 367 GLU A N 1
ATOM 2851 C CA . GLU A 1 367 ? 23.461 4.217 -23.480 1.00 63.03 367 GLU A CA 1
ATOM 2852 C C . GLU A 1 367 ? 22.706 5.548 -23.633 1.00 63.03 367 GLU A C 1
ATOM 2854 O O . GLU A 1 367 ? 22.199 5.842 -24.707 1.00 63.03 367 GLU A O 1
ATOM 2859 N N . ILE A 1 368 ? 22.667 6.392 -22.592 1.00 51.81 368 ILE A N 1
ATOM 2860 C CA . ILE A 1 368 ? 22.052 7.732 -22.662 1.00 51.81 368 ILE A CA 1
ATOM 2861 C C . ILE A 1 368 ? 22.872 8.698 -23.533 1.00 51.81 368 ILE A C 1
ATOM 2863 O O . ILE A 1 368 ? 22.298 9.584 -24.162 1.00 51.81 368 ILE A O 1
ATOM 2867 N N . LEU A 1 369 ? 24.202 8.571 -23.533 1.00 53.50 369 LEU A N 1
ATOM 2868 C CA . LEU A 1 369 ? 25.104 9.461 -24.273 1.00 53.50 369 LEU A CA 1
ATOM 2869 C C . LEU A 1 369 ? 25.257 9.079 -25.750 1.00 53.50 369 LEU A C 1
ATOM 2871 O O . LEU A 1 369 ? 25.673 9.912 -26.552 1.00 53.50 369 LEU A O 1
ATOM 2875 N N . ASN A 1 370 ? 24.925 7.842 -26.115 1.00 58.47 370 ASN A N 1
ATOM 2876 C CA . ASN A 1 370 ? 24.886 7.416 -27.504 1.00 58.47 370 ASN A CA 1
ATOM 2877 C C . ASN A 1 370 ? 23.542 7.858 -28.111 1.00 58.47 370 ASN A C 1
ATOM 2879 O O . ASN A 1 370 ? 22.526 7.196 -27.925 1.00 58.47 370 ASN A O 1
ATOM 2883 N N . GLU A 1 371 ? 23.536 8.984 -28.833 1.00 46.12 371 GLU A N 1
ATOM 2884 C CA . GLU A 1 371 ? 22.333 9.592 -29.441 1.00 46.12 371 GLU A CA 1
ATOM 2885 C C . GLU A 1 371 ? 21.594 8.675 -30.447 1.00 46.12 371 GLU A C 1
ATOM 2887 O O . GLU A 1 371 ? 20.438 8.937 -30.773 1.00 46.12 371 GLU A O 1
ATOM 2892 N N . ASP A 1 372 ? 22.218 7.568 -30.870 1.00 50.88 372 ASP A N 1
ATOM 2893 C CA . ASP A 1 372 ? 21.651 6.541 -31.760 1.00 50.88 372 ASP A CA 1
ATOM 2894 C C . ASP A 1 372 ? 21.016 5.341 -31.018 1.00 50.88 372 ASP A C 1
ATOM 2896 O O . ASP A 1 372 ? 20.593 4.362 -31.641 1.00 50.88 372 ASP A O 1
ATOM 2900 N N . GLY A 1 373 ? 20.968 5.367 -29.682 1.00 50.91 373 GLY A N 1
ATOM 2901 C CA . GLY A 1 373 ? 20.371 4.301 -28.880 1.00 50.91 373 GLY A CA 1
ATOM 2902 C C . GLY A 1 373 ? 18.852 4.227 -29.057 1.00 50.91 373 GLY A C 1
ATOM 2903 O O . GLY A 1 373 ? 18.140 5.203 -28.824 1.00 50.91 373 GLY A O 1
ATOM 2904 N N . ASP A 1 374 ? 18.341 3.049 -29.429 1.00 50.25 374 ASP A N 1
ATOM 2905 C CA . ASP A 1 374 ? 16.904 2.768 -29.508 1.00 50.25 374 ASP A CA 1
ATOM 2906 C C . ASP A 1 374 ? 16.209 3.226 -28.210 1.00 50.25 374 ASP A C 1
ATOM 2908 O O . ASP A 1 374 ? 16.571 2.796 -27.108 1.00 50.25 374 ASP A O 1
ATOM 2912 N N . ALA A 1 375 ? 15.219 4.117 -28.316 1.00 45.78 375 ALA A N 1
ATOM 2913 C CA . ALA A 1 375 ? 14.557 4.746 -27.170 1.00 45.78 375 ALA A CA 1
ATOM 2914 C C . ALA A 1 375 ? 13.990 3.713 -26.172 1.00 45.78 375 ALA A C 1
ATOM 2916 O O . ALA A 1 375 ? 13.881 3.987 -24.970 1.00 45.78 375 ALA A O 1
ATOM 2917 N N . ALA A 1 376 ? 13.682 2.500 -26.648 1.00 47.75 376 ALA A N 1
ATOM 2918 C CA . ALA A 1 376 ? 13.288 1.362 -25.824 1.00 47.75 376 ALA A CA 1
ATOM 2919 C C . ALA A 1 376 ? 14.415 0.867 -24.891 1.00 47.75 376 ALA A C 1
ATOM 2921 O O . ALA A 1 376 ? 14.158 0.583 -23.719 1.00 47.75 376 ALA A O 1
ATOM 2922 N N . ARG A 1 377 ? 15.670 0.825 -25.360 1.00 51.28 377 ARG A N 1
ATOM 2923 C CA . ARG A 1 377 ? 16.843 0.394 -24.577 1.00 51.28 377 ARG A CA 1
ATOM 2924 C C . ARG A 1 377 ? 17.246 1.420 -23.524 1.00 51.28 377 ARG A C 1
ATOM 2926 O O . ARG A 1 377 ? 17.479 1.042 -22.379 1.00 51.28 377 ARG A O 1
ATOM 2933 N N . ILE A 1 378 ? 17.205 2.710 -23.860 1.00 47.81 378 ILE A N 1
ATOM 2934 C CA . ILE A 1 378 ? 17.465 3.804 -22.906 1.00 47.81 378 ILE A CA 1
ATOM 2935 C C . ILE A 1 378 ? 16.390 3.831 -21.806 1.00 47.81 378 ILE A C 1
ATOM 2937 O O . ILE A 1 378 ? 16.695 4.006 -20.624 1.00 47.81 378 ILE A O 1
ATOM 2941 N N . THR A 1 379 ? 15.123 3.597 -22.167 1.00 48.69 379 THR A N 1
ATOM 2942 C CA . THR A 1 379 ? 14.016 3.507 -21.199 1.00 48.69 379 THR A CA 1
ATOM 2943 C C . THR A 1 379 ? 14.139 2.269 -20.308 1.00 48.69 379 THR A C 1
ATOM 2945 O O . THR A 1 379 ? 13.871 2.362 -19.110 1.00 48.69 379 THR A O 1
ATOM 2948 N N . SER A 1 380 ? 14.591 1.139 -20.862 1.00 53.03 380 SER A N 1
ATOM 2949 C CA . SER A 1 380 ? 14.860 -0.092 -20.116 1.00 53.03 380 SER A CA 1
ATOM 2950 C C . SER A 1 380 ? 16.024 0.083 -19.136 1.00 53.03 380 SER A C 1
ATOM 2952 O O . SER A 1 380 ? 15.834 -0.099 -17.938 1.00 53.03 380 SER A O 1
ATOM 2954 N N . ALA A 1 381 ? 17.192 0.561 -19.581 1.00 50.25 381 ALA A N 1
ATOM 2955 C CA . ALA A 1 381 ? 18.350 0.800 -18.711 1.00 50.25 381 ALA A CA 1
ATOM 2956 C C . ALA A 1 381 ? 18.032 1.789 -17.574 1.00 50.25 381 ALA A C 1
ATOM 2958 O O . ALA A 1 381 ? 18.439 1.590 -16.430 1.00 50.25 381 ALA A O 1
ATOM 2959 N N . LYS A 1 382 ? 17.230 2.822 -17.859 1.00 50.84 382 LYS A N 1
ATOM 2960 C CA . LYS A 1 382 ? 16.748 3.777 -16.855 1.00 50.84 382 LYS A CA 1
ATOM 2961 C C . LYS A 1 382 ? 15.726 3.159 -15.895 1.00 50.84 382 LYS A C 1
ATOM 2963 O O . LYS A 1 382 ? 15.734 3.518 -14.722 1.00 50.84 382 LYS A O 1
ATOM 2968 N N . ALA A 1 383 ? 14.889 2.226 -16.353 1.00 52.50 383 ALA A N 1
ATOM 2969 C CA . ALA A 1 383 ? 13.982 1.455 -15.502 1.00 52.50 383 ALA A CA 1
ATOM 2970 C C . ALA A 1 383 ? 14.742 0.455 -14.611 1.00 52.50 383 ALA A C 1
ATOM 2972 O O . ALA A 1 383 ? 14.477 0.412 -13.416 1.00 52.50 383 ALA A O 1
ATOM 2973 N N . HIS A 1 384 ? 15.740 -0.258 -15.143 1.00 55.09 384 HIS A N 1
ATOM 2974 C CA . HIS A 1 384 ? 16.642 -1.128 -14.379 1.00 55.09 384 HIS A CA 1
ATOM 2975 C C . HIS A 1 384 ? 17.427 -0.343 -13.323 1.00 55.09 384 HIS A C 1
ATOM 2977 O O . HIS A 1 384 ? 17.486 -0.750 -12.166 1.00 55.09 384 HIS A O 1
ATOM 2983 N N . TYR A 1 385 ? 17.968 0.824 -13.686 1.00 51.34 385 TYR A N 1
ATOM 2984 C CA . TYR A 1 385 ? 18.636 1.721 -12.745 1.00 51.34 385 TYR A CA 1
ATOM 2985 C C . TYR A 1 385 ? 17.664 2.273 -11.688 1.00 51.34 385 TYR A C 1
ATOM 2987 O O . TYR A 1 385 ? 17.969 2.297 -10.505 1.00 51.34 385 TYR A O 1
ATOM 2995 N N . MET A 1 386 ? 16.452 2.679 -12.065 1.00 45.41 386 MET A N 1
ATOM 2996 C CA . MET A 1 386 ? 15.467 3.158 -11.087 1.00 45.41 386 MET A CA 1
ATOM 2997 C C . MET A 1 386 ? 14.880 2.052 -10.206 1.00 45.41 386 MET A C 1
ATOM 2999 O O . MET A 1 386 ? 14.369 2.374 -9.147 1.00 45.41 386 MET A O 1
ATOM 3003 N N . PHE A 1 387 ? 14.944 0.786 -10.616 1.00 50.88 387 PHE A N 1
ATOM 3004 C CA . PHE A 1 387 ? 14.395 -0.345 -9.868 1.00 50.88 387 PHE A CA 1
ATOM 3005 C C . PHE A 1 387 ? 15.429 -1.054 -8.977 1.00 50.88 387 PHE A C 1
ATOM 3007 O O . PHE A 1 387 ? 15.080 -1.570 -7.921 1.00 50.88 387 PHE A O 1
ATOM 3014 N N . LEU A 1 388 ? 16.704 -1.080 -9.386 1.00 45.59 388 LEU A N 1
ATOM 3015 C CA . LEU A 1 388 ? 17.802 -1.645 -8.589 1.00 45.59 388 LEU A CA 1
ATOM 3016 C C . LEU A 1 388 ? 18.416 -0.630 -7.601 1.00 45.59 388 LEU A C 1
ATOM 3018 O O . LEU A 1 388 ? 19.087 -1.037 -6.654 1.00 45.59 388 LEU A O 1
ATOM 3022 N N . PHE A 1 389 ? 18.229 0.677 -7.828 1.00 44.97 389 PHE A N 1
A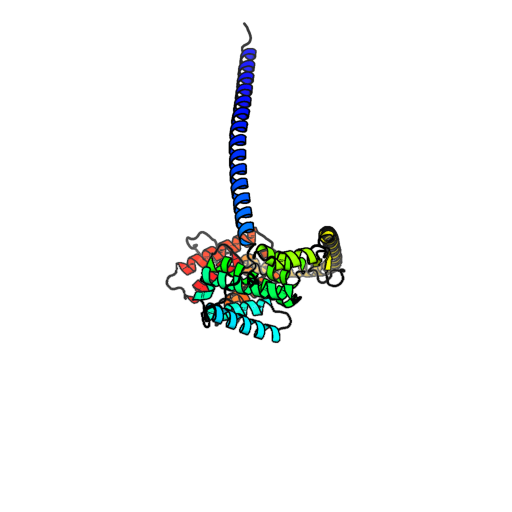TOM 3023 C CA . PHE A 1 389 ? 18.907 1.762 -7.090 1.00 44.97 389 PHE A CA 1
ATOM 30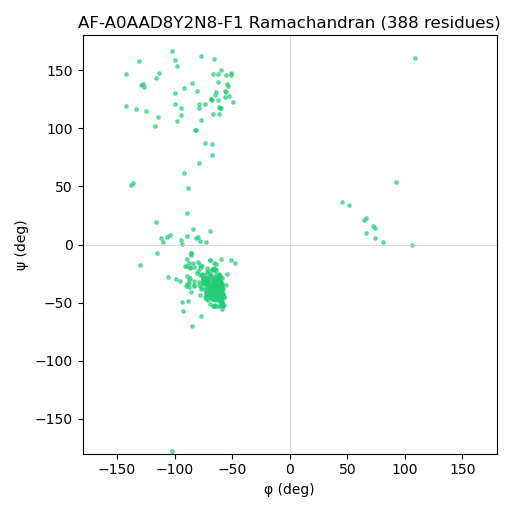24 C C . PHE A 1 389 ? 17.974 2.841 -6.566 1.00 44.97 389 PHE A C 1
ATOM 3026 O O . PHE A 1 389 ? 18.372 3.655 -5.726 1.00 44.97 389 PHE A O 1
ATOM 3033 N N . GLY A 1 390 ? 16.766 2.885 -7.119 1.00 39.28 390 GLY A N 1
ATOM 3034 C CA . GLY A 1 390 ? 15.645 3.374 -6.371 1.00 39.28 390 GLY A CA 1
ATOM 3035 C C . GLY A 1 390 ? 15.220 2.229 -5.470 1.00 39.28 390 GLY A C 1
ATOM 3036 O O . GLY A 1 390 ? 14.441 1.432 -6.007 1.00 39.28 390 GLY A O 1
#

Radius of gyration: 30.93 Å; Cα contacts (8 Å, |Δi|>4): 275; chains: 1; bounding box: 94×70×73 Å

Mean predicted aligned error: 15.25 Å

pLDDT: mean 78.36, std 16.62, range [37.19, 97.81]

Foldseek 3Di:
DPDPVVVVVVVVVVVVVVVVVVVVVVVVVVVVVVVVVVVVVVVVVVVVVVVVVVVVPDDDDDLLPADDDDPPDLLVVLLVQLCVQLVVVVVPDDPPSVLSNQRSQFRSCVVPVVQLQDPVNLVNNLSVLLSVLLVCLLVVVLQVNLSSVLNSLQSVQCCCVPRVVVDLARPCVVNVQSNVFDSLRSLVVSVVVTVDVSSVVSNVVCVPPFGKDADPPPPQPDVRRIDGPVCVVVSVVVVVVVVVVVVVVVVVVVVVVVVVVVVVVVVVVVVVVVVVVVVVPDDPDDDDDPQPQDPDDPPPLLNVLVVQLVVQLVPPPLLVVDDGDSSLVVSNVVSVVVSCVVRVVQVPDPVNLVSNLVVLVSVLVVLVPPPPRDPSVNVNSVSNNSHSGD

Organism: NCBI:txid267567

Solvent-accessible surface area (backbone atoms only — not comparable to full-atom values): 22313 Å² total; per-residue (Å²): 135,85,69,74,73,67,64,63,57,57,57,56,57,53,56,58,50,54,57,58,50,55,59,52,54,60,56,54,61,58,52,54,57,58,49,55,54,50,51,56,53,48,51,54,53,49,51,58,50,50,59,55,58,66,67,72,74,66,91,67,83,82,58,55,84,40,78,80,68,61,87,90,32,70,68,48,53,41,51,51,52,28,51,52,44,27,53,61,37,58,80,75,44,100,78,52,63,67,59,25,47,37,51,14,50,22,56,33,46,72,77,36,44,84,42,72,65,28,70,68,54,41,52,54,52,45,35,50,42,52,20,55,27,47,54,22,53,76,70,70,35,56,73,57,21,29,50,36,50,35,52,48,50,49,52,54,38,44,42,30,30,77,63,66,60,76,34,46,56,73,68,60,67,61,44,62,54,35,74,70,54,50,69,49,56,51,46,55,53,50,48,75,74,42,95,42,72,68,47,55,53,53,41,63,67,35,65,76,57,78,57,70,36,76,50,90,52,90,87,46,92,40,78,91,26,49,41,48,46,89,51,38,68,62,48,53,55,51,50,51,52,50,53,54,49,52,53,51,51,53,51,54,58,51,51,65,60,42,63,64,53,57,63,57,50,62,68,54,54,69,62,52,60,66,56,57,70,67,57,78,80,67,86,91,80,86,84,80,75,96,79,83,68,80,75,63,58,90,82,33,72,67,36,52,49,50,51,50,33,51,50,43,36,65,67,33,79,53,69,85,64,70,72,51,66,38,57,61,50,53,45,54,52,53,19,49,54,55,39,47,74,76,40,44,78,43,76,74,28,70,68,55,41,52,50,52,51,51,48,53,55,53,53,38,52,51,44,65,69,41,87,86,51,56,69,67,56,45,52,46,40,52,48,52,50,46,61,78,72,30

Secondary structure (DSSP, 8-state):
---THHHHHHHHHHHHHHHHHHHHHHHHHHHHHHHHHHHHHHHHHHHHHHHHHHHTTS-----TTPPPPPTT-HHHHHHHHHHHHHHHHHTT-SS-HHHHHHHHHHHHHHH-HHHHT-HHHHHHHHHHHHHHHHHHHHTT-HHHHHHHHHHHHHHHHHIIIIIS---SS--HHHHHHHTT--HHHHHHHHHTTS--HHHHHHHHHHTTSPPEEE---TT--SGGGEEEHHHHHHHHHHHHHHHHHHHHHHHHHHHHHHHHHHHHHHHHHHHHHHHHTTTTTS----PPPTTS-PPPPTT-HHHHHHHHHHHHHHHSGGGGG--SSHHHHHHHHHHHHHHHHH-HHHHT-HHHHHHHHHHHHHHHHHHHH-TTS-HHHHHHHHHHHHHH--